Protein AF-A0A857JAD0-F1 (afdb_monomer_lite)

Foldseek 3Di:
DDDDDDDDDDDDDDDDDDDDDDDDPDDDDPPDDPPDDDPPPDDVVLLPPDDDDPDDDPPDPDPDPPDPALQVVAPDDDDQQRAQLNVVLVCQQVVNDDLVVSQVVLLVQLQVVALPLNSLSSSQNNQVSSWYQDPVVRDIDGHHHEQSSLLSSLNSCLRNLNLVSNSSSLVSLSRPQCVDPNRYHDAQSSLLSNLQSCLVSLNLVSSVVSLVVLVPCQCVDPNRHAHALSSLLSNLSSCVSVVVLVCLLVSLVVCVVSQQFDLCQQADPVQLEREQFQLSTGSDSPPRRLAGRRLSNLLSVLCNLQDPDCSSVYHHRDQFHKYKHWPPDDVSNVVSNCVSCVVVVWDWDWDDDDPPPVTITIIHTDPDDDPCPPPPPDDPDDPPPPDD

Sequence (388 aa):
MDQIHAHGNSSPAPAPWPAAQQPAPGGQEAAQEPDGLLPWPLPFELMQLPVLTQHACVLPSWPVVPACGFLHLLECRYLQGQEPNAGIIERFNRGKVDAEQVLKVTSACIRQYGADTDKAIACLEGLARCRRFDTLAGRWHSVSPDAICYYLAMASCDRARKPWKLLALFDHLQTCGAFFPTPVFPNTQHYNTALSACERSGRPAEALILFDRLLQHGPLLPEPALPDIGTYSTVFSALDRLERQERYPELLRQGIEAGVFRPSLGLDSERGQLDLHRHALLVDAGVDGQRAVHPAIARGLFLALASDTDALGARRIGEHTEFLLSELGTGAVKLAIVQCMQERGWHPVYRRNPPGHEGKGYLGIGSVARSELNPLAQAWEQPAPRDA

InterPro domains:
  IPR002885 Pentatricopeptide repeat [PS51375] (187-221)
  IPR011990 Tetratricopeptide-like helical domain superfamily [G3DSA:1.25.40.10] (86-251)

Radius of gyration: 28.83 Å; chains: 1; bounding box: 62×63×119 Å

Secondary structure (DSSP, 8-state):
----------PPPPPPPPPPPPPPS------PPPTTPPPSSPPGGGT-------S--------------SGGG-SSPPPTT-STTHHHHHHHHTTSS-HHHHHHHHHHHHHHTTT-HHHHHHHHHHHTT-EEEETTTTEEEE----HHHHHHHHHHHHHTT-HHHHHHHHHHHHHHGGGSSS-----HHHHHHHHHHHHHTT-HHHHHHHHHHHHHHGGGSSS-----HHHHHHHHHHHHHTT-GGGHHHHHHHHHHTTSB-TTTTEETTTTEEE-BHHHHBS---TTTTSBPPHHHHHHHHHHHHSSS-SSSSPPP-TTPEEEEESSS-HHHHHHHHHHHHHTTPEEEEEPPPTT-TTEEEEEEESS------TTS---PPPPP---

Structure (mmCIF, N/CA/C/O backbone):
data_AF-A0A857JAD0-F1
#
_entry.id   AF-A0A857JAD0-F1
#
loop_
_atom_site.group_PDB
_atom_site.id
_atom_site.type_symbol
_atom_site.label_atom_id
_atom_site.label_alt_id
_atom_site.label_comp_id
_atom_site.label_asym_id
_atom_site.label_entity_id
_atom_site.label_seq_id
_atom_site.pdbx_PDB_ins_code
_atom_site.Cartn_x
_atom_site.Cartn_y
_atom_site.Cartn_z
_atom_site.occupancy
_atom_site.B_iso_or_equiv
_atom_site.auth_seq_id
_atom_site.auth_comp_id
_atom_site.auth_asym_id
_atom_site.auth_atom_id
_atom_site.pdbx_PDB_model_num
ATOM 1 N N . MET A 1 1 ? -34.030 29.973 -78.540 1.00 35.72 1 MET A N 1
ATOM 2 C CA . MET A 1 1 ? -32.944 29.081 -78.974 1.00 35.72 1 MET A CA 1
ATOM 3 C C . MET A 1 1 ? -31.671 29.645 -78.393 1.00 35.72 1 MET A C 1
ATOM 5 O O . MET A 1 1 ? -31.353 30.775 -78.722 1.00 35.72 1 MET A O 1
ATOM 9 N N . ASP A 1 2 ? -30.917 29.034 -77.505 1.00 34.84 2 ASP A N 1
ATOM 10 C CA . ASP A 1 2 ? -30.997 27.828 -76.679 1.00 34.84 2 ASP A CA 1
ATOM 11 C C . ASP A 1 2 ? -29.852 28.029 -75.655 1.00 34.84 2 ASP A C 1
ATOM 13 O O . ASP A 1 2 ? -28.889 28.732 -75.957 1.00 34.84 2 ASP A O 1
ATOM 17 N N . GLN A 1 3 ? -30.059 27.727 -74.368 1.00 31.55 3 GLN A N 1
ATOM 18 C CA . GLN A 1 3 ? -29.361 26.657 -73.622 1.00 31.55 3 GLN A CA 1
ATOM 19 C C . GLN A 1 3 ? -27.830 26.564 -73.889 1.00 31.55 3 GLN A C 1
ATOM 21 O O . GLN A 1 3 ? -27.410 26.507 -75.030 1.00 31.55 3 GLN A O 1
ATOM 26 N N . ILE A 1 4 ? -26.897 26.436 -72.937 1.00 33.84 4 ILE A N 1
ATOM 27 C CA . ILE A 1 4 ? -26.936 25.972 -71.546 1.00 33.84 4 ILE A CA 1
ATOM 28 C C . ILE A 1 4 ? -25.514 26.135 -70.928 1.00 33.84 4 ILE A C 1
ATOM 30 O O . ILE A 1 4 ? -24.519 26.060 -71.640 1.00 33.84 4 ILE A O 1
ATOM 34 N N . HIS A 1 5 ? -25.473 26.314 -69.601 1.00 31.58 5 HIS A N 1
ATOM 35 C CA . HIS A 1 5 ? -24.433 26.040 -68.581 1.00 31.58 5 HIS A CA 1
ATOM 36 C C . HIS A 1 5 ? -22.928 26.343 -68.786 1.00 31.58 5 HIS A C 1
ATOM 38 O O . HIS A 1 5 ? -22.218 25.670 -69.523 1.00 31.58 5 HIS A O 1
ATOM 44 N N . ALA A 1 6 ? -22.402 27.186 -67.885 1.00 34.16 6 ALA A N 1
ATOM 45 C CA . ALA A 1 6 ? -21.056 27.050 -67.324 1.00 34.16 6 ALA A CA 1
ATOM 46 C C . ALA A 1 6 ? -21.141 27.102 -65.786 1.00 34.16 6 ALA A C 1
ATOM 48 O O . ALA A 1 6 ? -21.677 28.050 -65.211 1.00 34.16 6 ALA A O 1
ATOM 49 N N . HIS A 1 7 ? -20.652 26.049 -65.131 1.00 32.78 7 HIS A N 1
ATOM 50 C CA . HIS A 1 7 ? -20.546 25.922 -63.679 1.00 32.78 7 HIS A CA 1
ATOM 51 C C . HIS A 1 7 ? -19.441 26.834 -63.124 1.00 32.78 7 HIS A C 1
ATOM 53 O O . HIS A 1 7 ? -18.276 26.682 -63.481 1.00 32.78 7 HIS A O 1
ATOM 59 N N . GLY A 1 8 ? -19.803 27.733 -62.205 1.00 31.72 8 GLY A N 1
ATOM 60 C CA . GLY A 1 8 ? -18.883 28.494 -61.360 1.00 31.72 8 GLY A CA 1
ATOM 61 C C . GLY A 1 8 ? -19.166 28.176 -59.895 1.00 31.72 8 GLY A C 1
ATOM 62 O O . GLY A 1 8 ? -20.246 28.463 -59.392 1.00 31.72 8 GLY A O 1
ATOM 63 N N . ASN A 1 9 ? -18.207 27.517 -59.256 1.00 34.03 9 ASN A N 1
ATOM 64 C CA . ASN A 1 9 ? -18.255 27.002 -57.895 1.00 34.03 9 ASN A CA 1
ATOM 65 C C . ASN A 1 9 ? -17.809 28.107 -56.915 1.00 34.03 9 ASN A C 1
ATOM 67 O O . ASN A 1 9 ? -16.661 28.544 -56.984 1.00 34.03 9 ASN A O 1
ATOM 71 N N . SER A 1 10 ? -18.679 28.557 -56.008 1.00 33.16 10 SER A N 1
ATOM 72 C CA . SER A 1 10 ? -18.305 29.444 -54.895 1.00 33.16 10 SER A CA 1
ATOM 73 C C . SER A 1 10 ? -19.147 29.146 -53.649 1.00 33.16 10 SER A C 1
ATOM 75 O O . SER A 1 10 ? -20.264 29.630 -53.482 1.00 33.16 10 SER A O 1
ATOM 77 N N . SER A 1 11 ? -18.589 28.321 -52.761 1.00 36.81 11 SER A N 1
ATOM 78 C CA . SER A 1 11 ? -19.115 28.083 -51.413 1.00 36.81 11 SER A CA 1
ATOM 79 C C . SER A 1 11 ? -18.963 29.331 -50.524 1.00 36.81 11 SER A C 1
ATOM 81 O O . SER A 1 11 ? -17.937 30.010 -50.614 1.00 36.81 11 SER A O 1
ATOM 83 N N . PRO A 1 12 ? -19.931 29.632 -49.638 1.00 33.62 12 PRO A N 1
ATOM 84 C CA . PRO A 1 12 ? -19.850 30.754 -48.705 1.00 33.62 12 PRO A CA 1
ATOM 85 C C . PRO A 1 12 ? -18.957 30.438 -47.490 1.00 33.62 12 PRO A C 1
ATOM 87 O O . PRO A 1 12 ? -18.888 29.300 -47.027 1.00 33.62 12 PRO A O 1
ATOM 90 N N . ALA A 1 13 ? -18.272 31.462 -46.975 1.00 31.86 13 ALA A N 1
ATOM 91 C CA . ALA A 1 13 ? -17.392 31.385 -45.807 1.00 31.86 13 ALA A CA 1
ATOM 92 C C . ALA A 1 13 ? -18.164 31.082 -44.499 1.00 31.86 13 ALA A C 1
ATOM 94 O O . ALA A 1 13 ? -19.286 31.569 -44.338 1.00 31.86 13 ALA A O 1
ATOM 95 N N . PRO A 1 14 ? -17.583 30.325 -43.544 1.00 34.12 14 PRO A N 1
ATOM 96 C CA . PRO A 1 14 ? -18.230 30.036 -42.267 1.00 34.12 14 PRO A CA 1
ATOM 97 C C . PRO A 1 14 ? -18.162 31.231 -41.300 1.00 34.12 14 PRO A C 1
ATOM 99 O O . PRO A 1 14 ? -17.182 31.975 -41.262 1.00 34.12 14 PRO A O 1
ATOM 102 N N . ALA A 1 15 ? -19.230 31.400 -40.518 1.00 33.66 15 ALA A N 1
ATOM 103 C CA . ALA A 1 15 ? -19.420 32.466 -39.535 1.00 33.66 15 ALA A CA 1
ATOM 104 C C . ALA A 1 15 ? -18.434 32.382 -38.342 1.00 33.66 15 ALA A C 1
ATOM 106 O O . ALA A 1 15 ? -17.996 31.284 -37.988 1.00 33.66 15 ALA A O 1
ATOM 107 N N . PRO A 1 16 ? -18.100 33.516 -37.690 1.00 33.06 16 PRO A N 1
ATOM 108 C CA . PRO A 1 16 ? -17.160 33.544 -36.571 1.00 33.06 16 PRO A CA 1
ATOM 109 C C . PRO A 1 16 ? -17.753 32.931 -35.288 1.00 33.06 16 PRO A C 1
ATOM 111 O O . PRO A 1 16 ? -18.937 33.088 -34.993 1.00 33.06 16 PRO A O 1
ATOM 114 N N . TRP A 1 17 ? -16.906 32.230 -34.527 1.00 30.80 17 TRP A N 1
ATOM 115 C CA . TRP A 1 17 ? -17.234 31.591 -33.246 1.00 30.80 17 TRP A CA 1
ATOM 116 C C . TRP A 1 17 ? -17.618 32.606 -32.152 1.00 30.80 17 TRP A C 1
ATOM 118 O O . TRP A 1 17 ? -17.085 33.720 -32.146 1.00 30.80 17 TRP A O 1
ATOM 128 N N . PRO A 1 18 ? -18.499 32.244 -31.195 1.00 32.41 18 PRO A N 1
ATOM 129 C CA . PRO A 1 18 ? -18.847 33.128 -30.092 1.00 32.41 18 PRO A CA 1
ATOM 130 C C . PRO A 1 18 ? -17.674 33.268 -29.111 1.00 32.41 18 PRO A C 1
ATOM 132 O O . PRO A 1 18 ? -16.960 32.310 -28.817 1.00 32.41 18 PRO A O 1
ATOM 135 N N . ALA A 1 19 ? -17.484 34.490 -28.615 1.00 30.98 19 ALA A N 1
ATOM 136 C CA . ALA A 1 19 ? -16.436 34.850 -27.669 1.00 30.98 19 ALA A CA 1
ATOM 137 C C . ALA A 1 19 ? -16.550 34.053 -26.357 1.00 30.98 19 ALA A C 1
ATOM 139 O O . ALA A 1 19 ? -17.624 33.969 -25.759 1.00 30.98 19 ALA A O 1
ATOM 140 N N . ALA A 1 20 ? -15.422 33.503 -25.903 1.00 31.86 20 ALA A N 1
ATOM 141 C CA . ALA A 1 20 ? -15.300 32.813 -24.626 1.00 31.86 20 ALA A CA 1
ATOM 142 C C . ALA A 1 20 ? -15.602 33.773 -23.461 1.00 31.86 20 ALA A C 1
ATOM 144 O O . ALA A 1 20 ? -14.938 34.798 -23.297 1.00 31.86 20 ALA A O 1
ATOM 145 N N . GLN A 1 21 ? -16.602 33.435 -22.646 1.00 32.25 21 GLN A N 1
ATOM 146 C CA . GLN A 1 21 ? -16.836 34.083 -21.357 1.00 32.25 21 GLN A CA 1
ATOM 147 C C . GLN A 1 21 ? -15.767 33.611 -20.363 1.00 32.25 21 GLN A C 1
ATOM 149 O O . GLN A 1 21 ? -15.500 32.416 -20.251 1.00 32.25 21 GLN A O 1
ATOM 154 N N . GLN A 1 22 ? -15.137 34.552 -19.658 1.00 29.62 22 GLN A N 1
ATOM 155 C CA . GLN A 1 22 ? -14.174 34.251 -18.597 1.00 29.62 22 GLN A CA 1
ATOM 156 C C . GLN A 1 22 ? -14.888 33.625 -17.384 1.00 29.62 22 GLN A C 1
ATOM 158 O O . GLN A 1 22 ? -15.942 34.136 -16.994 1.00 29.62 22 GLN A O 1
ATOM 163 N N . PRO A 1 23 ? -14.341 32.569 -16.752 1.00 31.30 23 PRO A N 1
ATOM 164 C CA . PRO A 1 23 ? -14.922 32.021 -15.535 1.00 31.30 23 PRO A CA 1
ATOM 165 C C . PRO A 1 23 ? -14.576 32.889 -14.314 1.00 31.30 23 PRO A C 1
ATOM 167 O O . PRO A 1 23 ? -13.487 33.454 -14.207 1.00 31.30 23 PRO A O 1
ATOM 170 N N . ALA A 1 24 ? -15.536 32.995 -13.393 1.00 30.62 24 ALA A N 1
ATOM 171 C CA . ALA A 1 24 ? -15.413 33.695 -12.116 1.00 30.62 24 ALA A CA 1
ATOM 172 C C . ALA A 1 24 ? -14.441 32.975 -11.151 1.00 30.62 24 ALA A C 1
ATOM 174 O O . ALA A 1 24 ? -14.302 31.752 -11.228 1.00 30.62 24 ALA A O 1
ATOM 175 N N . PRO A 1 25 ? -13.785 33.688 -10.213 1.00 32.16 25 PRO A N 1
ATOM 176 C CA . PRO A 1 25 ? -12.803 33.087 -9.323 1.00 32.16 25 PRO A CA 1
ATOM 177 C C . PRO A 1 25 ? -13.502 32.445 -8.118 1.00 32.16 25 PRO A C 1
ATOM 179 O O . PRO A 1 25 ? -14.147 33.134 -7.331 1.00 32.16 25 PRO A O 1
ATOM 182 N N . GLY A 1 26 ? -13.362 31.128 -7.955 1.00 33.56 26 GLY A N 1
ATOM 183 C CA . GLY A 1 26 ? -13.827 30.427 -6.754 1.00 33.56 26 GLY A CA 1
ATOM 184 C C . GLY A 1 26 ? -14.376 29.033 -7.026 1.00 33.56 26 GLY A C 1
ATOM 185 O O . GLY A 1 26 ? -15.577 28.811 -6.936 1.00 33.56 26 GLY A O 1
ATOM 186 N N . GLY A 1 27 ? -13.497 28.082 -7.329 1.00 27.45 27 GLY A N 1
ATOM 187 C CA . GLY A 1 27 ? -13.835 26.664 -7.405 1.00 27.45 27 GLY A CA 1
ATOM 188 C C . GLY A 1 27 ? -12.557 25.844 -7.487 1.00 27.45 27 GLY A C 1
ATOM 189 O O . GLY A 1 27 ? -11.706 26.125 -8.324 1.00 27.45 27 GLY A O 1
ATOM 190 N N . GLN A 1 28 ? -12.384 24.878 -6.586 1.00 32.97 28 GLN A N 1
ATOM 191 C CA . GLN A 1 28 ? -11.306 23.897 -6.682 1.00 32.97 28 GLN A CA 1
ATOM 192 C C . GLN A 1 28 ? -11.468 23.146 -8.011 1.00 32.97 28 GLN A C 1
ATOM 194 O O . GLN A 1 28 ? -12.483 22.484 -8.218 1.00 32.97 28 GLN A O 1
ATOM 199 N N . GLU A 1 29 ? -10.497 23.279 -8.915 1.00 28.70 29 GLU A N 1
ATOM 200 C CA . GLU A 1 29 ? -10.437 22.508 -10.157 1.00 28.70 29 GLU A CA 1
ATOM 201 C C . GLU A 1 29 ? -10.328 21.016 -9.817 1.00 28.70 29 GLU A C 1
ATOM 203 O O . GLU A 1 29 ? -9.257 20.500 -9.490 1.00 28.70 29 GLU A O 1
ATOM 208 N N . ALA A 1 30 ? -11.453 20.306 -9.890 1.00 33.75 30 ALA A N 1
ATOM 209 C CA . ALA A 1 30 ? -11.437 18.869 -10.084 1.00 33.75 30 ALA A CA 1
ATOM 210 C C . ALA A 1 30 ? -10.811 18.622 -11.462 1.00 33.75 30 ALA A C 1
ATOM 212 O O . ALA A 1 30 ? -11.391 18.985 -12.484 1.00 33.75 30 ALA A O 1
ATOM 213 N N . ALA A 1 31 ? -9.598 18.069 -11.485 1.00 37.00 31 ALA A N 1
ATOM 214 C CA . ALA A 1 31 ? -8.935 17.671 -12.719 1.00 37.00 31 ALA A CA 1
ATOM 215 C C . ALA A 1 31 ? -9.864 16.727 -13.502 1.00 37.00 31 ALA A C 1
ATOM 217 O O . ALA A 1 31 ? -10.127 15.614 -13.050 1.00 37.00 31 ALA A O 1
ATOM 218 N N . GLN A 1 32 ? -10.390 17.192 -14.637 1.00 37.09 32 GLN A N 1
ATOM 219 C CA . GLN A 1 32 ? -11.231 16.388 -15.520 1.00 37.09 32 GLN A CA 1
ATOM 220 C C . GLN A 1 32 ? -10.406 15.216 -16.074 1.00 37.09 32 GLN A C 1
ATOM 222 O O . GLN A 1 32 ? -9.336 15.417 -16.653 1.00 37.09 32 GLN A O 1
ATOM 227 N N . GLU A 1 33 ? -10.888 13.991 -15.845 1.00 45.47 33 GLU A N 1
ATOM 228 C CA . GLU A 1 33 ? -10.364 12.775 -16.472 1.00 45.47 33 GLU A CA 1
ATOM 229 C C . GLU A 1 33 ? -10.556 12.852 -17.999 1.00 45.47 33 GLU A C 1
ATOM 231 O O . GLU A 1 33 ? -11.529 13.451 -18.461 1.00 45.47 33 GLU A O 1
ATOM 236 N N . PRO A 1 34 ? -9.658 12.271 -18.814 1.00 43.28 34 PRO A N 1
ATOM 237 C CA . PRO A 1 34 ? -9.903 12.163 -20.245 1.00 43.28 34 PRO A CA 1
ATOM 238 C C . PRO A 1 34 ? -11.105 11.236 -20.499 1.00 43.28 34 PRO A C 1
ATOM 240 O O . PRO A 1 34 ? -11.112 10.084 -20.060 1.00 43.28 34 PRO A O 1
ATOM 243 N N . ASP A 1 35 ? -12.111 11.745 -21.214 1.00 34.22 35 ASP A N 1
ATOM 244 C CA . ASP A 1 35 ? -13.320 11.006 -21.589 1.00 34.22 35 ASP A CA 1
ATOM 245 C C . ASP A 1 35 ? -12.966 9.680 -22.296 1.00 34.22 35 ASP A C 1
ATOM 247 O O . ASP A 1 35 ? -12.317 9.676 -23.344 1.00 34.22 35 ASP A O 1
ATOM 251 N N . GLY A 1 36 ? -13.408 8.544 -21.736 1.00 41.25 36 GLY A N 1
ATOM 252 C CA . GLY A 1 36 ? -13.310 7.220 -22.373 1.00 41.25 36 GLY A CA 1
ATOM 253 C C . GLY A 1 36 ? -12.464 6.154 -21.661 1.00 41.25 36 GLY A C 1
ATOM 254 O O . GLY A 1 36 ? -12.242 5.089 -22.238 1.00 41.25 36 GLY A O 1
ATOM 255 N N . LEU A 1 37 ? -11.998 6.390 -20.432 1.00 49.72 37 LEU A N 1
ATOM 256 C CA . LEU A 1 37 ? -11.330 5.357 -19.628 1.00 49.72 37 LEU A CA 1
ATOM 257 C C . LEU A 1 37 ? -12.341 4.332 -19.074 1.00 49.72 37 LEU A C 1
ATOM 259 O O . LEU A 1 37 ? -13.441 4.686 -18.650 1.00 49.72 37 LEU A O 1
ATOM 263 N N . LEU A 1 38 ? -11.968 3.045 -19.088 1.00 50.41 38 LEU A N 1
ATOM 264 C CA . LEU A 1 38 ? -12.719 1.963 -18.432 1.00 50.41 38 LEU A CA 1
ATOM 265 C C . LEU A 1 38 ? -12.965 2.305 -16.948 1.00 50.41 38 LEU A C 1
ATOM 267 O O . LEU A 1 38 ? -12.122 2.967 -16.340 1.00 50.41 38 LEU A O 1
ATOM 271 N N . PRO A 1 39 ? -14.070 1.837 -16.334 1.00 62.31 39 PRO A N 1
ATOM 272 C CA . PRO A 1 39 ? -14.329 2.105 -14.925 1.00 62.31 39 PRO A CA 1
ATOM 273 C C . PRO A 1 39 ? -13.179 1.562 -14.067 1.00 62.31 39 PRO A C 1
ATOM 275 O O . PRO A 1 39 ? -12.882 0.367 -14.079 1.00 62.31 39 PRO A O 1
ATOM 278 N N . TRP A 1 40 ? -12.518 2.462 -13.338 1.00 60.81 40 TRP A N 1
ATOM 279 C CA . TRP A 1 40 ? -11.465 2.122 -12.384 1.00 60.81 40 TRP A CA 1
ATOM 280 C C . TRP A 1 40 ? -12.089 1.685 -11.048 1.00 60.81 40 TRP A C 1
ATOM 282 O O . TRP A 1 40 ? -12.946 2.419 -10.553 1.00 60.81 40 TRP A O 1
ATOM 292 N N . PRO A 1 41 ? -11.657 0.573 -10.417 1.00 65.56 41 PRO A N 1
ATOM 293 C CA . PRO A 1 41 ? -10.537 -0.288 -10.801 1.00 65.56 41 PRO A CA 1
ATOM 294 C C . PRO A 1 41 ? -10.843 -1.275 -11.939 1.00 65.56 41 PRO A C 1
ATOM 296 O O . PRO A 1 41 ? -11.908 -1.887 -11.947 1.00 65.56 41 PRO A O 1
ATOM 299 N N . LEU A 1 42 ? -9.882 -1.482 -12.858 1.00 63.78 42 LEU A N 1
ATOM 300 C CA . LEU A 1 42 ? -10.045 -2.342 -14.046 1.00 63.78 42 LEU A CA 1
ATOM 301 C C . LEU A 1 42 ? -10.581 -3.740 -13.678 1.00 63.78 42 LEU A C 1
ATOM 303 O O . LEU A 1 42 ? -10.067 -4.331 -12.722 1.00 63.78 42 LEU A O 1
ATOM 307 N N . PRO A 1 43 ? -11.567 -4.298 -14.411 1.00 60.09 43 PRO A N 1
ATOM 308 C CA . PRO A 1 43 ? -12.108 -5.633 -14.151 1.00 60.09 43 PRO A CA 1
ATOM 309 C C . PRO A 1 43 ? -11.034 -6.727 -14.089 1.00 60.09 43 PRO A C 1
ATOM 311 O O . PRO A 1 43 ? -10.132 -6.776 -14.923 1.00 60.09 43 PRO A O 1
ATOM 314 N N . PHE A 1 44 ? -11.161 -7.649 -13.130 1.00 53.31 44 PHE A N 1
ATOM 315 C CA . PHE A 1 44 ? -10.193 -8.736 -12.928 1.00 53.31 44 PHE A CA 1
ATOM 316 C C . PHE A 1 44 ? -10.081 -9.699 -14.116 1.00 53.31 44 PHE A C 1
ATOM 318 O O . PHE A 1 44 ? -9.005 -10.214 -14.396 1.00 53.31 44 PHE A O 1
ATOM 325 N N . GLU A 1 45 ? -11.159 -9.873 -14.872 1.00 56.38 45 GLU A N 1
ATOM 326 C CA . GLU A 1 45 ? -11.196 -10.702 -16.082 1.00 56.38 45 GLU A CA 1
ATOM 327 C C . GLU A 1 45 ? -10.241 -10.193 -17.175 1.00 56.38 45 GLU A C 1
ATOM 329 O O . GLU A 1 45 ? -9.665 -10.994 -17.903 1.00 56.38 45 GLU A O 1
ATOM 334 N N . LEU A 1 46 ? -9.992 -8.878 -17.238 1.00 51.03 46 LEU A N 1
ATOM 335 C CA . LEU A 1 46 ? -9.006 -8.281 -18.148 1.00 51.03 46 LEU A CA 1
ATOM 336 C C . LEU A 1 46 ? -7.558 -8.472 -17.664 1.00 51.03 46 LEU A C 1
ATOM 338 O O . LEU A 1 46 ? -6.624 -8.274 -18.437 1.00 51.03 46 LEU A O 1
ATOM 342 N N . MET A 1 47 ? -7.368 -8.859 -16.397 1.00 50.97 47 MET A N 1
ATOM 343 C CA . MET A 1 47 ? -6.066 -9.151 -15.787 1.00 50.97 47 MET A CA 1
ATOM 344 C C . MET A 1 47 ? -5.712 -10.651 -15.838 1.00 50.97 47 MET A C 1
ATOM 346 O O . MET A 1 47 ? -4.555 -11.008 -15.624 1.00 50.97 47 MET A O 1
ATOM 350 N N . GLN A 1 48 ? -6.669 -11.538 -16.154 1.00 49.16 48 GLN A N 1
ATOM 351 C CA . GLN A 1 48 ? -6.424 -12.968 -16.377 1.00 49.16 48 GLN A CA 1
ATOM 352 C C . GLN A 1 48 ? -5.969 -13.248 -17.817 1.00 49.16 48 GLN A C 1
ATOM 354 O O . GLN A 1 48 ? -6.706 -13.791 -18.638 1.00 49.16 48 GLN A O 1
ATOM 359 N N . LEU A 1 49 ? -4.713 -12.930 -18.118 1.00 42.97 49 LEU A N 1
ATOM 360 C CA . LEU A 1 49 ? -3.983 -13.581 -19.207 1.00 42.97 49 LEU A CA 1
ATOM 361 C C . LEU A 1 49 ? -3.015 -14.597 -18.565 1.00 42.97 49 LEU A C 1
ATOM 363 O O . LEU A 1 49 ? -2.369 -14.283 -17.567 1.00 42.97 49 LEU A O 1
ATOM 367 N N . PRO A 1 50 ? -2.992 -15.856 -19.033 1.00 44.91 50 PRO A N 1
ATOM 368 C CA . PRO A 1 50 ? -2.894 -17.021 -18.159 1.00 44.91 50 PRO A CA 1
ATOM 369 C C . PRO A 1 50 ? -1.505 -17.209 -17.546 1.00 44.91 50 PRO A C 1
ATOM 371 O O . PRO A 1 50 ? -0.518 -17.413 -18.251 1.00 44.91 50 PRO A O 1
ATOM 374 N N . VAL A 1 51 ? -1.462 -17.289 -16.217 1.00 40.62 51 VAL A N 1
ATOM 375 C CA . VAL A 1 51 ? -0.451 -18.057 -15.489 1.00 40.62 51 VAL A CA 1
ATOM 376 C C . VAL A 1 51 ? -1.165 -19.310 -14.986 1.00 40.62 51 VAL A C 1
ATOM 378 O O . VAL A 1 51 ? -2.196 -19.194 -14.334 1.00 40.62 51 VAL A O 1
ATOM 381 N N . LEU A 1 52 ? -0.596 -20.482 -15.299 1.00 37.00 52 LEU A N 1
ATOM 382 C CA . LEU A 1 52 ? -1.027 -21.858 -14.973 1.00 37.00 52 LEU A CA 1
ATOM 383 C C . LEU A 1 52 ? -1.736 -22.641 -16.095 1.00 37.00 52 LEU A C 1
ATOM 385 O O . LEU A 1 52 ? -2.901 -22.987 -15.976 1.00 37.00 52 LEU A O 1
ATOM 389 N N . THR A 1 53 ? -0.966 -23.092 -17.091 1.00 31.33 53 THR A N 1
ATOM 390 C CA . THR A 1 53 ? -0.893 -24.535 -17.405 1.00 31.33 53 THR A CA 1
ATOM 391 C C . THR A 1 53 ? 0.463 -24.871 -18.026 1.00 31.33 53 THR A C 1
ATOM 393 O O . THR A 1 53 ? 0.794 -24.404 -19.111 1.00 31.33 53 THR A O 1
ATOM 396 N N . GLN A 1 54 ? 1.228 -25.745 -17.366 1.00 37.28 54 GLN A N 1
ATOM 397 C CA . GLN A 1 54 ? 2.469 -26.368 -17.859 1.00 37.28 54 GLN A CA 1
ATOM 398 C C . GLN A 1 54 ? 2.264 -27.363 -19.024 1.00 37.28 54 GLN A C 1
ATOM 400 O O . GLN A 1 54 ? 3.171 -28.122 -19.352 1.00 37.28 54 GLN A O 1
ATOM 405 N N . HIS A 1 55 ? 1.108 -27.372 -19.687 1.00 31.00 55 HIS A N 1
ATOM 406 C CA . HIS A 1 55 ? 0.870 -28.238 -20.838 1.00 31.00 55 HIS A CA 1
ATOM 407 C C . HIS A 1 55 ? 0.878 -27.413 -22.117 1.00 31.00 55 HIS A C 1
ATOM 409 O O . HIS A 1 55 ? -0.053 -26.661 -22.373 1.00 31.00 55 HIS A O 1
ATOM 415 N N . ALA A 1 56 ? 1.969 -27.564 -22.873 1.00 36.25 56 ALA A N 1
ATOM 416 C CA . ALA A 1 56 ? 2.100 -27.361 -24.315 1.00 36.25 56 ALA A CA 1
ATOM 417 C C . ALA A 1 56 ? 1.021 -26.484 -24.982 1.00 36.25 56 ALA A C 1
ATOM 419 O O . ALA A 1 56 ? 0.278 -26.945 -25.846 1.00 36.25 56 ALA A O 1
ATOM 420 N N . CYS A 1 57 ? 0.976 -25.198 -24.643 1.00 27.47 57 CYS A N 1
ATOM 421 C CA . CYS A 1 57 ? 0.345 -24.224 -25.517 1.00 27.47 57 CYS A CA 1
ATOM 422 C C . CYS A 1 57 ? 1.365 -23.881 -26.597 1.00 27.47 57 CYS A C 1
ATOM 424 O O . CYS A 1 57 ? 2.354 -23.192 -26.342 1.00 27.47 57 CYS A O 1
ATOM 426 N N . VAL A 1 58 ? 1.129 -24.383 -27.809 1.00 29.64 58 VAL A N 1
ATOM 427 C CA . VAL A 1 58 ? 1.656 -23.758 -29.021 1.00 29.64 58 VAL A CA 1
ATOM 428 C C . VAL A 1 58 ? 1.158 -22.318 -28.974 1.00 29.64 58 VAL A C 1
ATOM 430 O O . VAL A 1 58 ? -0.014 -22.054 -29.236 1.00 29.64 58 VAL A O 1
ATOM 433 N N . LEU A 1 59 ? 2.019 -21.404 -28.523 1.00 29.61 59 LEU A N 1
ATOM 434 C CA . LEU A 1 59 ? 1.721 -19.981 -28.539 1.00 29.61 59 LEU A CA 1
ATOM 435 C C . LEU A 1 59 ? 1.384 -19.631 -29.994 1.00 29.61 59 LEU A C 1
ATOM 437 O O . LEU A 1 59 ? 2.216 -19.904 -30.868 1.00 29.61 59 LEU A O 1
ATOM 441 N N . PRO A 1 60 ? 0.209 -19.050 -30.302 1.00 27.81 60 PRO A N 1
ATOM 442 C CA . PRO A 1 60 ? 0.082 -18.371 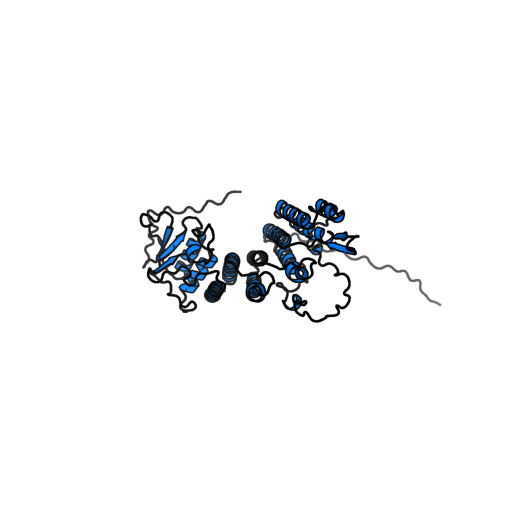-31.576 1.00 27.81 60 PRO A CA 1
ATOM 443 C C . PRO A 1 60 ? 1.197 -17.326 -31.587 1.00 27.81 60 PRO A C 1
ATOM 445 O O . PRO A 1 60 ? 1.400 -16.624 -30.596 1.00 27.81 60 PRO A O 1
ATOM 448 N N . SER A 1 61 ? 1.979 -17.290 -32.662 1.00 30.16 61 SER A N 1
ATOM 449 C CA . SER A 1 61 ? 3.014 -16.287 -32.885 1.00 30.16 61 SER A CA 1
ATOM 450 C C . SER A 1 61 ? 2.362 -14.903 -32.847 1.00 30.16 61 SER A C 1
ATOM 452 O O . SER A 1 61 ? 1.881 -14.412 -33.869 1.00 30.16 61 SER A O 1
ATOM 454 N N . TRP A 1 62 ? 2.253 -14.319 -31.654 1.00 30.81 62 TRP A N 1
ATOM 455 C CA . TRP A 1 62 ? 1.616 -13.028 -31.472 1.00 30.81 62 TRP A CA 1
ATOM 456 C C . TRP A 1 62 ? 2.589 -11.943 -31.938 1.00 30.81 62 TRP A C 1
ATOM 458 O O . TRP A 1 62 ? 3.792 -12.043 -31.662 1.00 30.81 62 TRP A O 1
ATOM 468 N N . PRO A 1 63 ? 2.111 -10.917 -32.663 1.00 30.00 63 PRO A N 1
ATOM 469 C CA . PRO A 1 63 ? 2.952 -9.811 -33.080 1.00 30.00 63 PRO A CA 1
ATOM 470 C C . PRO A 1 63 ? 3.520 -9.123 -31.838 1.00 30.00 63 PRO A C 1
ATOM 472 O O . PRO A 1 63 ? 2.837 -9.005 -30.825 1.00 30.00 63 PRO A O 1
ATOM 475 N N . VAL A 1 64 ? 4.766 -8.663 -31.935 1.00 34.66 64 VAL A N 1
ATOM 476 C CA . VAL A 1 64 ? 5.395 -7.656 -31.066 1.00 34.66 64 VAL A CA 1
ATOM 477 C C . VAL A 1 64 ? 4.334 -6.803 -30.356 1.00 34.66 64 VAL A C 1
ATOM 479 O O . VAL A 1 64 ? 3.619 -6.064 -31.028 1.00 34.66 64 VAL A O 1
ATOM 482 N N . VAL A 1 65 ? 4.211 -6.945 -29.029 1.00 33.59 65 VAL A N 1
ATOM 483 C CA . VAL A 1 65 ? 3.231 -6.224 -28.195 1.00 33.59 65 VAL A CA 1
ATOM 484 C C . VAL A 1 65 ? 3.273 -4.732 -28.558 1.00 33.59 65 VAL A C 1
ATOM 486 O O . VAL A 1 65 ? 4.292 -4.083 -28.293 1.00 33.59 65 VAL A O 1
ATOM 489 N N . PRO A 1 66 ? 2.235 -4.161 -29.198 1.00 34.06 66 PRO A N 1
ATOM 490 C CA . PRO A 1 66 ? 2.234 -2.748 -29.522 1.00 34.06 66 PRO A CA 1
ATOM 491 C C . PRO A 1 66 ? 1.961 -1.959 -28.237 1.00 34.06 66 PRO A C 1
ATOM 493 O O . PRO A 1 66 ? 0.884 -2.049 -27.665 1.00 34.06 66 PRO A O 1
ATOM 496 N N . ALA A 1 67 ? 2.951 -1.176 -27.808 1.00 39.72 67 ALA A N 1
ATOM 497 C CA . ALA A 1 67 ? 2.796 0.022 -26.982 1.00 39.72 67 ALA A CA 1
ATOM 498 C C . ALA A 1 67 ? 2.025 -0.103 -25.646 1.00 39.72 67 ALA A C 1
ATOM 500 O O . ALA A 1 67 ? 1.117 0.678 -25.382 1.00 39.72 67 ALA A O 1
ATOM 501 N N . CYS A 1 68 ? 2.486 -0.949 -24.722 1.00 47.12 68 CYS A N 1
ATOM 502 C CA . CYS A 1 68 ? 2.237 -0.732 -23.286 1.00 47.12 68 CYS A CA 1
ATOM 503 C C . CYS A 1 68 ? 3.293 0.238 -22.719 1.00 47.12 68 CYS A C 1
ATOM 505 O O . CYS A 1 68 ? 4.051 -0.115 -21.818 1.00 47.12 68 CYS A O 1
ATOM 507 N N . GLY A 1 69 ? 3.433 1.412 -23.336 1.00 59.94 69 GLY A N 1
ATOM 508 C CA . GLY A 1 69 ? 4.348 2.468 -22.895 1.00 59.94 69 GLY A CA 1
ATOM 509 C C . GLY A 1 69 ? 3.616 3.517 -22.064 1.00 59.94 69 GLY A C 1
ATOM 510 O O . GLY A 1 69 ? 2.392 3.647 -22.127 1.00 59.94 69 GLY A O 1
ATOM 511 N N . PHE A 1 70 ? 4.362 4.324 -21.325 1.00 69.12 70 PHE A N 1
ATOM 512 C CA . PHE A 1 70 ? 3.799 5.375 -20.478 1.00 69.12 70 PHE A CA 1
ATOM 513 C C . PHE A 1 70 ? 3.682 6.724 -21.199 1.00 69.12 70 PHE A C 1
ATOM 515 O O . PHE A 1 70 ? 3.378 7.740 -20.579 1.00 69.12 70 PHE A O 1
ATOM 522 N N . LEU A 1 71 ? 3.900 6.748 -22.519 1.00 69.44 71 LEU A N 1
ATOM 523 C CA . LEU A 1 71 ? 3.885 7.966 -23.337 1.00 69.44 71 LEU A CA 1
ATOM 524 C C . LEU A 1 71 ? 2.581 8.762 -23.225 1.00 69.44 71 LEU A C 1
ATOM 526 O O . LEU A 1 71 ? 2.618 9.986 -23.280 1.00 69.44 71 LEU A O 1
ATOM 530 N N . HIS A 1 72 ? 1.443 8.086 -23.050 1.00 68.62 72 HIS A N 1
ATOM 531 C CA . HIS A 1 72 ? 0.141 8.736 -22.883 1.00 68.62 72 HIS A CA 1
ATOM 532 C C . HIS A 1 72 ? -0.011 9.456 -21.528 1.00 68.62 72 HIS A C 1
ATOM 534 O O . HIS A 1 72 ? -0.887 10.302 -21.387 1.00 68.62 72 HIS A O 1
ATOM 540 N N . LEU A 1 73 ? 0.838 9.141 -20.543 1.00 73.69 73 LEU A N 1
ATOM 541 C CA . LEU A 1 73 ? 0.843 9.767 -19.216 1.00 73.69 73 LEU A CA 1
ATOM 542 C C . LEU A 1 73 ? 1.795 10.972 -19.122 1.00 73.69 73 LEU A C 1
ATOM 544 O O . LEU A 1 73 ? 1.781 11.681 -18.111 1.00 73.69 73 LEU A O 1
ATOM 548 N N . LEU A 1 74 ? 2.639 11.194 -20.135 1.00 75.50 74 LEU A N 1
ATOM 549 C CA . LEU A 1 74 ? 3.601 12.294 -20.170 1.00 75.50 74 LEU A CA 1
ATOM 550 C C . LEU A 1 74 ? 2.936 13.593 -20.635 1.00 75.50 74 LEU A C 1
ATOM 552 O O . LEU A 1 74 ? 2.368 13.646 -21.725 1.00 75.50 74 LEU A O 1
ATOM 556 N N . GLU A 1 75 ? 3.065 14.659 -19.839 1.00 73.38 75 GLU A N 1
ATOM 557 C CA . GLU A 1 75 ? 2.645 16.007 -20.251 1.00 73.38 75 GLU A CA 1
ATOM 558 C C . GLU A 1 75 ? 3.714 16.635 -21.173 1.00 73.38 75 GLU A C 1
ATOM 560 O O . GLU A 1 75 ? 3.388 17.266 -22.180 1.00 73.38 75 GLU A O 1
ATOM 565 N N . CYS A 1 76 ? 4.999 16.376 -20.902 1.00 69.88 76 CYS A N 1
ATOM 566 C CA . CYS A 1 76 ? 6.123 16.756 -21.760 1.00 69.88 76 CYS A CA 1
ATOM 567 C C . CYS A 1 76 ? 6.631 15.582 -22.616 1.00 69.88 76 CYS A C 1
ATOM 569 O O . CYS A 1 76 ? 6.973 14.516 -22.103 1.00 69.88 76 CYS A O 1
ATOM 571 N N . ARG A 1 77 ? 6.780 15.785 -23.934 1.00 67.44 77 ARG A N 1
ATOM 572 C CA . ARG A 1 77 ? 7.431 14.793 -24.808 1.00 67.44 77 ARG A CA 1
ATOM 573 C C . ARG A 1 77 ? 8.946 14.808 -24.603 1.00 67.44 77 ARG A C 1
ATOM 575 O O . ARG A 1 77 ? 9.598 15.799 -24.914 1.00 67.44 77 ARG A O 1
ATOM 582 N N . TYR A 1 78 ? 9.503 13.680 -24.172 1.00 66.69 78 TYR A N 1
ATOM 583 C CA . TYR A 1 78 ? 10.948 13.461 -24.129 1.00 66.69 78 TYR A CA 1
ATOM 584 C C . TYR A 1 78 ? 11.424 12.842 -25.442 1.00 66.69 78 TYR A C 1
ATOM 586 O O . TYR A 1 78 ? 10.916 11.801 -25.869 1.00 66.69 78 TYR A O 1
ATOM 594 N N . LEU A 1 79 ? 12.419 13.460 -26.084 1.00 68.69 79 LEU A N 1
ATOM 595 C CA . LEU A 1 79 ? 13.137 12.813 -27.182 1.00 68.69 79 LEU A CA 1
ATOM 596 C C . LEU A 1 79 ? 14.079 11.741 -26.623 1.00 68.69 79 LEU A C 1
ATOM 598 O O . LEU A 1 79 ? 14.482 11.780 -25.461 1.00 68.69 79 LEU A O 1
ATOM 602 N N . GLN A 1 80 ? 14.439 10.770 -27.461 1.00 71.25 80 GLN A N 1
ATOM 603 C CA . GLN A 1 80 ? 15.369 9.711 -27.078 1.00 71.25 80 GLN A CA 1
ATOM 604 C C . GLN A 1 80 ? 16.684 10.303 -26.552 1.00 71.25 80 GLN A C 1
ATOM 606 O O . GLN A 1 80 ? 17.330 11.093 -27.238 1.00 71.25 80 GLN A O 1
ATOM 611 N N . GLY A 1 81 ? 17.085 9.890 -25.349 1.00 77.00 81 GLY A N 1
ATOM 612 C CA . GLY A 1 81 ? 18.317 10.349 -24.716 1.00 77.00 81 GLY A CA 1
ATOM 613 C C . GLY A 1 81 ? 18.149 11.579 -23.820 1.00 77.00 81 GLY A C 1
ATOM 614 O O . GLY A 1 81 ? 19.131 12.027 -23.234 1.00 77.00 81 GLY A O 1
ATOM 615 N N . GLN A 1 82 ? 16.933 12.123 -23.700 1.00 85.12 82 GLN A N 1
ATOM 616 C CA . GLN A 1 82 ? 16.621 13.238 -22.798 1.00 85.12 82 GLN A CA 1
ATOM 617 C C . GLN A 1 82 ? 16.043 12.777 -21.457 1.00 85.12 82 GLN A C 1
ATOM 619 O O . GLN A 1 82 ? 15.925 13.579 -20.531 1.00 85.12 82 GLN A O 1
ATOM 624 N N . GLU A 1 83 ? 15.664 11.503 -21.341 1.00 89.25 83 GLU A N 1
ATOM 625 C CA . GLU A 1 83 ? 15.222 10.935 -20.075 1.00 89.25 83 GLU A CA 1
ATOM 626 C C . GLU A 1 83 ? 16.351 10.959 -19.027 1.00 89.25 83 GLU A C 1
ATOM 628 O O . GLU A 1 83 ? 17.527 10.794 -19.370 1.00 89.25 83 GLU A O 1
ATOM 633 N N . PRO A 1 84 ? 16.036 11.121 -17.731 1.00 92.38 84 PRO A N 1
ATOM 634 C CA . PRO A 1 84 ? 17.078 11.286 -16.719 1.00 92.38 84 PRO A CA 1
ATOM 635 C C . PRO A 1 84 ? 18.035 10.093 -16.578 1.00 92.38 84 PRO A C 1
ATOM 637 O O . PRO A 1 84 ? 19.188 10.264 -16.184 1.00 92.38 84 PRO A O 1
ATOM 640 N N . ASN A 1 85 ? 17.582 8.885 -16.919 1.00 94.19 85 ASN A N 1
ATOM 641 C CA . ASN A 1 85 ? 18.386 7.662 -16.921 1.00 94.19 85 ASN A CA 1
ATOM 642 C C . ASN A 1 85 ? 18.995 7.321 -18.302 1.00 94.19 85 ASN A C 1
ATOM 644 O O . ASN A 1 85 ? 19.578 6.248 -18.462 1.00 94.19 85 ASN A O 1
ATOM 648 N N . ALA A 1 86 ? 18.941 8.219 -19.291 1.00 94.31 86 ALA A N 1
ATOM 649 C CA . ALA A 1 86 ? 19.432 7.963 -20.650 1.00 94.31 86 ALA A CA 1
ATOM 650 C C . ALA A 1 86 ? 20.892 7.484 -20.682 1.00 94.31 86 ALA A C 1
ATOM 652 O O . ALA A 1 86 ? 21.239 6.535 -21.389 1.00 94.31 86 ALA A O 1
ATOM 653 N N . GLY A 1 87 ? 21.753 8.106 -19.871 1.00 94.88 87 GLY A N 1
ATOM 654 C CA . GLY A 1 87 ? 23.180 7.788 -19.842 1.00 94.88 87 GLY A CA 1
ATOM 655 C C . GLY A 1 87 ? 23.484 6.360 -19.375 1.00 94.88 87 GLY A C 1
ATOM 656 O O . GLY A 1 87 ? 24.389 5.718 -19.914 1.00 94.88 87 GLY A O 1
ATOM 657 N N . ILE A 1 88 ? 22.737 5.820 -18.399 1.00 96.06 88 ILE A N 1
ATOM 658 C CA . ILE A 1 88 ? 22.949 4.431 -17.956 1.00 96.06 88 ILE A CA 1
ATOM 659 C C . ILE A 1 88 ? 22.377 3.433 -18.968 1.00 96.06 88 ILE A C 1
ATOM 661 O O . ILE A 1 88 ? 23.004 2.402 -19.215 1.00 96.06 88 ILE A O 1
ATOM 665 N N . ILE A 1 89 ? 21.259 3.775 -19.619 1.00 94.75 89 ILE A N 1
ATOM 666 C CA . ILE A 1 89 ? 20.662 2.976 -20.697 1.00 94.75 89 ILE A CA 1
ATOM 667 C C . ILE A 1 89 ? 21.637 2.858 -21.877 1.00 94.75 89 ILE A C 1
ATOM 669 O O . ILE A 1 89 ? 21.902 1.758 -22.359 1.00 94.75 89 ILE A O 1
ATOM 673 N N . GLU A 1 90 ? 22.252 3.962 -22.308 1.00 95.06 90 GLU A N 1
ATOM 674 C CA . GLU A 1 90 ? 23.243 3.947 -23.391 1.00 95.06 90 GLU A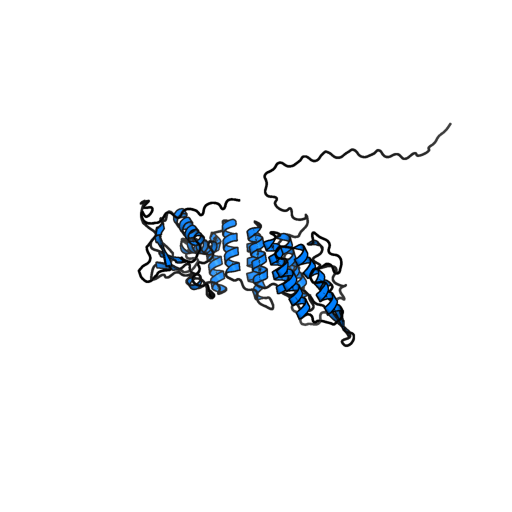 CA 1
ATOM 675 C C . GLU A 1 90 ? 24.457 3.069 -23.038 1.00 95.06 90 GLU A C 1
ATOM 677 O O . GLU A 1 90 ? 24.953 2.300 -23.868 1.00 95.06 90 GLU A O 1
ATOM 682 N N . ARG A 1 91 ? 24.929 3.137 -21.786 1.00 96.25 91 ARG A N 1
ATOM 683 C CA . ARG A 1 91 ? 26.013 2.272 -21.299 1.00 96.25 91 ARG A CA 1
ATOM 684 C C . ARG A 1 91 ? 25.614 0.796 -21.318 1.00 96.25 91 ARG A C 1
ATOM 686 O O . ARG A 1 91 ? 26.448 -0.026 -21.700 1.00 96.25 91 ARG A O 1
ATOM 693 N N . PHE A 1 92 ? 24.379 0.458 -20.948 1.00 95.81 92 PHE A N 1
ATOM 694 C CA . PHE A 1 92 ? 23.882 -0.919 -20.991 1.00 95.81 92 PHE A CA 1
ATOM 695 C C . PHE A 1 92 ? 23.813 -1.434 -22.425 1.00 95.81 92 PHE A C 1
ATOM 697 O O . PHE A 1 92 ? 24.354 -2.502 -22.719 1.00 95.81 92 PHE A O 1
ATOM 704 N N . ASN A 1 93 ? 23.237 -0.633 -23.326 1.00 94.31 93 ASN A N 1
ATOM 705 C CA . ASN A 1 93 ? 23.092 -0.954 -24.745 1.00 94.31 93 ASN A CA 1
ATOM 706 C C . ASN A 1 93 ? 24.455 -1.191 -25.424 1.00 94.31 93 ASN A C 1
ATOM 708 O O . ASN A 1 93 ? 24.560 -2.008 -26.333 1.00 94.31 93 ASN A O 1
ATOM 712 N N . ARG A 1 94 ? 25.519 -0.535 -24.937 1.00 94.12 94 ARG A N 1
ATOM 713 C CA . ARG A 1 94 ? 26.917 -0.740 -25.363 1.00 94.12 94 ARG A CA 1
ATOM 714 C C . ARG A 1 94 ? 27.646 -1.893 -24.660 1.00 94.12 94 ARG A C 1
ATOM 716 O O . ARG A 1 94 ? 28.848 -2.047 -24.855 1.00 94.12 94 ARG A O 1
ATOM 723 N N . GLY A 1 95 ? 26.977 -2.656 -23.800 1.00 92.44 95 GLY A N 1
ATOM 724 C CA . GLY A 1 95 ? 27.595 -3.767 -23.073 1.00 92.44 95 GLY A CA 1
ATOM 725 C C . GLY A 1 95 ? 28.476 -3.361 -21.884 1.00 92.44 95 GLY A C 1
ATOM 726 O O . GLY A 1 95 ? 29.190 -4.205 -21.358 1.00 92.44 95 GLY A O 1
ATOM 727 N N . LYS A 1 96 ? 28.460 -2.089 -21.452 1.00 94.31 96 LYS A N 1
ATOM 728 C CA . LYS A 1 96 ? 29.385 -1.562 -20.425 1.00 94.31 96 LYS A CA 1
ATOM 729 C C . LYS A 1 96 ? 28.908 -1.734 -18.981 1.00 94.31 96 LYS A C 1
ATOM 731 O O . LYS A 1 96 ? 29.697 -1.516 -18.067 1.00 94.31 96 LYS A O 1
ATOM 736 N N . VAL A 1 97 ? 27.624 -2.012 -18.776 1.00 96.31 97 VAL A N 1
ATOM 737 C CA . VAL A 1 97 ? 26.988 -2.204 -17.459 1.00 96.31 97 VAL A CA 1
ATOM 738 C C . VAL A 1 97 ? 25.968 -3.341 -17.543 1.00 96.31 97 VAL A C 1
ATOM 740 O O . VAL A 1 97 ? 25.565 -3.737 -18.643 1.00 96.31 97 VAL A O 1
ATOM 743 N N . ASP A 1 98 ? 25.574 -3.877 -16.395 1.00 94.44 98 ASP A N 1
ATOM 744 C CA . ASP A 1 98 ? 24.527 -4.888 -16.256 1.00 94.44 98 ASP A CA 1
ATOM 745 C C . ASP A 1 98 ? 23.146 -4.272 -15.957 1.00 94.44 98 ASP A C 1
ATOM 747 O O . ASP A 1 98 ? 22.989 -3.056 -15.821 1.00 94.44 98 ASP A O 1
ATOM 751 N N . ALA A 1 99 ? 22.122 -5.128 -15.915 1.00 93.31 99 ALA A N 1
ATOM 752 C CA . ALA A 1 99 ? 20.741 -4.720 -15.669 1.00 93.31 99 ALA A CA 1
ATOM 753 C C . ALA A 1 99 ? 20.527 -4.176 -14.245 1.00 93.31 99 ALA A C 1
ATOM 755 O O . ALA A 1 99 ? 19.749 -3.244 -14.049 1.00 93.31 99 ALA A O 1
ATOM 756 N N . GLU A 1 100 ? 21.241 -4.717 -13.257 1.00 95.12 100 GLU A N 1
ATOM 757 C CA . GLU A 1 100 ? 21.119 -4.313 -11.855 1.00 95.12 100 GLU A CA 1
ATOM 758 C C . GLU A 1 100 ? 21.576 -2.860 -11.661 1.00 95.12 100 GLU A C 1
ATOM 760 O O . GLU A 1 100 ? 20.908 -2.062 -11.000 1.00 95.12 100 GLU A O 1
ATOM 765 N N . GLN A 1 101 ? 22.683 -2.477 -12.299 1.00 96.56 101 GLN A N 1
ATOM 766 C CA . GLN A 1 101 ? 23.178 -1.101 -12.292 1.00 96.56 101 GLN A CA 1
ATOM 767 C C . GLN A 1 101 ? 22.200 -0.138 -12.972 1.00 96.56 101 GLN A C 1
ATOM 769 O O . GLN A 1 101 ? 22.000 0.974 -12.478 1.00 96.56 101 GLN A O 1
ATOM 774 N N . VAL A 1 102 ? 21.556 -0.558 -14.068 1.00 96.88 102 VAL A N 1
ATOM 775 C CA . VAL A 1 102 ? 20.518 0.241 -14.740 1.00 96.88 102 VAL A CA 1
ATOM 776 C C . VAL A 1 102 ? 19.342 0.511 -13.803 1.00 96.88 102 VAL A C 1
ATOM 778 O O . VAL A 1 102 ? 18.931 1.665 -13.676 1.00 96.88 102 VAL A O 1
ATOM 781 N N . LEU A 1 103 ? 18.823 -0.513 -13.122 1.00 96.62 103 LEU A N 1
ATOM 782 C CA . LEU A 1 103 ? 17.682 -0.381 -12.207 1.00 96.62 103 LEU A CA 1
ATOM 783 C C . LEU A 1 103 ? 18.021 0.464 -10.974 1.00 96.62 103 LEU A C 1
ATOM 785 O O . LEU A 1 103 ? 17.239 1.338 -10.590 1.00 96.62 103 LEU A O 1
ATOM 789 N N . LYS A 1 104 ? 19.223 0.291 -10.408 1.00 97.06 104 LYS A N 1
ATOM 790 C CA . LYS A 1 104 ? 19.727 1.109 -9.292 1.00 97.06 104 LYS A CA 1
ATOM 791 C C . LYS A 1 104 ? 19.808 2.590 -9.655 1.00 97.06 104 LYS A C 1
ATOM 793 O O . LYS A 1 104 ? 19.299 3.429 -8.910 1.00 97.06 104 LYS A O 1
ATOM 798 N N . VAL A 1 105 ? 20.418 2.918 -10.796 1.00 96.75 105 VAL A N 1
ATOM 799 C CA . VAL A 1 105 ? 20.523 4.309 -11.262 1.00 96.75 105 VAL A CA 1
ATOM 800 C C . VAL A 1 105 ? 19.146 4.862 -11.622 1.00 96.75 105 VAL A C 1
ATOM 802 O O . VAL A 1 105 ? 18.830 5.975 -11.223 1.00 96.75 105 VAL A O 1
ATOM 805 N N . THR A 1 106 ? 18.295 4.080 -12.289 1.00 96.50 106 THR A N 1
ATOM 806 C CA . THR A 1 106 ? 16.930 4.504 -12.642 1.00 96.50 106 THR A CA 1
ATOM 807 C C . THR A 1 106 ? 16.110 4.840 -11.397 1.00 96.50 106 THR A C 1
ATOM 809 O O . THR A 1 106 ? 15.535 5.924 -11.309 1.00 96.50 106 THR A O 1
ATOM 812 N N . SER A 1 107 ? 16.134 3.973 -10.384 1.00 96.62 107 SER A N 1
ATOM 813 C CA . SER A 1 107 ? 15.488 4.224 -9.092 1.00 96.62 107 SER A CA 1
ATOM 814 C C . SER A 1 107 ? 16.053 5.466 -8.393 1.00 96.62 107 SER A C 1
ATOM 816 O O . SER A 1 107 ? 15.304 6.256 -7.817 1.00 96.62 107 SER A O 1
ATOM 818 N N . ALA A 1 108 ? 17.371 5.680 -8.449 1.00 96.25 108 ALA A N 1
ATOM 819 C CA . ALA A 1 108 ? 18.000 6.877 -7.893 1.00 96.25 108 ALA A CA 1
ATOM 820 C C . ALA A 1 108 ? 17.557 8.157 -8.623 1.00 96.25 108 ALA A C 1
ATOM 822 O O . ALA A 1 108 ? 17.222 9.136 -7.957 1.00 96.25 108 ALA A O 1
ATOM 823 N N . CYS A 1 109 ? 17.477 8.129 -9.958 1.00 94.69 109 CYS A N 1
ATOM 824 C CA . CYS A 1 109 ? 16.956 9.230 -10.764 1.00 94.69 109 CYS A CA 1
ATOM 825 C C . CYS A 1 109 ? 15.516 9.568 -10.360 1.00 94.69 109 CYS A C 1
ATOM 827 O O . CYS A 1 109 ? 15.240 10.710 -10.006 1.00 94.69 109 CYS A O 1
ATOM 829 N N . ILE A 1 110 ? 14.607 8.587 -10.327 1.00 95.38 110 ILE A N 1
ATOM 830 C CA . ILE A 1 110 ? 13.203 8.825 -9.943 1.00 95.38 110 ILE A CA 1
ATOM 831 C C . ILE A 1 110 ? 13.120 9.420 -8.527 1.00 95.38 110 ILE A C 1
ATOM 833 O O . ILE A 1 110 ? 12.386 10.380 -8.290 1.00 95.38 110 ILE A O 1
ATOM 837 N N . ARG A 1 111 ? 13.910 8.892 -7.582 1.00 93.81 111 ARG A N 1
ATOM 838 C CA . ARG A 1 111 ? 13.951 9.395 -6.202 1.00 93.81 111 ARG A CA 1
ATOM 839 C C . ARG A 1 111 ? 14.420 10.850 -6.130 1.00 93.81 111 ARG A C 1
ATOM 841 O O . ARG A 1 111 ? 13.830 11.628 -5.382 1.00 93.81 111 ARG A O 1
ATOM 848 N N . GLN A 1 112 ? 15.448 11.211 -6.898 1.00 92.25 112 GLN A N 1
ATOM 849 C CA . GLN A 1 112 ? 16.036 12.552 -6.907 1.00 92.25 112 GLN A CA 1
ATOM 850 C C . GLN A 1 112 ? 15.028 13.631 -7.319 1.00 92.25 112 GLN A C 1
ATOM 852 O O . GLN A 1 112 ? 15.023 14.710 -6.732 1.00 92.25 112 GLN A O 1
ATOM 857 N N . TYR A 1 113 ? 14.169 13.352 -8.302 1.00 85.06 113 TYR A N 1
ATOM 858 C CA . TYR A 1 113 ? 13.248 14.358 -8.845 1.00 85.06 113 TYR A CA 1
ATOM 859 C C . TYR A 1 113 ? 11.944 14.521 -8.064 1.00 85.06 113 TYR A C 1
ATOM 861 O O . TYR A 1 113 ? 11.103 15.343 -8.422 1.00 85.06 113 TYR A O 1
ATOM 869 N N . GLY A 1 114 ? 11.777 13.810 -6.950 1.00 86.81 114 GLY A N 1
ATOM 870 C CA . GLY A 1 114 ? 10.715 14.133 -6.012 1.00 86.81 114 GLY A CA 1
ATOM 871 C C . GLY A 1 114 ? 9.312 13.912 -6.599 1.00 86.81 114 GLY A C 1
ATOM 872 O O . GLY A 1 114 ? 8.940 12.784 -6.929 1.00 86.81 114 GLY A O 1
ATOM 873 N N . ALA A 1 115 ? 8.542 15.000 -6.688 1.00 88.69 115 ALA A N 1
ATOM 874 C CA . ALA A 1 115 ? 7.176 15.057 -7.218 1.00 88.69 115 ALA A CA 1
ATOM 875 C C . ALA A 1 115 ? 7.106 15.363 -8.733 1.00 88.69 115 ALA A C 1
ATOM 877 O O . ALA A 1 115 ? 6.029 15.631 -9.254 1.00 88.69 115 ALA A O 1
ATOM 878 N N . ASP A 1 116 ? 8.233 15.360 -9.450 1.00 91.75 116 ASP A N 1
ATOM 879 C CA . ASP A 1 116 ? 8.238 15.540 -10.905 1.00 91.75 116 ASP A CA 1
ATOM 880 C C . ASP A 1 116 ? 7.811 14.242 -11.613 1.00 91.75 116 ASP A C 1
ATOM 882 O O . ASP A 1 116 ? 8.614 13.332 -11.852 1.00 91.75 116 ASP A O 1
ATOM 886 N N . THR A 1 117 ? 6.515 14.156 -11.922 1.00 90.19 117 THR A N 1
ATOM 887 C CA . THR A 1 117 ? 5.906 12.957 -12.514 1.00 90.19 117 THR A CA 1
ATOM 888 C C . THR A 1 117 ? 6.435 12.661 -13.901 1.00 90.19 117 THR A C 1
ATOM 890 O O . THR A 1 117 ? 6.582 11.500 -14.266 1.00 90.19 117 THR A O 1
ATOM 893 N N . ASP A 1 118 ? 6.720 13.702 -14.678 1.00 89.75 118 ASP A N 1
ATOM 894 C CA . ASP A 1 118 ? 7.120 13.557 -16.070 1.00 89.75 118 ASP A CA 1
ATOM 895 C C . ASP A 1 118 ? 8.520 12.952 -16.156 1.00 89.75 118 ASP A C 1
ATOM 897 O O . ASP A 1 118 ? 8.734 11.999 -16.902 1.00 89.75 118 ASP A O 1
ATOM 901 N N . LYS A 1 119 ? 9.450 13.394 -15.300 1.00 91.38 119 LYS A N 1
ATOM 902 C CA . LYS A 1 119 ? 10.770 12.758 -15.180 1.00 91.38 119 LYS A CA 1
ATOM 903 C C . LYS A 1 119 ? 10.684 11.325 -14.662 1.00 91.38 119 LYS A C 1
ATOM 905 O O . LYS A 1 119 ? 11.424 10.463 -15.137 1.00 91.38 119 LYS A O 1
ATOM 910 N N . ALA A 1 120 ? 9.804 11.059 -13.696 1.00 93.44 120 ALA A N 1
ATOM 911 C CA . ALA A 1 120 ? 9.611 9.715 -13.160 1.00 93.44 120 ALA A CA 1
ATOM 912 C C . ALA A 1 120 ? 9.098 8.742 -14.234 1.00 93.44 120 ALA A C 1
ATOM 914 O O . ALA A 1 120 ? 9.656 7.661 -14.413 1.00 93.44 120 ALA A O 1
ATOM 915 N N . ILE A 1 121 ? 8.081 9.155 -14.988 1.00 91.44 121 ILE A N 1
ATOM 916 C CA . ILE A 1 121 ? 7.486 8.366 -16.066 1.00 91.44 121 ILE A CA 1
ATOM 917 C C . ILE A 1 121 ? 8.457 8.230 -17.248 1.00 91.44 121 ILE A C 1
ATOM 919 O O . ILE A 1 121 ? 8.594 7.140 -17.801 1.00 91.44 121 ILE A O 1
ATOM 923 N N . ALA A 1 122 ? 9.203 9.284 -17.589 1.00 91.50 122 ALA A N 1
ATOM 924 C CA . ALA A 1 122 ? 10.224 9.234 -18.635 1.00 91.50 122 ALA A CA 1
ATOM 925 C C . ALA A 1 122 ? 11.338 8.227 -18.316 1.00 91.50 122 ALA A C 1
ATOM 927 O O . ALA A 1 122 ? 11.818 7.542 -19.217 1.00 91.50 122 ALA A O 1
ATOM 928 N N . CYS A 1 123 ? 11.723 8.086 -17.042 1.00 93.44 123 CYS A N 1
ATOM 929 C CA . CYS A 1 123 ? 12.653 7.044 -16.609 1.00 93.44 123 CYS A CA 1
ATOM 930 C C . CYS A 1 123 ? 12.117 5.629 -16.889 1.00 93.44 123 CYS A C 1
ATOM 932 O O . CYS A 1 123 ? 12.878 4.779 -17.355 1.00 93.44 123 CYS A O 1
ATOM 934 N N . LEU A 1 124 ? 10.827 5.375 -16.626 1.00 92.06 124 LEU A N 1
ATOM 935 C CA . LEU A 1 124 ? 10.195 4.080 -16.908 1.00 92.06 124 LEU A CA 1
ATOM 936 C C . LEU A 1 124 ? 10.095 3.816 -18.414 1.00 92.06 124 LEU A C 1
ATOM 938 O O . LEU A 1 124 ? 10.441 2.730 -18.874 1.00 92.06 124 LEU A O 1
ATOM 942 N N . GLU A 1 125 ? 9.695 4.822 -19.190 1.00 88.31 125 GLU A N 1
ATOM 943 C CA . GLU A 1 125 ? 9.641 4.737 -20.652 1.00 88.31 125 GLU A CA 1
ATOM 944 C C . GLU A 1 125 ? 11.034 4.502 -21.260 1.00 88.31 125 GLU A C 1
ATOM 946 O O . GLU A 1 125 ? 11.198 3.724 -22.201 1.00 88.31 125 GLU A O 1
ATOM 951 N N . GLY A 1 126 ? 12.073 5.111 -20.682 1.00 89.12 126 GLY A N 1
ATOM 952 C CA . GLY A 1 126 ? 13.463 4.871 -21.060 1.00 89.12 126 GLY A CA 1
ATOM 953 C C . GLY A 1 126 ? 13.845 3.389 -20.995 1.00 89.12 126 GLY A C 1
ATOM 954 O O . GLY A 1 126 ? 14.522 2.888 -21.899 1.00 89.12 126 GLY A O 1
ATOM 955 N N . LEU A 1 127 ? 13.357 2.660 -19.983 1.00 91.25 127 LEU A N 1
ATOM 956 C CA . LEU A 1 127 ? 13.632 1.230 -19.816 1.00 91.25 127 LEU A CA 1
ATOM 957 C C . LEU A 1 127 ? 13.036 0.369 -20.935 1.00 91.25 127 LEU A C 1
ATOM 959 O O . LEU A 1 127 ? 13.671 -0.608 -21.327 1.00 91.25 127 LEU A O 1
ATOM 963 N N . ALA A 1 128 ? 11.920 0.766 -21.556 1.00 84.50 128 ALA A N 1
ATOM 964 C CA . ALA A 1 128 ? 11.374 0.057 -22.723 1.00 84.50 128 ALA A CA 1
ATOM 965 C C . ALA A 1 128 ? 12.374 -0.016 -23.900 1.00 84.50 128 ALA A C 1
ATOM 967 O O . ALA A 1 128 ? 12.287 -0.893 -24.763 1.00 84.50 128 ALA A O 1
ATOM 968 N N . ARG A 1 129 ? 13.365 0.886 -23.924 1.00 84.00 129 ARG A N 1
ATOM 969 C CA . ARG A 1 129 ? 14.439 0.951 -24.930 1.00 84.00 129 ARG A CA 1
ATOM 970 C C . ARG A 1 129 ? 15.777 0.402 -24.425 1.00 84.00 129 ARG A C 1
ATOM 972 O O . ARG A 1 129 ? 16.762 0.410 -25.169 1.00 84.00 129 ARG A O 1
ATOM 979 N N . CYS A 1 130 ? 15.835 -0.070 -23.184 1.00 90.06 130 CYS A N 1
ATOM 980 C CA . CYS A 1 130 ? 17.030 -0.646 -22.586 1.00 90.06 130 CYS A CA 1
ATOM 981 C C . CYS A 1 130 ? 17.180 -2.099 -23.039 1.00 90.06 130 CYS A C 1
ATOM 983 O O . CYS A 1 130 ? 16.667 -3.025 -22.410 1.00 90.06 130 CYS A O 1
ATOM 985 N N . ARG A 1 131 ? 17.844 -2.297 -24.182 1.00 91.69 131 ARG A N 1
ATOM 986 C CA . ARG A 1 131 ? 18.060 -3.613 -24.783 1.00 91.69 131 ARG A CA 1
ATOM 987 C C . ARG A 1 131 ? 19.379 -3.687 -25.543 1.00 91.69 131 ARG A C 1
ATOM 989 O O . ARG A 1 131 ? 19.746 -2.766 -26.270 1.00 91.69 131 ARG A O 1
ATOM 996 N N . ARG A 1 132 ? 20.055 -4.829 -25.441 1.00 92.06 132 ARG A N 1
ATOM 997 C CA . ARG A 1 132 ? 21.264 -5.155 -26.206 1.00 92.06 132 ARG A CA 1
ATOM 998 C C . ARG A 1 132 ? 21.167 -6.553 -26.794 1.00 92.06 132 ARG A C 1
ATOM 1000 O O . ARG A 1 132 ? 20.603 -7.448 -26.167 1.00 92.06 132 ARG A O 1
ATOM 1007 N N . PHE A 1 133 ? 21.737 -6.743 -27.975 1.00 90.56 133 PHE A N 1
ATOM 1008 C CA . PHE A 1 133 ? 21.871 -8.068 -28.565 1.00 90.56 133 PHE A CA 1
ATOM 1009 C C . PHE A 1 133 ? 23.197 -8.686 -28.122 1.00 90.56 133 PHE A C 1
ATOM 1011 O O . PHE A 1 133 ? 24.256 -8.091 -28.314 1.00 90.56 133 PHE A O 1
ATOM 1018 N N . ASP A 1 134 ? 23.135 -9.859 -27.504 1.00 88.44 134 ASP A N 1
ATOM 1019 C CA . ASP A 1 134 ? 24.313 -10.640 -27.147 1.00 88.44 134 ASP A CA 1
ATOM 1020 C C . ASP A 1 134 ? 24.631 -11.592 -28.294 1.00 88.44 134 ASP A C 1
ATOM 1022 O O . ASP A 1 134 ? 23.931 -12.580 -28.522 1.00 88.44 134 ASP A O 1
ATOM 1026 N N . THR A 1 135 ? 25.685 -11.259 -29.036 1.00 89.69 135 THR A N 1
ATOM 1027 C CA . THR A 1 135 ? 26.120 -12.009 -30.215 1.00 89.69 135 THR A CA 1
ATOM 1028 C C . THR A 1 135 ? 26.613 -13.411 -29.879 1.00 89.69 135 THR A C 1
ATOM 1030 O O . THR A 1 135 ? 26.532 -14.283 -30.735 1.00 89.69 135 THR A O 1
ATOM 1033 N N . LEU A 1 136 ? 27.119 -13.644 -28.661 1.00 89.50 136 LEU A N 1
ATOM 1034 C CA . LEU A 1 136 ? 27.618 -14.956 -28.240 1.00 89.50 136 LEU A CA 1
ATOM 1035 C C . LEU A 1 136 ? 26.464 -15.881 -27.850 1.00 89.50 136 LEU A C 1
ATOM 1037 O O . LEU A 1 136 ? 26.457 -17.049 -28.222 1.00 89.50 136 LEU A O 1
ATOM 1041 N N . ALA A 1 137 ? 25.477 -15.353 -27.125 1.00 87.00 137 ALA A N 1
ATOM 1042 C CA . ALA A 1 137 ? 24.300 -16.112 -26.709 1.00 87.00 137 ALA A CA 1
ATOM 1043 C C . ALA A 1 137 ? 23.177 -16.142 -27.764 1.00 87.00 137 ALA A C 1
ATOM 1045 O O . ALA A 1 137 ? 22.190 -16.851 -27.578 1.00 87.00 137 ALA A O 1
ATOM 1046 N N . GLY A 1 138 ? 23.285 -15.349 -28.837 1.00 91.56 138 GLY A N 1
ATOM 1047 C CA . GLY A 1 138 ? 22.282 -15.263 -29.901 1.00 91.56 138 GLY A CA 1
ATOM 1048 C C . GLY A 1 138 ? 20.916 -14.754 -29.430 1.00 91.56 138 GLY A C 1
ATOM 1049 O O . GLY A 1 138 ? 19.896 -15.120 -30.011 1.00 91.56 138 GLY A O 1
ATOM 1050 N N . ARG A 1 139 ? 20.868 -13.942 -28.363 1.00 89.19 139 ARG A N 1
ATOM 1051 C CA . ARG A 1 139 ? 19.616 -13.484 -27.735 1.00 89.19 139 ARG A CA 1
ATOM 1052 C C . ARG A 1 139 ? 19.642 -12.005 -27.365 1.00 89.19 139 ARG A C 1
ATOM 1054 O O . ARG A 1 139 ? 20.698 -11.413 -27.143 1.00 89.19 139 ARG A O 1
ATOM 1061 N N . TRP A 1 140 ? 18.456 -11.418 -27.248 1.00 88.25 140 TRP A N 1
ATOM 1062 C CA . TRP A 1 140 ? 18.285 -10.076 -26.700 1.00 88.25 140 TRP A CA 1
ATOM 1063 C C . TRP A 1 140 ? 18.301 -10.111 -25.173 1.00 88.25 140 TRP A C 1
ATOM 1065 O O . TRP A 1 140 ? 17.649 -10.949 -24.557 1.00 88.25 140 TRP A O 1
ATOM 1075 N N . HIS A 1 141 ? 19.016 -9.165 -24.574 1.00 89.00 141 HIS A N 1
ATOM 1076 C CA . HIS A 1 141 ? 18.904 -8.832 -23.158 1.00 89.00 141 HIS A CA 1
ATOM 1077 C C . HIS A 1 141 ? 18.201 -7.492 -23.047 1.00 89.00 141 HIS A C 1
ATOM 1079 O O . HIS A 1 141 ? 18.670 -6.512 -23.626 1.00 89.00 141 HIS A O 1
ATOM 1085 N N . SER A 1 142 ? 17.107 -7.441 -22.302 1.00 90.38 142 SER A N 1
ATOM 1086 C CA . SER A 1 142 ? 16.338 -6.224 -22.048 1.00 90.38 142 SER A CA 1
ATOM 1087 C C . SER A 1 142 ? 16.147 -6.011 -20.554 1.00 90.38 142 SER A C 1
ATOM 1089 O O . SER A 1 142 ? 16.074 -6.978 -19.798 1.00 90.38 142 SER A O 1
ATOM 1091 N N . VAL A 1 143 ? 16.058 -4.750 -20.140 1.00 92.06 143 VAL A N 1
ATOM 1092 C CA . VAL A 1 143 ? 15.821 -4.366 -18.746 1.00 92.06 143 VAL A CA 1
ATOM 1093 C C . VAL A 1 143 ? 14.418 -3.791 -18.631 1.00 92.06 143 VAL A C 1
ATOM 1095 O O . VAL A 1 143 ? 14.133 -2.748 -19.211 1.00 92.06 143 VAL A O 1
ATOM 1098 N N . SER A 1 144 ? 13.556 -4.462 -17.874 1.00 90.94 144 SER A N 1
ATOM 1099 C CA . SER A 1 144 ? 12.209 -3.980 -17.553 1.00 90.94 144 SER A CA 1
ATOM 1100 C C . SER A 1 144 ? 12.186 -3.313 -16.178 1.00 90.94 144 SER A C 1
ATOM 1102 O O . SER A 1 144 ? 13.017 -3.669 -15.341 1.00 90.94 144 SER A O 1
ATOM 1104 N N . PRO A 1 145 ? 11.267 -2.363 -15.920 1.00 92.75 145 PRO A N 1
ATOM 1105 C CA . PRO A 1 145 ? 11.151 -1.743 -14.605 1.00 92.75 145 PRO A CA 1
ATOM 1106 C C . PRO A 1 145 ? 10.843 -2.777 -13.523 1.00 92.75 145 PRO A C 1
ATOM 1108 O O . PRO A 1 145 ? 9.985 -3.634 -13.721 1.00 92.75 145 PRO A O 1
ATOM 1111 N N . ASP A 1 146 ? 11.520 -2.667 -12.382 1.00 93.88 146 ASP A N 1
ATOM 1112 C CA . ASP A 1 146 ? 11.284 -3.510 -11.212 1.00 93.88 146 ASP A CA 1
ATOM 1113 C C . ASP A 1 146 ? 10.248 -2.895 -10.253 1.00 93.88 146 ASP A C 1
ATOM 1115 O O . ASP A 1 146 ? 9.784 -1.764 -10.426 1.00 93.88 146 ASP A O 1
ATOM 1119 N N . ALA A 1 147 ? 9.900 -3.648 -9.206 1.00 94.81 147 ALA A N 1
ATOM 1120 C CA . ALA A 1 147 ? 8.979 -3.214 -8.156 1.00 94.81 147 ALA A CA 1
ATOM 1121 C C . ALA A 1 147 ? 9.393 -1.873 -7.514 1.00 94.81 147 ALA A C 1
ATOM 1123 O O . ALA A 1 147 ? 8.546 -1.076 -7.122 1.00 94.81 147 ALA A O 1
ATOM 1124 N N . ILE A 1 148 ? 10.694 -1.581 -7.423 1.00 96.00 148 ILE A N 1
ATOM 1125 C CA . ILE A 1 148 ? 11.181 -0.325 -6.842 1.00 96.00 148 ILE A CA 1
ATOM 1126 C C . ILE A 1 148 ? 10.916 0.840 -7.800 1.00 96.00 148 ILE A C 1
ATOM 1128 O O . ILE A 1 148 ? 10.449 1.896 -7.368 1.00 96.00 148 ILE A O 1
ATOM 1132 N N . CYS A 1 149 ? 11.175 0.657 -9.095 1.00 95.38 149 CYS A N 1
ATOM 1133 C CA . CYS A 1 149 ? 10.914 1.662 -10.120 1.00 95.38 149 CYS A CA 1
ATOM 1134 C C . CYS A 1 149 ? 9.425 2.047 -10.160 1.00 95.38 149 CYS A C 1
ATOM 1136 O O . CYS A 1 149 ? 9.114 3.241 -10.139 1.00 95.38 149 CYS A O 1
ATOM 1138 N N . TYR A 1 150 ? 8.517 1.061 -10.148 1.00 96.06 150 TYR A N 1
ATOM 1139 C CA . TYR A 1 150 ? 7.069 1.312 -10.091 1.00 96.06 150 TYR A CA 1
ATOM 1140 C C . TYR A 1 150 ? 6.666 2.054 -8.823 1.00 96.06 150 TYR A C 1
ATOM 1142 O O . TYR A 1 150 ? 6.044 3.113 -8.915 1.00 96.06 150 TYR A O 1
ATOM 1150 N N . TYR A 1 151 ? 7.063 1.553 -7.650 1.00 96.69 151 TYR A N 1
ATOM 1151 C CA . TYR A 1 151 ? 6.748 2.198 -6.378 1.00 96.69 151 TYR A CA 1
ATOM 1152 C C . TYR A 1 151 ? 7.201 3.663 -6.348 1.00 96.69 151 TYR A C 1
ATOM 1154 O O . TYR A 1 151 ? 6.429 4.544 -5.973 1.00 96.69 151 TYR A O 1
ATOM 1162 N N . LEU A 1 152 ? 8.430 3.961 -6.783 1.00 97.06 152 LEU A N 1
ATOM 1163 C CA . LEU A 1 152 ? 8.953 5.328 -6.771 1.00 97.06 152 LEU A CA 1
ATOM 1164 C C . LEU A 1 152 ? 8.216 6.251 -7.749 1.00 97.06 152 LEU A C 1
ATOM 1166 O O . LEU A 1 152 ? 7.965 7.412 -7.409 1.00 97.06 152 LEU A O 1
ATOM 1170 N N . ALA A 1 153 ? 7.854 5.757 -8.934 1.00 96.31 153 ALA A N 1
ATOM 1171 C CA . ALA A 1 153 ? 7.090 6.527 -9.911 1.00 96.31 153 ALA A CA 1
ATOM 1172 C C . ALA A 1 153 ? 5.652 6.786 -9.432 1.00 96.31 153 ALA A C 1
ATOM 1174 O O . ALA A 1 153 ? 5.177 7.922 -9.493 1.00 96.31 153 ALA A O 1
ATOM 1175 N N . MET A 1 154 ? 4.998 5.774 -8.854 1.00 96.56 154 MET A N 1
ATOM 1176 C CA . MET A 1 154 ? 3.698 5.915 -8.198 1.00 96.56 154 MET A CA 1
ATOM 1177 C C . MET A 1 154 ? 3.773 6.917 -7.042 1.00 96.56 154 MET A C 1
ATOM 1179 O O . MET A 1 154 ? 2.984 7.854 -6.990 1.00 96.56 154 MET A O 1
ATOM 1183 N N . ALA A 1 155 ? 4.770 6.806 -6.162 1.00 94.88 155 ALA A N 1
ATOM 1184 C CA . ALA A 1 155 ? 4.974 7.742 -5.059 1.00 94.88 155 ALA A CA 1
ATOM 1185 C C . ALA A 1 155 ? 5.289 9.170 -5.541 1.00 94.88 155 ALA A C 1
ATOM 1187 O O . ALA A 1 155 ? 4.999 10.140 -4.841 1.00 94.88 155 ALA A O 1
ATOM 1188 N N . SER A 1 156 ? 5.923 9.334 -6.707 1.00 95.44 156 SER A N 1
ATOM 1189 C CA . SER A 1 156 ? 6.106 10.645 -7.344 1.00 95.44 156 SER A CA 1
ATOM 1190 C C . SER A 1 156 ? 4.763 11.243 -7.769 1.00 95.44 156 SER A C 1
ATOM 1192 O O . SER A 1 156 ? 4.450 12.365 -7.372 1.00 95.44 156 SER A O 1
ATOM 1194 N N . CYS A 1 157 ? 3.926 10.459 -8.459 1.00 94.00 157 CYS A N 1
ATOM 1195 C CA . CYS A 1 157 ? 2.562 10.850 -8.833 1.00 94.00 157 CYS A CA 1
ATOM 1196 C C . CYS A 1 157 ? 1.699 11.186 -7.612 1.00 94.00 157 CYS A C 1
ATOM 1198 O O . CYS A 1 157 ? 0.942 12.157 -7.628 1.00 94.00 157 CYS A O 1
ATOM 1200 N N . ASP A 1 158 ? 1.864 10.428 -6.531 1.00 92.00 158 ASP A N 1
ATOM 1201 C CA . ASP A 1 158 ? 1.148 10.638 -5.283 1.00 92.00 158 ASP A CA 1
ATOM 1202 C C . ASP A 1 158 ? 1.480 11.993 -4.639 1.00 92.00 158 ASP A C 1
ATOM 1204 O O . ASP A 1 158 ? 0.593 12.774 -4.284 1.00 92.00 158 ASP A O 1
ATOM 1208 N N . ARG A 1 159 ? 2.779 12.310 -4.552 1.00 92.81 159 ARG A N 1
ATOM 1209 C CA . ARG A 1 159 ? 3.278 13.594 -4.035 1.00 92.81 159 ARG A CA 1
ATOM 1210 C C . ARG A 1 159 ? 2.879 14.768 -4.923 1.00 92.81 159 ARG A C 1
ATOM 1212 O O . ARG A 1 159 ? 2.599 15.844 -4.404 1.00 92.81 159 ARG A O 1
ATOM 1219 N N . ALA A 1 160 ? 2.804 14.546 -6.232 1.00 91.56 160 ALA A N 1
ATOM 1220 C CA . ALA A 1 160 ? 2.350 15.527 -7.212 1.00 91.56 160 ALA A CA 1
ATOM 1221 C C . ALA A 1 160 ? 0.825 15.721 -7.246 1.00 91.56 160 ALA A C 1
ATOM 1223 O O . ALA A 1 160 ? 0.341 16.538 -8.026 1.00 91.56 160 ALA A O 1
ATOM 1224 N N . ARG A 1 161 ? 0.061 14.965 -6.441 1.00 90.88 161 ARG A N 1
ATOM 1225 C CA . ARG A 1 161 ? -1.412 14.966 -6.450 1.00 90.88 161 ARG A CA 1
ATOM 1226 C C . ARG A 1 161 ? -1.999 14.628 -7.829 1.00 90.88 161 ARG A C 1
ATOM 1228 O O . ARG A 1 161 ? -3.003 15.199 -8.241 1.00 90.88 161 ARG A O 1
ATOM 1235 N N . LYS A 1 162 ? -1.389 13.667 -8.533 1.00 90.19 162 LYS A N 1
ATOM 1236 C CA . LYS A 1 162 ? -1.839 13.148 -9.838 1.00 90.19 162 LYS A CA 1
ATOM 1237 C C . LYS A 1 162 ? -2.342 11.700 -9.691 1.00 90.19 162 LYS A C 1
ATOM 1239 O O . LYS A 1 162 ? -1.651 10.772 -10.119 1.00 90.19 162 LYS A O 1
ATOM 1244 N N . PRO A 1 163 ? -3.519 11.476 -9.070 1.00 87.50 163 PRO A N 1
ATOM 1245 C CA . PRO A 1 163 ? -4.019 10.132 -8.773 1.00 87.50 163 PRO A CA 1
ATOM 1246 C C . PRO A 1 163 ? -4.244 9.302 -10.041 1.00 87.50 163 PRO A C 1
ATOM 1248 O O . PRO A 1 163 ? -3.909 8.129 -10.058 1.00 87.50 163 PRO A O 1
ATOM 1251 N N . TRP A 1 164 ? -4.708 9.901 -11.137 1.00 86.62 164 TRP A N 1
ATOM 1252 C CA . TRP A 1 164 ? -4.930 9.182 -12.395 1.00 86.62 164 TRP A CA 1
ATOM 1253 C C . TRP A 1 164 ? -3.634 8.600 -12.993 1.00 86.62 164 TRP A C 1
ATOM 1255 O O . TRP A 1 164 ? -3.626 7.440 -13.393 1.00 86.62 164 TRP A O 1
ATOM 1265 N N . LYS A 1 165 ? -2.509 9.344 -12.980 1.00 88.81 165 LYS A N 1
ATOM 1266 C CA . LYS A 1 165 ? -1.197 8.829 -13.437 1.00 88.81 165 LYS A CA 1
ATOM 1267 C C . LYS A 1 165 ? -0.748 7.655 -12.576 1.00 88.81 165 LYS A C 1
ATOM 1269 O O . LYS A 1 165 ? -0.258 6.656 -13.087 1.00 88.81 165 LYS A O 1
ATOM 1274 N N . LEU A 1 166 ? -0.928 7.777 -11.263 1.00 93.88 166 LEU A N 1
ATOM 1275 C CA . LEU A 1 166 ? -0.581 6.736 -10.304 1.00 93.88 166 LEU A CA 1
ATOM 1276 C C . LEU A 1 166 ? -1.372 5.453 -10.553 1.00 93.88 166 LEU A C 1
ATOM 1278 O O . LEU A 1 166 ? -0.784 4.376 -10.591 1.00 93.88 166 LEU A O 1
ATOM 1282 N N . LEU A 1 167 ? -2.687 5.577 -10.717 1.00 90.31 167 LEU A N 1
ATOM 1283 C CA . LEU A 1 167 ? -3.572 4.440 -10.940 1.00 90.31 167 LEU A CA 1
ATOM 1284 C C . LEU A 1 167 ? -3.292 3.787 -12.298 1.00 90.31 167 LEU A C 1
ATOM 1286 O O . LEU A 1 167 ? -3.211 2.568 -12.354 1.00 90.31 167 LEU A O 1
ATOM 1290 N N . ALA A 1 168 ? -2.976 4.567 -13.336 1.00 87.62 168 ALA A N 1
ATOM 1291 C CA . ALA A 1 168 ? -2.526 4.035 -14.623 1.00 87.62 168 ALA A CA 1
ATOM 1292 C C . ALA A 1 168 ? -1.184 3.274 -14.534 1.00 87.62 168 ALA A C 1
ATOM 1294 O O . ALA A 1 168 ? -1.007 2.243 -15.181 1.00 87.62 168 ALA A O 1
ATOM 1295 N N . LEU A 1 169 ? -0.230 3.744 -13.717 1.00 92.00 169 LEU A N 1
ATOM 1296 C CA . LEU A 1 169 ? 1.016 3.009 -13.448 1.00 92.00 169 LEU A CA 1
ATOM 1297 C C . LEU A 1 169 ? 0.752 1.699 -12.697 1.00 92.00 169 LEU A C 1
ATOM 1299 O O . LEU A 1 169 ? 1.377 0.680 -12.992 1.00 92.00 169 LEU A O 1
ATOM 1303 N N . PHE A 1 170 ? -0.159 1.727 -11.725 1.00 93.31 170 PHE A N 1
ATOM 1304 C CA . PHE A 1 170 ? -0.561 0.539 -10.978 1.00 93.31 170 PHE A CA 1
ATOM 1305 C C . PHE A 1 170 ? -1.258 -0.481 -11.884 1.00 93.31 170 PHE A C 1
ATOM 1307 O O . PHE A 1 170 ? -0.928 -1.663 -11.842 1.00 93.31 170 PHE A O 1
ATOM 1314 N N . ASP A 1 171 ? -2.136 -0.014 -12.765 1.00 88.12 171 ASP A N 1
ATOM 1315 C CA . ASP A 1 171 ? -2.792 -0.818 -13.791 1.00 88.12 171 ASP A CA 1
ATOM 1316 C C . ASP A 1 171 ? -1.830 -1.499 -14.734 1.00 88.12 171 ASP A C 1
ATOM 1318 O O . ASP A 1 171 ? -1.942 -2.690 -15.035 1.00 88.12 171 ASP A O 1
ATOM 1322 N N . HIS A 1 172 ? -0.858 -0.730 -15.206 1.00 88.75 172 HIS A N 1
ATOM 1323 C CA . HIS A 1 172 ? 0.174 -1.249 -16.073 1.00 88.75 172 HIS A CA 1
ATOM 1324 C C . HIS A 1 172 ? 0.985 -2.336 -15.365 1.00 88.75 172 HIS A C 1
ATOM 1326 O O . HIS A 1 172 ? 1.202 -3.402 -15.936 1.00 88.75 172 HIS A O 1
ATOM 1332 N N . LEU A 1 173 ? 1.338 -2.142 -14.091 1.00 91.31 173 LEU A N 1
ATOM 1333 C CA . LEU A 1 173 ? 1.989 -3.184 -13.300 1.00 91.31 173 LEU A CA 1
ATOM 1334 C C . LEU A 1 173 ? 1.109 -4.440 -13.160 1.00 91.31 173 LEU A C 1
ATOM 1336 O O . LEU A 1 173 ? 1.618 -5.550 -13.301 1.00 91.31 173 LEU A O 1
ATOM 1340 N N . GLN A 1 174 ? -0.197 -4.283 -12.926 1.00 85.88 174 GLN A N 1
ATOM 1341 C CA . GLN A 1 174 ? -1.135 -5.405 -12.796 1.00 85.88 174 GLN A CA 1
ATOM 1342 C C . GLN A 1 174 ? -1.322 -6.189 -14.104 1.00 85.88 174 GLN A C 1
ATOM 1344 O O . GLN A 1 174 ? -1.418 -7.413 -14.074 1.00 85.88 174 GLN A O 1
ATOM 1349 N N . THR A 1 175 ? -1.366 -5.499 -15.243 1.00 82.94 175 THR A N 1
ATOM 1350 C CA . THR A 1 175 ? -1.714 -6.087 -16.549 1.00 82.94 175 THR A CA 1
ATOM 1351 C C . THR A 1 175 ? -0.499 -6.511 -17.369 1.00 82.94 175 THR A C 1
ATOM 1353 O O . THR A 1 175 ? -0.561 -7.495 -18.100 1.00 82.94 175 THR A O 1
ATOM 1356 N N . CYS A 1 176 ? 0.615 -5.786 -17.262 1.00 83.44 176 CYS A N 1
ATOM 1357 C CA . CYS A 1 176 ? 1.803 -5.980 -18.094 1.00 83.44 176 CYS A CA 1
ATOM 1358 C C . CYS A 1 176 ? 2.974 -6.609 -17.328 1.00 83.44 176 CYS A C 1
ATOM 1360 O O . CYS A 1 176 ? 3.828 -7.242 -17.949 1.00 83.44 176 CYS A O 1
ATOM 1362 N N . GLY A 1 177 ? 3.019 -6.466 -15.998 1.00 87.19 177 GLY A N 1
ATOM 1363 C CA . GLY A 1 177 ? 4.158 -6.876 -15.171 1.00 87.19 177 GLY A CA 1
ATOM 1364 C C . GLY A 1 177 ? 4.530 -8.357 -15.295 1.00 87.19 177 GLY A C 1
ATOM 1365 O O . GLY A 1 177 ? 5.714 -8.697 -15.350 1.00 87.19 177 GLY A O 1
ATOM 1366 N N . ALA A 1 178 ? 3.533 -9.234 -15.437 1.00 87.50 178 ALA A N 1
ATOM 1367 C CA . ALA A 1 178 ? 3.731 -10.674 -15.614 1.00 87.50 178 ALA A CA 1
ATOM 1368 C C . ALA A 1 178 ? 4.404 -11.051 -16.951 1.00 87.50 178 ALA A C 1
ATOM 1370 O O . ALA A 1 178 ? 4.992 -12.125 -17.059 1.00 87.50 178 ALA A O 1
ATOM 1371 N N . PHE A 1 179 ? 4.338 -10.174 -17.959 1.00 84.50 179 PHE A N 1
ATOM 1372 C CA . PHE A 1 179 ? 4.861 -10.413 -19.310 1.00 84.50 179 PHE A CA 1
ATOM 1373 C C . PHE A 1 179 ? 6.284 -9.889 -19.516 1.00 84.50 179 PHE A C 1
ATOM 1375 O O . PHE A 1 179 ? 6.844 -10.024 -20.607 1.00 84.50 179 PHE A O 1
ATOM 1382 N N . PHE A 1 180 ? 6.886 -9.274 -18.498 1.00 86.38 180 PHE A N 1
ATOM 1383 C CA . PHE A 1 180 ? 8.272 -8.838 -18.588 1.00 86.38 180 PHE A CA 1
ATOM 1384 C C . PHE A 1 180 ? 9.243 -10.029 -18.603 1.00 86.38 180 PHE A C 1
ATOM 1386 O O . PHE A 1 180 ? 8.958 -11.066 -18.005 1.00 86.38 180 PHE A O 1
ATOM 1393 N N . PRO A 1 181 ? 10.429 -9.880 -19.232 1.00 83.31 181 PRO A N 1
ATOM 1394 C CA . PRO A 1 181 ? 11.488 -10.891 -19.193 1.00 83.31 181 PRO A CA 1
ATOM 1395 C C . PRO A 1 181 ? 11.851 -11.316 -17.767 1.00 83.31 181 PRO A C 1
ATOM 1397 O O . PRO A 1 181 ? 12.131 -12.486 -17.523 1.00 83.31 181 PRO A O 1
ATOM 1400 N N . THR A 1 182 ? 11.811 -10.356 -16.840 1.00 86.06 182 THR A N 1
ATOM 1401 C CA . THR A 1 182 ? 11.792 -10.595 -15.398 1.00 86.06 182 THR A CA 1
ATOM 1402 C C . THR A 1 182 ? 10.413 -10.171 -14.895 1.00 86.06 182 THR A C 1
ATOM 1404 O O . THR A 1 182 ? 10.178 -8.963 -14.815 1.00 86.06 182 THR A O 1
ATOM 1407 N N . PRO A 1 183 ? 9.496 -11.113 -14.608 1.00 88.56 183 PRO A N 1
ATOM 1408 C CA . PRO A 1 183 ? 8.148 -10.786 -14.160 1.00 88.56 183 PRO A CA 1
ATOM 1409 C C . PRO A 1 183 ? 8.150 -9.942 -12.887 1.00 88.56 183 PRO A C 1
ATOM 1411 O O . PRO A 1 183 ? 8.930 -10.189 -11.966 1.00 88.56 183 PRO A O 1
ATOM 1414 N N . VAL A 1 184 ? 7.255 -8.959 -12.829 1.00 91.62 184 VAL A N 1
ATOM 1415 C CA . VAL A 1 184 ? 7.077 -8.080 -11.669 1.00 91.62 184 VAL A CA 1
ATOM 1416 C C . VAL A 1 184 ? 5.606 -8.050 -11.300 1.00 91.62 184 VAL A C 1
ATOM 1418 O O . VAL A 1 184 ? 4.749 -7.886 -12.164 1.00 91.62 184 VAL A O 1
ATOM 1421 N N . PHE A 1 185 ? 5.320 -8.187 -10.009 1.00 92.38 185 PHE A N 1
ATOM 1422 C CA . PHE A 1 185 ? 3.964 -8.196 -9.474 1.00 92.38 185 PHE A CA 1
ATOM 1423 C C . PHE A 1 185 ? 3.789 -7.070 -8.447 1.00 92.38 185 PHE A C 1
ATOM 1425 O O . PHE A 1 185 ? 4.758 -6.701 -7.772 1.00 92.38 185 PHE A O 1
ATOM 1432 N N . PRO A 1 186 ? 2.574 -6.511 -8.302 1.00 94.19 186 PRO A N 1
ATOM 1433 C CA . PRO A 1 186 ? 2.299 -5.538 -7.255 1.00 94.19 186 PRO A CA 1
ATOM 1434 C C . PRO A 1 186 ? 2.472 -6.156 -5.865 1.00 94.19 186 PRO A C 1
ATOM 1436 O O . PRO A 1 186 ? 1.883 -7.184 -5.559 1.00 94.19 186 PRO A O 1
ATOM 1439 N N . ASN A 1 187 ? 3.231 -5.490 -4.999 1.00 95.06 187 ASN A N 1
ATOM 1440 C CA . ASN A 1 187 ? 3.357 -5.854 -3.582 1.00 95.06 187 ASN A CA 1
ATOM 1441 C C . ASN A 1 187 ? 2.482 -4.948 -2.688 1.00 95.06 187 ASN A C 1
ATOM 1443 O O . ASN A 1 187 ? 1.875 -3.986 -3.172 1.00 95.06 187 ASN A O 1
ATOM 1447 N N . THR A 1 188 ? 2.465 -5.200 -1.374 1.00 95.44 188 THR A N 1
ATOM 1448 C CA . THR A 1 188 ? 1.701 -4.410 -0.387 1.00 95.44 188 THR A CA 1
ATOM 1449 C C . THR A 1 188 ? 1.935 -2.899 -0.497 1.00 95.44 188 THR A C 1
ATOM 1451 O O . THR A 1 188 ? 0.989 -2.124 -0.383 1.00 95.44 188 THR A O 1
ATOM 1454 N N . GLN A 1 189 ? 3.159 -2.442 -0.795 1.00 95.50 189 GLN A N 1
ATOM 1455 C CA . GLN A 1 189 ? 3.446 -1.008 -0.938 1.00 95.50 189 GLN A CA 1
ATOM 1456 C C . GLN A 1 189 ? 2.762 -0.388 -2.161 1.00 95.50 189 GLN A C 1
ATOM 1458 O O . GLN A 1 189 ? 2.259 0.733 -2.075 1.00 95.50 189 GLN A O 1
ATOM 1463 N N . HIS A 1 190 ? 2.700 -1.107 -3.285 1.00 96.31 190 HIS A N 1
ATOM 1464 C CA . HIS A 1 190 ? 1.988 -0.643 -4.479 1.00 96.31 190 HIS A CA 1
ATOM 1465 C C . HIS A 1 190 ? 0.492 -0.507 -4.191 1.00 96.31 190 HIS A C 1
ATOM 1467 O O . HIS A 1 190 ? -0.087 0.548 -4.451 1.00 96.31 190 HIS A O 1
ATOM 1473 N N . TYR A 1 191 ? -0.105 -1.535 -3.575 1.00 96.94 191 TYR A N 1
ATOM 1474 C CA . TYR A 1 191 ? -1.508 -1.506 -3.163 1.00 96.94 191 TYR A CA 1
ATOM 1475 C C . TYR A 1 191 ? -1.791 -0.365 -2.190 1.00 96.94 191 TYR A C 1
ATOM 1477 O O . TYR A 1 191 ? -2.718 0.402 -2.423 1.00 96.94 191 TYR A O 1
ATOM 1485 N N . ASN A 1 192 ? -0.973 -0.191 -1.149 1.00 96.75 192 ASN A N 1
ATOM 1486 C CA . ASN A 1 192 ? -1.139 0.895 -0.182 1.00 96.75 192 ASN A CA 1
ATOM 1487 C C . ASN A 1 192 ? -1.072 2.268 -0.846 1.00 96.75 192 ASN A C 1
ATOM 1489 O O . ASN A 1 192 ? -1.900 3.130 -0.566 1.00 96.75 192 ASN A O 1
ATOM 1493 N N . THR A 1 193 ? -0.134 2.463 -1.772 1.00 96.12 193 THR A N 1
ATOM 1494 C CA . THR A 1 193 ? -0.001 3.738 -2.483 1.00 96.12 193 THR A CA 1
ATOM 1495 C C . THR A 1 193 ? -1.237 4.012 -3.354 1.00 96.12 193 THR A C 1
ATOM 1497 O O . THR A 1 193 ? -1.759 5.126 -3.342 1.00 96.12 193 THR A O 1
ATOM 1500 N N . ALA A 1 194 ? -1.757 3.002 -4.060 1.00 96.19 194 ALA A N 1
ATOM 1501 C CA . ALA A 1 194 ? -2.976 3.120 -4.863 1.00 96.19 194 ALA A CA 1
ATOM 1502 C C . ALA A 1 194 ? -4.245 3.315 -4.008 1.00 96.19 194 ALA A C 1
ATOM 1504 O O . ALA A 1 194 ? -5.073 4.168 -4.330 1.00 96.19 194 ALA A O 1
ATOM 1505 N N . LEU A 1 195 ? -4.367 2.604 -2.883 1.00 95.88 195 LEU A N 1
ATOM 1506 C CA . LEU A 1 195 ? -5.445 2.767 -1.902 1.00 95.88 195 LEU A CA 1
ATOM 1507 C C . LEU A 1 195 ? -5.475 4.191 -1.346 1.00 95.88 195 LEU A C 1
ATOM 1509 O O . LEU A 1 195 ? -6.512 4.854 -1.388 1.00 95.88 195 LEU A O 1
ATOM 1513 N N . SER A 1 196 ? -4.334 4.686 -0.860 1.00 94.06 196 SER A N 1
ATOM 1514 C CA . SER A 1 196 ? -4.239 6.035 -0.300 1.00 94.06 196 SER A CA 1
ATOM 1515 C C . SER A 1 196 ? -4.472 7.113 -1.359 1.00 94.06 196 SER A C 1
ATOM 1517 O O . SER A 1 196 ? -5.018 8.168 -1.042 1.00 94.06 196 SER A O 1
ATOM 1519 N N . ALA A 1 197 ? -4.097 6.870 -2.618 1.00 93.44 197 ALA A N 1
ATOM 1520 C CA . ALA A 1 197 ? -4.408 7.774 -3.720 1.00 93.44 197 ALA A CA 1
ATOM 1521 C C . ALA A 1 197 ? -5.917 7.839 -4.008 1.00 93.44 197 ALA A C 1
ATOM 1523 O O . ALA A 1 197 ? -6.444 8.937 -4.197 1.00 93.44 197 ALA A O 1
ATOM 1524 N N . CYS A 1 198 ? -6.625 6.704 -3.987 1.00 92.38 198 CYS A N 1
ATOM 1525 C CA . CYS A 1 198 ? -8.086 6.665 -4.117 1.00 92.38 198 CYS A CA 1
ATOM 1526 C C . CYS A 1 198 ? -8.761 7.426 -2.961 1.00 92.38 198 CYS A C 1
ATOM 1528 O O . CYS A 1 198 ? -9.571 8.321 -3.192 1.00 92.38 198 CYS A O 1
ATOM 1530 N N . GLU A 1 199 ? -8.358 7.162 -1.715 1.00 90.94 199 GLU A N 1
ATOM 1531 C CA . GLU A 1 199 ? -8.909 7.838 -0.532 1.00 90.94 199 GLU A CA 1
ATOM 1532 C C . GLU A 1 199 ? -8.715 9.364 -0.592 1.00 90.94 199 GLU A C 1
ATOM 1534 O O . GLU A 1 199 ? -9.670 10.125 -0.412 1.00 90.94 199 GLU A O 1
ATOM 1539 N N . ARG A 1 200 ? -7.508 9.828 -0.944 1.00 88.56 200 ARG A N 1
ATOM 1540 C CA . ARG A 1 200 ? -7.181 11.263 -1.002 1.00 88.56 200 ARG A CA 1
ATOM 1541 C C . ARG A 1 200 ? -7.740 11.988 -2.221 1.00 88.56 200 ARG A C 1
ATOM 1543 O O . ARG A 1 200 ? -7.784 13.215 -2.202 1.00 88.56 200 ARG A O 1
ATOM 1550 N N . SER A 1 201 ? -8.142 11.264 -3.262 1.00 88.12 201 SER A N 1
ATOM 1551 C CA . SER A 1 201 ? -8.776 11.828 -4.463 1.00 88.12 201 SER A CA 1
ATOM 1552 C C . SER A 1 201 ? -10.303 11.856 -4.384 1.00 88.12 201 SER A C 1
ATOM 1554 O O . SER A 1 201 ? -10.953 12.169 -5.374 1.00 88.12 201 SER A O 1
ATOM 1556 N N . GLY A 1 202 ? -10.889 11.559 -3.216 1.00 87.69 202 GLY A N 1
ATOM 1557 C CA . GLY A 1 202 ? -12.344 11.547 -3.055 1.00 87.69 202 GLY A CA 1
ATOM 1558 C C . GLY A 1 202 ? -13.008 10.320 -3.679 1.00 87.69 202 GLY A C 1
ATOM 1559 O O . GLY A 1 202 ? -14.202 10.354 -3.957 1.00 87.69 202 GLY A O 1
ATOM 1560 N N . ARG A 1 203 ? -12.250 9.231 -3.858 1.00 90.12 203 ARG A N 1
ATOM 1561 C CA . ARG A 1 203 ? -12.689 7.951 -4.431 1.00 90.12 203 ARG A CA 1
ATOM 1562 C C . ARG A 1 203 ? -12.655 6.814 -3.394 1.00 90.12 203 ARG A C 1
ATOM 1564 O O . ARG A 1 203 ? -11.950 5.815 -3.570 1.00 90.12 203 ARG A O 1
ATOM 1571 N N . PRO A 1 204 ? -13.339 6.959 -2.238 1.00 92.75 204 PRO A N 1
ATOM 1572 C CA . PRO A 1 204 ? -13.263 5.972 -1.165 1.00 92.75 204 PRO A CA 1
ATOM 1573 C C . PRO A 1 204 ? -13.940 4.644 -1.528 1.00 92.75 204 PRO A C 1
ATOM 1575 O O . PRO A 1 204 ? -13.534 3.608 -1.013 1.00 92.75 204 PRO A O 1
ATOM 1578 N N . ALA A 1 205 ? -14.931 4.635 -2.427 1.00 91.00 205 ALA A N 1
ATOM 1579 C CA . ALA A 1 205 ? -15.574 3.398 -2.874 1.00 91.00 205 ALA A CA 1
ATOM 1580 C C . ALA A 1 205 ? -14.588 2.506 -3.642 1.00 91.00 205 ALA A C 1
ATOM 1582 O O . ALA A 1 205 ? -14.515 1.301 -3.410 1.00 91.00 205 ALA A O 1
ATOM 1583 N N . GLU A 1 206 ? -13.765 3.106 -4.494 1.00 90.06 206 GLU A N 1
ATOM 1584 C CA . GLU A 1 206 ? -12.735 2.418 -5.264 1.00 90.06 206 GLU A CA 1
ATOM 1585 C C . GLU A 1 206 ? -11.580 1.947 -4.388 1.00 90.06 206 GLU A C 1
ATOM 1587 O O . GLU A 1 206 ? -11.025 0.878 -4.641 1.00 90.06 206 GLU A O 1
ATOM 1592 N N . ALA A 1 207 ? -11.275 2.677 -3.309 1.00 93.81 207 ALA A N 1
ATOM 1593 C CA . ALA A 1 207 ? -10.361 2.191 -2.282 1.00 93.81 207 ALA A CA 1
ATOM 1594 C C . ALA A 1 207 ? -10.881 0.888 -1.640 1.00 93.81 207 ALA A C 1
ATOM 1596 O O . ALA A 1 207 ? -10.109 -0.050 -1.463 1.00 93.81 207 ALA A O 1
ATOM 1597 N N . LEU A 1 208 ? -12.183 0.779 -1.348 1.00 93.94 208 LEU A N 1
ATOM 1598 C CA . LEU A 1 208 ? -12.757 -0.465 -0.814 1.00 93.94 208 LEU A CA 1
ATOM 1599 C C . LEU A 1 208 ? -12.698 -1.616 -1.827 1.00 93.94 208 LEU A C 1
ATOM 1601 O O . LEU A 1 208 ? -12.316 -2.721 -1.457 1.00 93.94 208 LEU A O 1
ATOM 1605 N N . ILE A 1 209 ? -12.997 -1.360 -3.106 1.00 91.81 209 ILE A N 1
ATOM 1606 C CA . ILE A 1 209 ? -12.894 -2.389 -4.159 1.00 91.81 209 ILE A CA 1
ATOM 1607 C C . ILE A 1 209 ? -11.444 -2.876 -4.297 1.00 91.81 209 ILE A C 1
ATOM 1609 O O . ILE A 1 209 ? -11.188 -4.072 -4.449 1.00 91.81 209 ILE A O 1
ATOM 1613 N N . LEU A 1 210 ? -10.474 -1.959 -4.237 1.00 93.56 210 LEU A N 1
ATOM 1614 C CA . LEU A 1 210 ? -9.058 -2.307 -4.302 1.00 93.56 210 LEU A CA 1
ATOM 1615 C C . LEU A 1 210 ? -8.595 -3.085 -3.060 1.00 93.56 210 LEU A C 1
ATOM 1617 O O . LEU A 1 210 ? -7.742 -3.964 -3.175 1.00 93.56 210 LEU A O 1
ATOM 1621 N N . PHE A 1 211 ? -9.169 -2.801 -1.890 1.00 95.81 211 PHE A N 1
ATOM 1622 C CA . PHE A 1 211 ? -8.921 -3.569 -0.675 1.00 95.81 211 PHE A CA 1
ATOM 1623 C C . PHE A 1 211 ? -9.471 -4.994 -0.783 1.00 95.81 211 PHE A C 1
ATOM 1625 O O . PHE A 1 211 ? -8.730 -5.944 -0.538 1.00 95.81 211 PHE A O 1
ATOM 1632 N N . ASP A 1 212 ? -10.711 -5.162 -1.247 1.00 92.88 212 ASP A N 1
ATOM 1633 C CA . ASP A 1 212 ? -11.296 -6.488 -1.479 1.00 92.88 212 ASP A CA 1
ATOM 1634 C C . ASP A 1 212 ? -10.455 -7.289 -2.493 1.00 92.88 212 ASP A C 1
ATOM 1636 O O . ASP A 1 212 ? -10.192 -8.478 -2.300 1.00 92.88 212 ASP A O 1
ATOM 1640 N N . ARG A 1 213 ? -9.932 -6.622 -3.533 1.00 90.81 213 ARG A N 1
ATOM 1641 C CA . ARG A 1 213 ? -8.988 -7.218 -4.493 1.00 90.81 213 ARG A CA 1
ATOM 1642 C C . ARG A 1 213 ? -7.685 -7.662 -3.830 1.00 90.81 213 ARG A C 1
ATOM 1644 O O . ARG A 1 213 ? -7.202 -8.750 -4.136 1.00 90.81 213 ARG A O 1
ATOM 1651 N N . LEU A 1 214 ? -7.109 -6.845 -2.946 1.00 94.38 214 LEU A N 1
ATOM 1652 C CA . LEU A 1 214 ? -5.907 -7.208 -2.192 1.00 94.38 214 LEU A CA 1
ATOM 1653 C C . LEU A 1 214 ? -6.161 -8.445 -1.321 1.00 94.38 214 LEU A C 1
ATOM 1655 O O . LEU A 1 214 ? -5.336 -9.351 -1.329 1.00 94.38 214 LEU A O 1
ATOM 1659 N N . LEU A 1 215 ? -7.304 -8.525 -0.634 1.00 93.50 215 LEU A N 1
ATOM 1660 C CA . LEU A 1 215 ? -7.654 -9.687 0.190 1.00 93.50 215 LEU A CA 1
ATOM 1661 C C . LEU A 1 215 ? -7.816 -10.970 -0.635 1.00 93.50 215 LEU A C 1
ATOM 1663 O O . LEU A 1 215 ? -7.354 -12.029 -0.220 1.00 93.50 215 LEU A O 1
ATOM 1667 N N . GLN A 1 216 ? -8.459 -10.882 -1.801 1.00 89.88 216 GLN A N 1
ATOM 1668 C CA . GLN A 1 216 ? -8.762 -12.050 -2.634 1.00 89.88 216 GLN A CA 1
ATOM 1669 C C . GLN A 1 216 ? -7.563 -12.527 -3.459 1.00 89.88 216 GLN A C 1
ATOM 1671 O O . GLN A 1 216 ? -7.354 -13.730 -3.610 1.00 89.88 216 GLN A O 1
ATOM 1676 N N . HIS A 1 217 ? -6.779 -11.599 -4.011 1.00 87.56 217 HIS A N 1
ATOM 1677 C CA . HIS A 1 217 ? -5.741 -11.918 -4.995 1.00 87.56 217 HIS A CA 1
ATOM 1678 C C . HIS A 1 217 ? -4.323 -11.679 -4.499 1.00 87.56 217 HIS A C 1
ATOM 1680 O O . HIS A 1 217 ? -3.404 -12.320 -4.999 1.00 87.56 217 HIS A O 1
ATOM 1686 N N . GLY A 1 218 ? -4.124 -10.793 -3.523 1.00 91.38 218 GLY A N 1
ATOM 1687 C CA . GLY A 1 218 ? -2.809 -10.527 -2.944 1.00 91.38 218 GLY A CA 1
ATOM 1688 C C . GLY A 1 218 ? -2.093 -11.791 -2.452 1.00 91.38 218 GLY A C 1
ATOM 1689 O O . GLY A 1 218 ? -0.939 -11.993 -2.837 1.00 91.38 218 GLY A O 1
ATOM 1690 N N . PRO A 1 219 ? -2.768 -12.698 -1.715 1.00 92.94 219 PRO A N 1
ATOM 1691 C CA . PRO A 1 219 ? -2.192 -13.979 -1.301 1.00 92.94 219 PRO A CA 1
ATOM 1692 C C . PRO A 1 219 ? -1.860 -14.949 -2.446 1.00 92.94 219 PRO A C 1
ATOM 1694 O O . PRO A 1 219 ? -1.103 -15.890 -2.234 1.00 92.94 219 PRO A O 1
ATOM 1697 N N . LEU A 1 220 ? -2.436 -14.753 -3.638 1.00 90.12 220 LEU A N 1
ATOM 1698 C CA . LEU A 1 220 ? -2.248 -15.627 -4.805 1.00 90.12 220 LEU A CA 1
ATOM 1699 C C . LEU A 1 220 ? -1.065 -15.200 -5.691 1.00 90.12 220 LEU A C 1
ATOM 1701 O O . LEU A 1 220 ? -0.740 -15.894 -6.655 1.00 90.12 220 LEU A O 1
ATOM 1705 N N . LEU A 1 221 ? -0.443 -14.053 -5.408 1.00 89.12 221 LEU A N 1
ATOM 1706 C CA . LEU A 1 221 ? 0.720 -13.570 -6.150 1.00 89.12 221 LEU A CA 1
ATOM 1707 C C . LEU A 1 221 ? 1.972 -14.404 -5.824 1.00 89.12 221 LEU A C 1
ATOM 1709 O O . LEU A 1 221 ? 2.081 -14.914 -4.709 1.00 89.12 221 LEU A O 1
ATOM 1713 N N . PRO A 1 222 ? 2.949 -14.513 -6.752 1.00 87.94 222 PRO A N 1
ATOM 1714 C CA . PRO A 1 222 ? 4.188 -15.260 -6.503 1.00 87.94 222 PRO A CA 1
ATOM 1715 C C . PRO A 1 222 ? 4.944 -14.787 -5.259 1.00 87.94 222 PRO A C 1
ATOM 1717 O O . PRO A 1 222 ? 5.463 -15.604 -4.507 1.00 87.94 222 PRO A O 1
ATOM 1720 N N . GLU A 1 223 ? 4.955 -13.471 -5.042 1.00 88.69 223 GLU A N 1
ATOM 1721 C CA . GLU A 1 223 ? 5.326 -12.841 -3.778 1.00 88.69 223 GLU A CA 1
ATOM 1722 C C . GLU A 1 223 ? 4.037 -12.297 -3.145 1.00 88.69 223 GLU A C 1
ATOM 1724 O O . GLU A 1 223 ? 3.471 -11.335 -3.683 1.00 88.69 223 GLU A O 1
ATOM 1729 N N . PRO A 1 224 ? 3.529 -12.907 -2.056 1.00 91.38 224 PRO A N 1
ATOM 1730 C CA . PRO A 1 224 ? 2.244 -12.533 -1.481 1.00 91.38 224 PRO A CA 1
ATOM 1731 C C . PRO A 1 224 ? 2.188 -11.061 -1.063 1.00 91.38 224 PRO A C 1
ATOM 1733 O O . PRO A 1 224 ? 2.991 -10.586 -0.258 1.00 91.38 224 PRO A O 1
ATOM 1736 N N . ALA A 1 225 ? 1.190 -10.343 -1.573 1.00 94.62 225 ALA A N 1
ATOM 1737 C CA . ALA A 1 225 ? 0.835 -9.020 -1.079 1.00 94.62 225 ALA A CA 1
ATOM 1738 C C . ALA A 1 225 ? -0.235 -9.180 0.003 1.00 94.62 225 ALA A C 1
ATOM 1740 O O . ALA A 1 225 ? -1.357 -9.590 -0.285 1.00 94.62 225 ALA A O 1
ATOM 1741 N N . LEU A 1 226 ? 0.110 -8.865 1.248 1.00 94.81 226 LEU A N 1
ATOM 1742 C CA . LEU A 1 226 ? -0.805 -8.962 2.386 1.00 94.81 226 LEU A CA 1
ATOM 1743 C C . LEU A 1 226 ? -1.167 -7.566 2.898 1.00 94.81 226 LEU A C 1
ATOM 1745 O O . LEU A 1 226 ? -0.313 -6.675 2.851 1.00 94.81 226 LEU A O 1
ATOM 1749 N N . PRO A 1 227 ? -2.405 -7.352 3.374 1.00 95.00 227 PRO A N 1
ATOM 1750 C CA . PRO A 1 227 ? -2.783 -6.091 3.991 1.00 95.00 227 PRO A CA 1
ATOM 1751 C C . PRO A 1 227 ? -1.952 -5.854 5.256 1.00 95.00 227 PRO A C 1
ATOM 1753 O O . PRO A 1 227 ? -1.729 -6.768 6.047 1.00 95.00 227 PRO A O 1
ATOM 1756 N N . ASP A 1 228 ? -1.522 -4.616 5.464 1.00 93.94 228 ASP A N 1
ATOM 1757 C CA . ASP A 1 228 ? -0.794 -4.189 6.656 1.00 93.94 228 ASP A CA 1
ATOM 1758 C C . ASP A 1 228 ? -1.548 -3.069 7.392 1.00 93.94 228 ASP A C 1
ATOM 1760 O O . ASP A 1 228 ? -2.660 -2.670 7.034 1.00 93.94 228 ASP A O 1
ATOM 1764 N N . ILE A 1 229 ? -0.940 -2.526 8.447 1.00 92.31 229 ILE A N 1
ATOM 1765 C CA . ILE A 1 229 ? -1.541 -1.428 9.208 1.00 92.31 229 ILE A CA 1
ATOM 1766 C C . ILE A 1 229 ? -1.810 -0.177 8.356 1.00 92.31 229 ILE A C 1
ATOM 1768 O O . ILE A 1 229 ? -2.764 0.553 8.629 1.00 92.31 229 ILE A O 1
ATOM 1772 N N . GLY A 1 230 ? -1.003 0.080 7.323 1.00 92.62 230 GLY A N 1
ATOM 1773 C CA . GLY A 1 230 ? -1.215 1.177 6.381 1.00 92.62 230 GLY A CA 1
ATOM 1774 C C . GLY A 1 230 ? -2.439 0.934 5.498 1.00 92.62 230 GLY A C 1
ATOM 1775 O O . GLY A 1 230 ? -3.244 1.852 5.302 1.00 92.62 230 GLY A O 1
ATOM 1776 N N . THR A 1 231 ? -2.628 -0.313 5.055 1.00 95.94 231 THR A N 1
ATOM 1777 C CA . THR A 1 231 ? -3.830 -0.760 4.344 1.00 95.94 231 THR A CA 1
ATOM 1778 C C . THR A 1 231 ? -5.071 -0.494 5.191 1.00 95.94 231 THR A C 1
ATOM 1780 O O . THR A 1 231 ? -5.940 0.276 4.784 1.00 95.94 231 THR A O 1
ATOM 1783 N N . TYR A 1 232 ? -5.125 -1.051 6.406 1.00 96.25 232 TYR A N 1
ATOM 1784 C CA . TYR A 1 232 ? -6.284 -0.900 7.287 1.00 96.25 232 TYR A CA 1
ATOM 1785 C C . TYR A 1 232 ? -6.533 0.565 7.651 1.00 96.25 232 TYR A C 1
ATOM 1787 O O . TYR A 1 232 ? -7.670 1.016 7.564 1.00 96.25 232 TYR A O 1
ATOM 1795 N N . SER A 1 233 ? -5.493 1.348 7.966 1.00 94.62 233 SER A N 1
ATOM 1796 C CA . SER A 1 233 ? -5.641 2.786 8.254 1.00 94.62 233 SER A CA 1
ATOM 1797 C C . SER A 1 233 ? -6.348 3.532 7.121 1.00 94.62 233 SER A C 1
ATOM 1799 O O . SER A 1 233 ? -7.221 4.359 7.381 1.00 94.62 233 SER A O 1
ATOM 1801 N N . THR A 1 234 ? -5.999 3.218 5.871 1.00 96.00 234 THR A N 1
ATOM 1802 C CA . THR A 1 234 ? -6.615 3.829 4.687 1.00 96.00 234 THR A CA 1
ATOM 1803 C C . THR A 1 234 ? -8.066 3.383 4.516 1.00 96.00 234 THR A C 1
ATOM 1805 O O . THR A 1 234 ? -8.931 4.207 4.235 1.00 96.00 234 THR A O 1
ATOM 1808 N N . VAL A 1 235 ? -8.353 2.096 4.726 1.00 97.31 235 VAL A N 1
ATOM 1809 C CA . VAL A 1 235 ? -9.705 1.533 4.592 1.00 97.31 235 VAL A CA 1
ATOM 1810 C C . VAL A 1 235 ? -10.647 2.067 5.674 1.00 97.31 235 VAL A C 1
ATOM 1812 O O . VAL A 1 235 ? -11.777 2.426 5.358 1.00 97.31 235 VAL A O 1
ATOM 1815 N N . PHE A 1 236 ? -10.185 2.215 6.922 1.00 96.38 236 PHE A N 1
ATOM 1816 C CA . PHE A 1 236 ? -10.957 2.881 7.978 1.00 96.38 236 PHE A CA 1
ATOM 1817 C C . PHE A 1 236 ? -11.310 4.324 7.592 1.00 96.38 236 PHE A C 1
ATOM 1819 O O . PHE A 1 236 ? -12.475 4.703 7.682 1.00 96.38 236 PHE A O 1
ATOM 1826 N N . SER A 1 237 ? -10.346 5.100 7.084 1.00 95.19 237 SER A N 1
ATOM 1827 C CA . SER A 1 237 ? -10.605 6.468 6.604 1.00 95.19 237 SER A CA 1
ATOM 1828 C C . SER A 1 237 ? -11.577 6.498 5.416 1.00 95.19 237 SER A C 1
ATOM 1830 O O . SER A 1 237 ? -12.427 7.382 5.326 1.00 95.19 237 SER A O 1
ATOM 1832 N N . ALA A 1 238 ? -11.493 5.528 4.502 1.00 95.44 238 ALA A N 1
ATOM 1833 C CA . ALA A 1 238 ? -12.430 5.413 3.387 1.00 95.44 238 ALA A CA 1
ATOM 1834 C C . ALA A 1 238 ? -13.859 5.103 3.869 1.00 95.44 238 ALA A C 1
ATOM 1836 O O . ALA A 1 238 ? -14.813 5.692 3.363 1.00 95.44 238 ALA A O 1
ATOM 1837 N N . LEU A 1 239 ? -14.012 4.229 4.871 1.00 95.44 239 LEU A N 1
ATOM 1838 C CA . LEU A 1 239 ? -15.302 3.951 5.509 1.00 95.44 239 LEU A CA 1
ATOM 1839 C C . LEU A 1 239 ? -15.859 5.174 6.248 1.00 95.44 239 LEU A C 1
ATOM 1841 O O . LEU A 1 239 ? -17.053 5.436 6.124 1.00 95.44 239 LEU A O 1
ATOM 1845 N N . ASP A 1 240 ? -15.010 5.941 6.947 1.00 92.75 240 ASP A N 1
ATOM 1846 C CA . ASP A 1 240 ? -15.402 7.208 7.584 1.00 92.75 240 ASP A CA 1
ATOM 1847 C C . ASP A 1 240 ? -16.016 8.167 6.550 1.00 92.75 240 ASP A C 1
ATOM 1849 O O . ASP A 1 240 ? -17.100 8.701 6.770 1.00 92.75 240 ASP A O 1
ATOM 1853 N N . ARG A 1 241 ? -15.363 8.339 5.390 1.00 92.19 241 ARG A N 1
ATOM 1854 C CA . ARG A 1 241 ? -15.839 9.220 4.303 1.00 92.19 241 ARG A CA 1
ATOM 1855 C C . ARG A 1 241 ? -17.106 8.732 3.608 1.00 92.19 241 ARG A C 1
ATOM 1857 O O . ARG A 1 241 ? -17.815 9.539 3.020 1.00 92.19 241 ARG A O 1
ATOM 1864 N N . LEU A 1 242 ? -17.350 7.425 3.617 1.00 93.75 242 LEU A N 1
ATOM 1865 C CA . LEU A 1 242 ? -18.562 6.816 3.067 1.00 93.75 242 LEU A CA 1
ATOM 1866 C C . LEU A 1 242 ? -19.695 6.723 4.094 1.00 93.75 242 LEU A C 1
ATOM 1868 O O . LEU A 1 242 ? -20.758 6.213 3.751 1.00 93.75 242 LEU A O 1
ATOM 1872 N N . GLU A 1 243 ? -19.455 7.152 5.337 1.00 91.50 243 GLU A N 1
ATOM 1873 C CA . GLU A 1 243 ? -20.375 7.015 6.470 1.00 91.50 243 GLU A CA 1
ATOM 1874 C C . GLU A 1 243 ? -20.802 5.554 6.738 1.00 91.50 243 GLU A C 1
ATOM 1876 O O . GLU A 1 243 ? -21.860 5.296 7.303 1.00 91.50 243 GLU A O 1
ATOM 1881 N N . ARG A 1 244 ? -19.950 4.580 6.378 1.00 92.19 244 ARG A N 1
ATOM 1882 C CA . ARG A 1 244 ? -20.218 3.130 6.484 1.00 92.19 244 ARG A CA 1
ATOM 1883 C C . ARG A 1 244 ? -19.630 2.503 7.746 1.00 92.19 244 ARG A C 1
ATOM 1885 O O . ARG A 1 244 ? -18.792 1.596 7.698 1.00 92.19 244 ARG A O 1
ATOM 1892 N N . GLN A 1 245 ? -20.034 3.033 8.892 1.00 89.06 245 GLN A N 1
ATOM 1893 C CA . GLN A 1 245 ? -19.492 2.662 10.204 1.00 89.06 245 GLN A CA 1
ATOM 1894 C C . GLN A 1 245 ? -19.875 1.238 10.632 1.00 89.06 245 GLN A C 1
ATOM 1896 O O . GLN A 1 245 ? -19.161 0.596 11.402 1.00 89.06 245 GLN A O 1
ATOM 1901 N N . GLU A 1 246 ? -20.969 0.707 10.091 1.00 89.12 246 GLU A N 1
ATOM 1902 C CA . GLU A 1 246 ? -21.446 -0.656 10.323 1.00 89.12 246 GLU A CA 1
ATOM 1903 C C . GLU A 1 246 ? -20.435 -1.730 9.894 1.00 89.12 246 GLU A C 1
ATOM 1905 O O . GLU A 1 246 ? -20.496 -2.861 10.371 1.00 89.12 246 GLU A O 1
ATOM 1910 N N . ARG A 1 247 ? -19.480 -1.386 9.017 1.00 91.56 247 ARG A N 1
ATOM 1911 C CA . ARG A 1 247 ? -18.454 -2.314 8.524 1.00 91.56 247 ARG A CA 1
ATOM 1912 C C . ARG A 1 247 ? -17.210 -2.410 9.409 1.00 91.56 247 ARG A C 1
ATOM 1914 O O . ARG A 1 247 ? -16.386 -3.288 9.154 1.00 91.56 247 ARG A O 1
ATOM 1921 N N . TYR A 1 248 ? -17.041 -1.569 10.436 1.00 93.56 248 TYR A N 1
ATOM 1922 C CA . TYR A 1 248 ? -15.837 -1.624 11.281 1.00 93.56 248 TYR A CA 1
ATOM 1923 C C . TYR A 1 248 ? -15.614 -2.967 11.987 1.00 93.56 248 TYR A C 1
ATOM 1925 O O . TYR A 1 248 ? -14.470 -3.421 11.975 1.00 93.56 248 TYR A O 1
ATOM 1933 N N . PRO A 1 249 ? -16.631 -3.637 12.570 1.00 92.06 249 PRO A N 1
ATOM 1934 C CA . PRO A 1 249 ? -16.412 -4.925 13.224 1.00 92.06 249 PRO A CA 1
ATOM 1935 C C . PRO A 1 249 ? -15.897 -5.991 12.255 1.00 92.06 249 PRO A C 1
ATOM 1937 O O . PRO A 1 249 ? -14.951 -6.708 12.571 1.00 92.06 249 PRO A O 1
ATOM 1940 N N . GLU A 1 250 ? -16.459 -6.042 11.045 1.00 91.94 250 GLU A N 1
ATOM 1941 C CA . GLU A 1 250 ? -16.002 -6.964 10.004 1.00 91.94 250 GLU A CA 1
ATOM 1942 C C . GLU A 1 250 ? -14.562 -6.658 9.583 1.00 91.94 250 GLU A C 1
ATOM 1944 O O . GLU A 1 250 ? -13.742 -7.566 9.481 1.00 91.94 250 GLU A O 1
ATOM 1949 N N . LEU A 1 251 ? -14.217 -5.379 9.414 1.00 94.44 251 LEU A N 1
ATOM 1950 C CA . LEU A 1 251 ? -12.857 -4.976 9.062 1.00 94.44 251 LEU A CA 1
ATOM 1951 C C . LEU A 1 251 ? -11.839 -5.328 10.164 1.00 94.44 251 LEU A C 1
ATOM 1953 O O . LEU A 1 251 ? -10.722 -5.750 9.868 1.00 94.44 251 LEU A O 1
ATOM 1957 N N . LEU A 1 252 ? -12.215 -5.189 11.439 1.00 93.94 252 LEU A N 1
ATOM 1958 C CA . LEU A 1 252 ? -11.382 -5.597 12.574 1.00 93.94 252 LEU A CA 1
ATOM 1959 C C . LEU A 1 252 ? -11.195 -7.116 12.613 1.00 93.94 252 LEU A C 1
ATOM 1961 O O . LEU A 1 252 ? -10.068 -7.572 12.795 1.00 93.94 252 LEU A O 1
ATOM 1965 N N . ARG A 1 253 ? -12.261 -7.894 12.385 1.00 92.31 253 ARG A N 1
ATOM 1966 C CA . ARG A 1 253 ? -12.195 -9.360 12.289 1.00 92.31 253 ARG A CA 1
ATOM 1967 C C . ARG A 1 253 ? -11.249 -9.797 11.171 1.00 92.31 253 ARG A C 1
ATOM 1969 O O . ARG A 1 253 ? -10.352 -10.597 11.418 1.00 92.31 253 ARG A O 1
ATOM 1976 N N . GLN A 1 254 ? -11.381 -9.202 9.985 1.00 93.12 254 GLN A N 1
ATOM 1977 C CA . GLN A 1 254 ? -10.472 -9.440 8.859 1.00 93.12 254 GLN A CA 1
ATOM 1978 C C . GLN A 1 254 ? -9.018 -9.112 9.218 1.00 93.12 254 GLN A C 1
ATOM 1980 O O . GLN A 1 254 ? -8.112 -9.870 8.880 1.00 93.12 254 GLN A O 1
ATOM 1985 N N . GLY A 1 255 ? -8.773 -8.019 9.947 1.00 94.44 255 GLY A N 1
ATOM 1986 C CA . GLY A 1 255 ? -7.424 -7.655 10.379 1.00 94.44 255 GLY A CA 1
ATOM 1987 C C . GLY A 1 255 ? -6.842 -8.561 11.464 1.00 94.44 255 GLY A C 1
ATOM 1988 O O . GLY A 1 255 ? -5.624 -8.741 11.497 1.00 94.44 255 GLY A O 1
ATOM 1989 N N . ILE A 1 256 ? -7.677 -9.172 12.309 1.00 93.75 256 ILE A N 1
ATOM 1990 C CA . ILE A 1 256 ? -7.257 -10.228 13.243 1.00 93.75 256 ILE A CA 1
ATOM 1991 C C . ILE A 1 256 ? -6.887 -11.497 12.466 1.00 93.75 256 ILE A C 1
ATOM 1993 O O . ILE A 1 256 ? -5.826 -12.071 12.698 1.00 93.75 256 ILE A O 1
ATOM 1997 N N . GLU A 1 257 ? -7.719 -11.910 11.508 1.00 91.88 257 GLU A N 1
ATOM 1998 C CA . GLU A 1 257 ? -7.487 -13.103 10.678 1.00 91.88 257 GLU A CA 1
ATOM 1999 C C . GLU A 1 257 ? -6.254 -12.965 9.784 1.00 91.88 257 GLU A C 1
ATOM 2001 O O . GLU A 1 257 ? -5.495 -13.917 9.619 1.00 91.88 257 GLU A O 1
ATOM 2006 N N . ALA A 1 258 ? -6.006 -11.761 9.271 1.00 90.56 258 ALA A N 1
ATOM 2007 C CA . ALA A 1 258 ? -4.796 -11.428 8.528 1.00 90.56 258 ALA A CA 1
ATOM 2008 C C . ALA A 1 258 ? -3.544 -11.304 9.420 1.00 90.56 258 ALA A C 1
ATOM 2010 O O . ALA A 1 258 ? -2.452 -11.078 8.902 1.00 90.56 258 ALA A O 1
ATOM 2011 N N . GLY A 1 259 ? -3.677 -11.410 10.748 1.00 92.81 259 GLY A N 1
ATOM 2012 C CA . GLY A 1 259 ? -2.563 -11.297 11.691 1.00 92.81 259 GLY A CA 1
ATOM 2013 C C . GLY A 1 259 ? -1.999 -9.881 11.838 1.00 92.81 259 GLY A C 1
ATOM 2014 O O . GLY A 1 259 ? -0.882 -9.719 12.322 1.00 92.81 259 GLY A O 1
ATOM 2015 N N . VAL A 1 260 ? -2.743 -8.847 11.433 1.00 94.06 260 VAL A N 1
ATOM 2016 C CA . VAL A 1 260 ? -2.347 -7.440 11.614 1.00 94.06 260 VAL A CA 1
ATOM 2017 C C . VAL A 1 260 ? -2.693 -6.973 13.024 1.00 94.06 260 VAL A C 1
ATOM 2019 O O . VAL A 1 260 ? -1.864 -6.359 13.703 1.00 94.06 260 VAL A O 1
ATOM 2022 N N . PHE A 1 261 ? -3.908 -7.287 13.475 1.00 94.50 261 PHE A N 1
ATOM 2023 C CA . PHE A 1 261 ? -4.402 -6.925 14.797 1.00 94.50 261 PHE A CA 1
ATOM 2024 C C . PHE A 1 261 ? -4.331 -8.095 15.776 1.00 94.50 261 PHE A C 1
ATOM 2026 O O . PHE A 1 261 ? -4.527 -9.257 15.426 1.00 94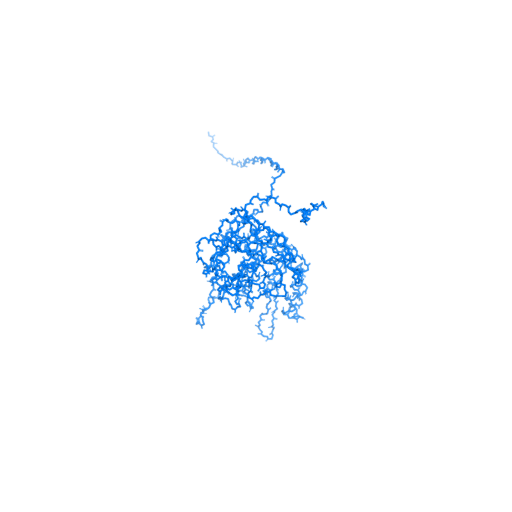.50 261 PHE A O 1
ATOM 2033 N N . ARG A 1 262 ? -4.089 -7.773 17.045 1.00 92.38 262 ARG A N 1
ATOM 2034 C CA . ARG A 1 262 ? -4.206 -8.715 18.154 1.00 92.38 262 ARG A CA 1
ATOM 2035 C C . ARG A 1 262 ? -5.683 -9.022 18.413 1.00 92.38 262 ARG A C 1
ATOM 2037 O O . ARG A 1 262 ? -6.482 -8.089 18.391 1.00 92.38 262 ARG A O 1
ATOM 2044 N N . PRO A 1 263 ? -6.048 -10.264 18.777 1.00 90.50 263 PRO A N 1
ATOM 2045 C CA . PRO A 1 263 ? -7.435 -10.611 19.099 1.00 90.50 263 PRO A CA 1
ATOM 2046 C C . PRO A 1 263 ? -8.045 -9.769 20.227 1.00 90.50 263 PRO A C 1
ATOM 2048 O O . PRO A 1 263 ? -9.240 -9.504 20.219 1.00 90.50 263 PRO A O 1
ATOM 2051 N N . SER A 1 264 ? -7.229 -9.320 21.187 1.00 88.50 264 SER A N 1
ATOM 2052 C CA . SER A 1 264 ? -7.691 -8.448 22.271 1.00 88.50 264 SER A CA 1
ATOM 2053 C C . SER A 1 264 ? -7.993 -7.021 21.816 1.00 88.50 264 SER A C 1
ATOM 2055 O O . SER A 1 264 ? -8.677 -6.305 22.534 1.00 88.50 264 SER A O 1
ATOM 2057 N N . LEU A 1 265 ? -7.463 -6.579 20.667 1.00 90.88 265 LEU A N 1
ATOM 2058 C CA . LEU A 1 265 ? -7.576 -5.204 20.166 1.00 90.88 265 LEU A CA 1
ATOM 2059 C C . LEU A 1 265 ? -7.200 -4.133 21.211 1.00 90.88 265 LEU A C 1
ATOM 2061 O O . LEU A 1 265 ? -7.779 -3.051 21.245 1.00 90.88 265 LEU A O 1
ATOM 2065 N N . GLY A 1 266 ? -6.241 -4.448 22.087 1.00 87.94 266 GLY A N 1
ATOM 2066 C CA . GLY A 1 266 ? -5.831 -3.572 23.189 1.00 87.94 266 GLY A CA 1
ATOM 2067 C C . GLY A 1 266 ? -6.804 -3.522 24.374 1.00 87.94 266 GLY A C 1
ATOM 2068 O O . GLY A 1 266 ? -6.550 -2.794 25.328 1.00 87.94 266 GLY A O 1
ATOM 2069 N N . LEU A 1 267 ? -7.895 -4.289 24.356 1.00 88.62 267 LEU A N 1
ATOM 2070 C CA . LEU A 1 267 ? -8.853 -4.355 25.452 1.00 88.62 267 LEU A CA 1
ATOM 2071 C C . LEU A 1 267 ? -8.375 -5.305 26.560 1.00 88.62 267 LEU A C 1
ATOM 2073 O O . LEU A 1 267 ? -8.251 -6.515 26.365 1.00 88.62 267 LEU A O 1
ATOM 2077 N N . ASP A 1 268 ? -8.195 -4.757 27.756 1.00 86.56 268 ASP A N 1
ATOM 2078 C CA . ASP A 1 268 ? -8.065 -5.487 29.010 1.00 86.56 268 ASP A CA 1
ATOM 2079 C C . ASP A 1 268 ? -9.432 -5.532 29.703 1.00 86.56 268 ASP A C 1
ATOM 2081 O O . ASP A 1 268 ? -9.901 -4.562 30.310 1.00 86.56 268 ASP A O 1
ATOM 2085 N N . SER A 1 269 ? -10.088 -6.687 29.596 1.00 80.00 269 SER A N 1
ATOM 2086 C CA . SER A 1 269 ? -11.411 -6.906 30.179 1.00 80.00 269 SER A CA 1
ATOM 2087 C C . SER A 1 269 ? -11.398 -6.944 31.703 1.00 80.00 269 SER A C 1
ATOM 2089 O O . SER A 1 269 ? -12.426 -6.641 32.302 1.00 80.00 269 SER A O 1
ATOM 2091 N N . GLU A 1 270 ? -10.293 -7.329 32.340 1.00 81.56 270 GLU A N 1
ATOM 2092 C CA . GLU A 1 270 ? -10.211 -7.439 33.800 1.00 81.56 270 GLU A CA 1
ATOM 2093 C C . GLU A 1 270 ? -10.077 -6.059 34.436 1.00 81.56 270 GLU A C 1
ATOM 2095 O O . GLU A 1 270 ? -10.746 -5.757 35.425 1.00 81.56 270 GLU A O 1
ATOM 2100 N N . ARG A 1 271 ? -9.256 -5.199 33.828 1.00 80.94 271 ARG A N 1
ATOM 2101 C CA . ARG A 1 271 ? -9.027 -3.826 34.293 1.00 80.94 271 ARG A CA 1
ATOM 2102 C C . ARG A 1 271 ? -10.030 -2.821 33.740 1.00 80.94 271 ARG A C 1
ATOM 2104 O O . ARG A 1 271 ? -10.078 -1.696 34.226 1.00 80.94 271 ARG A O 1
ATOM 2111 N N . GLY A 1 272 ? -10.812 -3.208 32.732 1.00 83.00 272 GLY A N 1
ATOM 2112 C CA . GLY A 1 272 ? -11.698 -2.292 32.018 1.00 83.00 272 GLY A CA 1
ATOM 2113 C C . GLY A 1 272 ? -10.910 -1.218 31.271 1.00 83.00 272 GLY A C 1
ATOM 2114 O O . GLY A 1 272 ? -11.315 -0.062 31.266 1.00 83.00 272 GLY A O 1
ATOM 2115 N N . GLN A 1 273 ? -9.770 -1.575 30.676 1.00 87.25 273 GLN A N 1
ATOM 2116 C CA . GLN A 1 273 ? -8.889 -0.627 29.992 1.00 87.25 273 GLN A CA 1
ATOM 2117 C C . GLN A 1 273 ? -8.848 -0.914 28.492 1.00 87.25 273 GLN A C 1
ATOM 2119 O O . GLN A 1 273 ? -8.776 -2.069 28.088 1.00 87.25 273 GLN A O 1
ATOM 2124 N N . LEU A 1 274 ? -8.874 0.126 27.663 1.00 88.69 274 LEU A N 1
ATOM 2125 C CA . LEU A 1 274 ? -8.620 0.043 26.230 1.00 88.69 274 LEU A CA 1
ATOM 2126 C C . LEU A 1 274 ? -7.313 0.765 25.908 1.00 88.69 274 LEU A C 1
ATOM 2128 O O . LEU A 1 274 ? -7.235 1.993 25.946 1.00 88.69 274 LEU A O 1
ATOM 2132 N N . ASP A 1 275 ? -6.286 -0.006 25.587 1.00 88.25 275 ASP A N 1
ATOM 2133 C CA . ASP A 1 275 ? -4.976 0.498 25.217 1.00 88.25 275 ASP A CA 1
ATOM 2134 C C . ASP A 1 275 ? -4.901 0.771 23.709 1.00 88.25 275 ASP A C 1
ATOM 2136 O O . ASP A 1 275 ? -4.981 -0.150 22.900 1.00 88.25 275 ASP A O 1
ATOM 2140 N N . LEU A 1 276 ? -4.747 2.048 23.335 1.00 87.81 276 LEU A N 1
ATOM 2141 C CA . LEU A 1 276 ? -4.706 2.513 21.945 1.00 87.81 276 LEU A CA 1
ATOM 2142 C C . LEU A 1 276 ? -3.284 2.659 21.372 1.00 87.81 276 LEU A C 1
ATOM 2144 O O . LEU A 1 276 ? -3.090 3.247 20.298 1.00 87.81 276 LEU A O 1
ATOM 2148 N N . HIS A 1 277 ? -2.271 2.131 22.061 1.00 86.31 277 HIS A N 1
ATOM 2149 C CA . HIS A 1 277 ? -0.908 2.083 21.548 1.00 86.31 277 HIS A CA 1
ATOM 2150 C C . HIS A 1 277 ? -0.738 0.981 20.498 1.00 86.31 277 HIS A C 1
ATOM 2152 O O . HIS A 1 277 ? -1.333 -0.097 20.568 1.00 86.31 277 HIS A O 1
ATOM 2158 N N . ARG A 1 278 ? 0.167 1.204 19.540 1.00 87.69 278 ARG A N 1
ATOM 2159 C CA . ARG A 1 278 ? 0.461 0.227 18.481 1.00 87.69 278 ARG A CA 1
ATOM 2160 C C . ARG A 1 278 ? 0.868 -1.141 19.034 1.00 87.69 278 ARG A C 1
ATOM 2162 O O . ARG A 1 278 ? 0.428 -2.142 18.495 1.00 87.69 278 ARG A O 1
ATOM 2169 N N . HIS A 1 279 ? 1.645 -1.209 20.115 1.00 86.81 279 HIS A N 1
ATOM 2170 C CA . HIS A 1 279 ? 2.046 -2.486 20.729 1.00 86.81 279 HIS A CA 1
ATOM 2171 C C . HIS A 1 279 ? 0.896 -3.265 21.388 1.00 86.81 279 HIS A C 1
ATOM 2173 O O . HIS A 1 279 ? 0.988 -4.483 21.545 1.00 86.81 279 HIS A O 1
ATOM 2179 N N . ALA A 1 280 ? -0.178 -2.583 21.787 1.00 86.75 280 ALA A N 1
ATOM 2180 C CA . ALA A 1 280 ? -1.349 -3.227 22.363 1.00 86.75 280 ALA A CA 1
ATOM 2181 C C . ALA A 1 280 ? -2.292 -3.766 21.278 1.00 86.75 280 ALA A C 1
ATOM 2183 O O . ALA A 1 280 ? -2.871 -4.839 21.451 1.00 86.75 280 ALA A O 1
ATOM 2184 N N . LEU A 1 281 ? -2.385 -3.062 20.144 1.00 89.19 281 LEU A N 1
ATOM 2185 C CA . LEU A 1 281 ? -3.266 -3.413 19.030 1.00 89.19 281 LEU A CA 1
ATOM 2186 C C . LEU A 1 281 ? -2.648 -4.297 17.954 1.00 89.19 281 LEU A C 1
ATOM 2188 O O . LEU A 1 281 ? -3.366 -5.103 17.374 1.00 89.19 281 LEU A O 1
ATOM 2192 N N . LEU A 1 282 ? -1.369 -4.125 17.631 1.00 91.62 282 LEU A N 1
ATOM 2193 C CA . LEU A 1 282 ? -0.733 -4.760 16.474 1.00 91.62 282 LEU A CA 1
ATOM 2194 C C . LEU A 1 282 ? 0.048 -6.003 16.891 1.00 91.62 282 LEU A C 1
ATOM 2196 O O . LEU A 1 282 ? 0.642 -6.038 17.970 1.00 91.62 282 LEU A O 1
ATOM 2200 N N . VAL A 1 283 ? 0.065 -7.018 16.026 1.00 91.38 283 VAL A N 1
ATOM 2201 C CA . VAL A 1 283 ? 0.912 -8.207 16.225 1.00 91.38 283 VAL A CA 1
ATOM 2202 C C . VAL A 1 283 ? 2.390 -7.839 16.065 1.00 91.38 283 VAL A C 1
ATOM 2204 O O . VAL A 1 283 ? 3.200 -8.212 16.912 1.00 91.38 283 VAL A O 1
ATOM 2207 N N . ASP A 1 284 ? 2.717 -7.039 15.046 1.00 85.44 284 ASP A N 1
ATOM 2208 C CA . ASP A 1 284 ? 4.028 -6.411 14.863 1.00 85.44 284 ASP A CA 1
ATOM 2209 C C . ASP A 1 284 ? 3.895 -4.882 14.916 1.00 85.44 284 ASP A C 1
ATOM 2211 O O . ASP A 1 284 ? 3.367 -4.232 14.010 1.00 85.44 284 ASP A O 1
ATOM 2215 N N . ALA A 1 285 ? 4.347 -4.295 16.023 1.00 76.06 285 ALA A N 1
ATOM 2216 C CA . ALA A 1 285 ? 4.252 -2.859 16.265 1.00 76.06 285 ALA A CA 1
ATOM 2217 C C . ALA A 1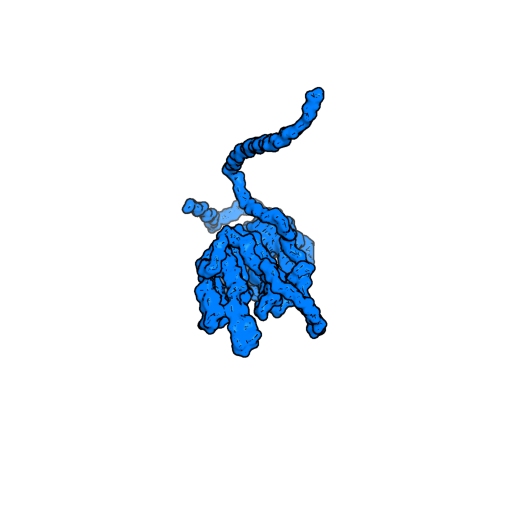 285 ? 5.504 -2.074 15.833 1.00 76.06 285 ALA A C 1
ATOM 2219 O O . ALA A 1 285 ? 5.488 -0.839 15.875 1.00 76.06 285 ALA A O 1
ATOM 2220 N N . GLY A 1 286 ? 6.570 -2.765 15.408 1.00 77.38 286 GLY A N 1
ATOM 2221 C CA . GLY A 1 286 ? 7.862 -2.166 15.080 1.00 77.38 286 GLY A CA 1
ATOM 2222 C C . GLY A 1 286 ? 8.522 -1.396 16.236 1.00 77.38 286 GLY A C 1
ATOM 2223 O O . GLY A 1 286 ? 8.119 -1.468 17.398 1.00 77.38 286 GLY A O 1
ATOM 2224 N N . VAL A 1 287 ? 9.557 -0.617 15.902 1.00 71.38 287 VAL A N 1
ATOM 2225 C CA . VAL A 1 287 ? 10.379 0.153 16.865 1.00 71.38 287 VAL A CA 1
ATOM 2226 C C . VAL A 1 287 ? 9.584 1.284 17.544 1.00 71.38 287 VAL A C 1
ATOM 2228 O O . VAL A 1 287 ? 9.877 1.671 18.671 1.00 71.38 287 VAL A O 1
ATOM 2231 N N . ASP A 1 288 ? 8.526 1.770 16.891 1.00 66.94 288 ASP A N 1
ATOM 2232 C CA . ASP A 1 288 ? 7.654 2.861 17.348 1.00 66.94 288 ASP A CA 1
ATOM 2233 C C . ASP A 1 288 ? 6.378 2.358 18.064 1.00 66.94 288 ASP A C 1
ATOM 2235 O O . ASP A 1 288 ? 5.333 3.014 18.036 1.00 66.94 288 ASP A O 1
ATOM 2239 N N . GLY A 1 289 ? 6.428 1.192 18.717 1.00 64.12 289 GLY A N 1
ATOM 2240 C CA . GLY A 1 289 ? 5.253 0.561 19.337 1.00 64.12 289 GLY A CA 1
ATOM 2241 C C . GLY A 1 289 ? 4.538 1.404 20.407 1.00 64.12 289 GLY A C 1
ATOM 2242 O O . GLY A 1 289 ? 3.359 1.176 20.676 1.00 64.12 289 GLY A O 1
ATOM 2243 N N . GLN A 1 290 ? 5.214 2.399 20.993 1.00 68.19 290 GLN A N 1
ATOM 2244 C CA . GLN A 1 290 ? 4.643 3.355 21.960 1.00 68.19 290 GLN A CA 1
ATOM 2245 C C . GLN A 1 290 ? 3.860 4.509 21.311 1.00 68.19 290 GLN A C 1
ATOM 2247 O O . GLN A 1 290 ? 3.280 5.336 22.015 1.00 68.19 290 GLN A O 1
ATOM 2252 N N . ARG A 1 291 ? 3.821 4.604 19.977 1.00 77.25 291 ARG A N 1
ATOM 2253 C CA . ARG A 1 291 ? 2.963 5.577 19.289 1.00 77.25 291 ARG A CA 1
ATOM 2254 C C . ARG A 1 291 ? 1.516 5.104 19.277 1.00 77.25 291 ARG A C 1
ATOM 2256 O O . ARG A 1 291 ? 1.242 3.903 19.300 1.00 77.25 291 ARG A O 1
ATOM 2263 N N . ALA A 1 292 ? 0.592 6.055 19.202 1.00 77.12 292 ALA A N 1
ATOM 2264 C CA . ALA A 1 292 ? -0.817 5.748 18.999 1.00 77.12 292 ALA A CA 1
ATOM 2265 C C . ALA A 1 292 ? -1.078 5.198 17.582 1.00 77.12 292 ALA A C 1
ATOM 2267 O O . ALA A 1 292 ? -0.317 5.459 16.643 1.00 77.12 292 ALA A O 1
ATOM 2268 N N . VAL A 1 293 ? -2.158 4.428 17.432 1.00 87.31 293 VAL A N 1
ATOM 2269 C CA . VAL A 1 293 ? -2.666 3.994 16.118 1.00 87.31 293 VAL A CA 1
ATOM 2270 C C . VAL A 1 293 ? -3.243 5.167 15.312 1.00 87.31 293 VAL A C 1
ATOM 2272 O O . VAL A 1 293 ? -3.380 6.282 15.809 1.00 87.31 293 VAL A O 1
ATOM 2275 N N . HIS A 1 294 ? -3.588 4.932 14.045 1.00 89.94 294 HIS A N 1
ATOM 2276 C CA . HIS A 1 294 ? -4.239 5.945 13.212 1.00 89.94 294 HIS A CA 1
ATOM 2277 C C . HIS A 1 294 ? -5.610 6.363 13.803 1.00 89.94 294 HIS A C 1
ATOM 2279 O O . HIS A 1 294 ? -6.352 5.481 14.244 1.00 89.94 294 HIS A O 1
ATOM 2285 N N . PRO A 1 295 ? -6.005 7.657 13.784 1.00 91.12 295 PRO A N 1
ATOM 2286 C CA . PRO A 1 295 ? -7.273 8.123 14.365 1.00 91.12 295 PRO A CA 1
ATOM 2287 C C . PRO A 1 295 ? -8.515 7.402 13.831 1.00 91.12 295 PRO A C 1
ATOM 2289 O O . PRO A 1 295 ? -9.404 7.078 14.612 1.00 91.12 295 PRO A O 1
ATOM 2292 N N . ALA A 1 296 ? -8.545 7.085 12.532 1.00 92.56 296 ALA A N 1
ATOM 2293 C CA . ALA A 1 296 ? -9.643 6.331 11.920 1.00 92.56 296 ALA A CA 1
ATOM 2294 C C . ALA A 1 296 ? -9.773 4.906 12.499 1.00 92.56 296 ALA A C 1
ATOM 2296 O O . ALA A 1 296 ? -10.878 4.427 12.731 1.00 92.56 296 ALA A O 1
ATOM 2297 N N . ILE A 1 297 ? -8.645 4.251 12.817 1.00 93.88 297 ILE A N 1
ATOM 2298 C CA . ILE A 1 297 ? -8.648 2.939 13.484 1.00 93.88 297 ILE A CA 1
ATOM 2299 C C . ILE A 1 297 ? -9.164 3.084 14.914 1.00 93.88 297 ILE A C 1
ATOM 2301 O O . ILE A 1 297 ? -10.008 2.305 15.336 1.00 93.88 297 ILE A O 1
ATOM 2305 N N . ALA A 1 298 ? -8.687 4.087 15.659 1.00 92.12 298 ALA A N 1
ATOM 2306 C CA . ALA A 1 298 ? -9.134 4.320 17.032 1.00 92.12 298 ALA A CA 1
ATOM 2307 C C . ALA A 1 298 ? -10.643 4.606 17.106 1.00 92.12 298 ALA A C 1
ATOM 2309 O O . ALA A 1 298 ? -11.340 4.044 17.950 1.00 92.12 298 ALA A O 1
ATOM 2310 N N . ARG A 1 299 ? -11.154 5.432 16.185 1.00 92.56 299 ARG A N 1
ATOM 2311 C CA . ARG A 1 299 ? -12.585 5.698 16.008 1.00 92.56 299 ARG A CA 1
ATOM 2312 C C . ARG A 1 299 ? -13.357 4.424 15.677 1.00 92.56 299 ARG A C 1
ATOM 2314 O O . ARG A 1 299 ? -14.332 4.110 16.356 1.00 92.56 299 ARG A O 1
ATOM 2321 N N . GLY A 1 300 ? -12.910 3.679 14.668 1.00 92.38 300 GLY A N 1
ATOM 2322 C CA . GLY A 1 300 ? -13.566 2.445 14.249 1.00 92.38 300 GLY A CA 1
ATOM 2323 C C . GLY A 1 300 ? -13.598 1.388 15.353 1.00 92.38 300 GLY A C 1
ATOM 2324 O O . GLY A 1 300 ? -14.625 0.747 15.562 1.00 92.38 300 GLY A O 1
ATOM 2325 N N . LEU A 1 301 ? -12.515 1.271 16.124 1.00 92.12 301 LEU A N 1
ATOM 2326 C CA . LEU A 1 301 ? -12.435 0.398 17.290 1.00 92.12 301 LEU A CA 1
ATOM 2327 C C . LEU A 1 301 ? -13.410 0.812 18.389 1.00 92.12 301 LEU A C 1
ATOM 2329 O O . LEU A 1 301 ? -14.133 -0.035 18.908 1.00 92.12 301 LEU A O 1
ATOM 2333 N N . PHE A 1 302 ? -13.446 2.102 18.731 1.00 91.38 302 PHE A N 1
ATOM 2334 C CA . PHE A 1 302 ? -14.388 2.622 19.715 1.00 91.38 302 PHE A CA 1
ATOM 2335 C C . PHE A 1 302 ? -15.824 2.288 19.304 1.00 91.38 302 PHE A C 1
ATOM 2337 O O . PHE A 1 302 ? -16.570 1.703 20.083 1.00 91.38 302 PHE A O 1
ATOM 2344 N N . LEU A 1 303 ? -16.208 2.602 18.066 1.00 91.12 303 LEU A N 1
ATOM 2345 C CA . LEU A 1 303 ? -17.572 2.380 17.591 1.00 91.12 303 LEU A CA 1
ATOM 2346 C C . LEU A 1 303 ? -17.929 0.891 17.535 1.00 91.12 303 LEU A C 1
ATOM 2348 O O . LEU A 1 303 ? -19.035 0.525 17.930 1.00 91.12 303 LEU A O 1
ATOM 2352 N N . ALA A 1 304 ? -16.992 0.033 17.123 1.00 90.38 304 ALA A N 1
ATOM 2353 C CA . ALA A 1 304 ? -17.196 -1.410 17.094 1.00 90.38 304 ALA A CA 1
ATOM 2354 C C . ALA A 1 304 ? -17.373 -2.000 18.504 1.00 90.38 304 ALA A C 1
ATOM 2356 O O . ALA A 1 304 ? -18.347 -2.711 18.749 1.00 90.38 304 ALA A O 1
ATOM 2357 N N . LEU A 1 305 ? -16.483 -1.671 19.448 1.00 88.69 305 LEU A N 1
ATOM 2358 C CA . LEU A 1 305 ? -16.521 -2.201 20.818 1.00 88.69 305 LEU A CA 1
ATOM 2359 C C . LEU A 1 305 ? -17.649 -1.614 21.671 1.00 88.69 305 LEU A C 1
ATOM 2361 O O . LEU A 1 305 ? -18.046 -2.215 22.670 1.00 88.69 305 LEU A O 1
ATOM 2365 N N . ALA A 1 306 ? -18.133 -0.426 21.318 1.00 87.00 306 ALA A N 1
ATOM 2366 C CA . ALA A 1 306 ? -19.236 0.218 22.013 1.00 87.00 306 ALA A CA 1
ATOM 2367 C C . ALA A 1 306 ? -20.603 -0.177 21.423 1.00 87.00 306 ALA A C 1
ATOM 2369 O O . ALA A 1 306 ? -21.638 0.185 21.989 1.00 87.00 306 ALA A O 1
ATOM 2370 N N . SER A 1 307 ? -20.634 -0.853 20.268 1.00 82.19 307 SER A N 1
ATOM 2371 C CA . SER A 1 307 ? -21.874 -1.286 19.618 1.00 82.19 307 SER A CA 1
ATOM 2372 C C . SER A 1 307 ? -22.628 -2.333 20.448 1.00 82.19 307 SER A C 1
ATOM 2374 O O . SER A 1 307 ? -22.036 -3.125 21.184 1.00 82.19 307 SER A O 1
ATOM 2376 N N . ASP A 1 308 ? -23.958 -2.351 20.314 1.00 66.50 308 ASP A N 1
ATOM 2377 C CA . ASP A 1 308 ? -24.816 -3.303 21.031 1.00 66.50 308 ASP A CA 1
ATOM 2378 C C . ASP A 1 308 ? -24.806 -4.716 20.434 1.00 66.50 308 ASP A C 1
ATOM 2380 O O . ASP A 1 308 ? -25.407 -5.644 20.984 1.00 66.50 308 ASP A O 1
ATOM 2384 N N . THR A 1 309 ? -24.106 -4.899 19.321 1.00 67.44 309 THR A N 1
ATOM 2385 C CA . THR A 1 309 ? -23.905 -6.183 18.659 1.00 67.44 309 THR A CA 1
ATOM 2386 C C . THR A 1 309 ? -22.609 -6.813 19.148 1.00 67.44 309 THR A C 1
ATOM 2388 O O . THR A 1 309 ? -21.561 -6.175 19.102 1.00 67.44 309 THR A O 1
ATOM 2391 N N . ASP A 1 310 ? -22.646 -8.076 19.582 1.00 68.31 310 ASP A N 1
ATOM 2392 C CA . ASP A 1 310 ? -21.434 -8.835 19.933 1.00 68.31 310 ASP A CA 1
ATOM 2393 C C . ASP A 1 310 ? -20.689 -9.319 18.674 1.00 68.31 310 ASP A C 1
ATOM 2395 O O . ASP A 1 310 ? -20.506 -10.507 18.433 1.00 68.31 310 ASP A O 1
ATOM 2399 N N . ALA A 1 311 ? -20.328 -8.377 17.803 1.00 63.66 311 ALA A N 1
ATOM 2400 C CA . ALA A 1 311 ? -19.752 -8.673 16.496 1.00 63.66 311 ALA A CA 1
ATOM 2401 C C . ALA A 1 311 ? -18.280 -9.121 16.572 1.00 63.66 311 ALA A C 1
ATOM 2403 O O . ALA A 1 311 ? -17.769 -9.699 15.618 1.00 63.66 311 ALA A O 1
ATOM 2404 N N . LEU A 1 312 ? -17.600 -8.860 17.695 1.00 71.38 312 LEU A N 1
ATOM 2405 C CA . LEU A 1 312 ? -16.184 -9.185 17.907 1.00 71.38 312 LEU A CA 1
ATOM 2406 C C . LEU A 1 312 ? -15.957 -10.276 18.966 1.00 71.38 312 LEU A C 1
ATOM 2408 O O . LEU A 1 312 ? -14.808 -10.641 19.204 1.00 71.38 312 LEU A O 1
ATOM 2412 N N . GLY A 1 313 ? -17.012 -10.784 19.620 1.00 65.50 313 GLY A N 1
ATOM 2413 C CA . GLY A 1 313 ? -16.889 -11.758 20.714 1.00 65.50 313 GLY A CA 1
ATOM 2414 C C . GLY A 1 313 ? -16.103 -11.228 21.922 1.00 65.50 313 GLY A C 1
ATOM 2415 O O . GLY A 1 313 ? -15.582 -12.011 22.718 1.00 65.50 313 GLY A O 1
ATOM 2416 N N . ALA A 1 314 ? -15.956 -9.904 22.029 1.00 65.12 314 ALA A N 1
ATOM 2417 C CA . ALA A 1 314 ? -15.137 -9.216 23.019 1.00 65.12 314 ALA A CA 1
ATOM 2418 C C . ALA A 1 314 ? -16.021 -8.459 24.016 1.00 65.12 314 ALA A C 1
ATOM 2420 O O . ALA A 1 314 ? -17.105 -7.977 23.680 1.00 65.12 314 ALA A O 1
ATOM 2421 N N . ARG A 1 315 ? -15.543 -8.316 25.261 1.00 67.19 315 ARG A N 1
ATOM 2422 C CA . ARG A 1 315 ? -16.237 -7.515 26.278 1.00 67.19 315 ARG A CA 1
ATOM 2423 C C . ARG A 1 315 ? -16.410 -6.082 25.759 1.00 67.19 315 ARG A C 1
ATOM 2425 O O . ARG A 1 315 ? -15.486 -5.491 25.214 1.00 67.19 315 ARG A O 1
ATOM 2432 N N . ARG A 1 316 ? -17.603 -5.518 25.922 1.00 76.50 316 ARG A N 1
ATOM 2433 C CA . ARG A 1 316 ? -17.909 -4.173 25.419 1.00 76.50 316 ARG A CA 1
ATOM 2434 C C . ARG A 1 316 ? -17.193 -3.104 26.227 1.00 76.50 316 ARG A C 1
ATOM 2436 O O . ARG A 1 316 ? -17.006 -3.259 27.438 1.00 76.50 316 ARG A O 1
ATOM 2443 N N . ILE A 1 317 ? -16.865 -2.001 25.564 1.00 85.06 317 ILE A N 1
ATOM 2444 C CA . ILE A 1 317 ? -16.507 -0.777 26.280 1.00 85.06 317 ILE A CA 1
ATOM 2445 C C . ILE A 1 317 ? -17.777 -0.103 26.803 1.00 85.06 317 ILE A C 1
ATOM 2447 O O . ILE A 1 317 ? -18.830 -0.149 26.168 1.00 85.06 317 ILE A O 1
ATOM 2451 N N . GLY A 1 318 ? -17.685 0.508 27.978 1.00 77.88 318 GLY A N 1
ATOM 2452 C CA . GLY A 1 318 ? -18.809 1.159 28.650 1.00 77.88 318 GLY A CA 1
ATOM 2453 C C . GLY A 1 318 ? -18.356 2.333 29.509 1.00 77.88 318 GLY A C 1
ATOM 2454 O O . GLY A 1 318 ? -17.198 2.735 29.455 1.00 77.88 318 GLY A O 1
ATOM 2455 N N . GLU A 1 319 ? -19.254 2.855 30.347 1.00 72.19 319 GLU A N 1
ATOM 2456 C CA . GLU A 1 319 ? -19.045 4.067 31.169 1.00 72.19 319 GLU A CA 1
ATOM 2457 C C . GLU A 1 319 ? -17.881 3.987 32.172 1.00 72.19 319 GLU A C 1
ATOM 2459 O O . GLU A 1 319 ? -17.507 4.982 32.788 1.00 72.19 319 GLU A O 1
ATOM 2464 N N . HIS A 1 320 ? -17.300 2.807 32.368 1.00 74.50 320 HIS A N 1
ATOM 2465 C CA . HIS A 1 320 ? -16.173 2.595 33.276 1.00 74.50 320 HIS A CA 1
ATOM 2466 C C . HIS A 1 320 ? -14.884 2.224 32.543 1.00 74.50 320 HIS A C 1
ATOM 2468 O O . HIS A 1 320 ? -13.889 1.917 33.193 1.00 74.50 320 HIS A O 1
ATOM 2474 N N . THR A 1 321 ? -14.890 2.247 31.207 1.00 84.81 321 THR A N 1
ATOM 2475 C CA . THR A 1 321 ? -13.699 1.941 30.422 1.00 84.81 321 THR A CA 1
ATOM 2476 C C . THR A 1 321 ? -12.706 3.097 30.477 1.00 84.81 321 THR A C 1
ATOM 2478 O O . THR A 1 321 ? -13.043 4.238 30.156 1.00 84.81 321 THR A O 1
ATOM 2481 N N . GLU A 1 322 ? -11.465 2.800 30.855 1.00 84.50 322 GLU A N 1
ATOM 2482 C CA . GLU A 1 322 ? -10.351 3.745 30.778 1.00 84.50 322 GLU A CA 1
ATOM 2483 C C . GLU A 1 322 ? -9.593 3.565 29.462 1.00 84.50 322 GLU A C 1
ATOM 2485 O O . GLU A 1 322 ? -9.231 2.455 29.092 1.00 84.50 322 GLU A O 1
ATOM 2490 N N . PHE A 1 323 ? -9.300 4.653 28.762 1.00 85.00 323 PHE A N 1
ATOM 2491 C CA . PHE A 1 323 ? -8.570 4.639 27.500 1.00 85.00 323 PHE A CA 1
ATOM 2492 C C . PHE A 1 323 ? -7.126 5.076 27.744 1.00 85.00 323 PHE A C 1
ATOM 2494 O O . PHE A 1 323 ? -6.885 6.175 28.258 1.00 85.00 323 PHE A O 1
ATOM 2501 N N . LEU A 1 324 ? -6.169 4.227 27.363 1.00 84.12 324 LEU A N 1
ATOM 2502 C CA . LEU A 1 324 ? -4.740 4.532 27.428 1.00 84.12 324 LEU A CA 1
ATOM 2503 C C . LEU A 1 324 ? -4.300 5.133 26.092 1.00 84.12 324 LEU A C 1
ATOM 2505 O O . LEU A 1 324 ? -4.382 4.491 25.045 1.00 84.12 324 LEU A O 1
ATOM 2509 N N . LEU A 1 325 ? -3.845 6.382 26.139 1.00 75.00 325 LEU A N 1
ATOM 2510 C CA . LEU A 1 325 ? -3.450 7.187 24.988 1.00 75.00 325 LEU A CA 1
ATOM 2511 C C . LEU A 1 325 ? -1.962 7.557 25.096 1.00 75.00 325 LEU A C 1
ATOM 2513 O O . LEU A 1 325 ? -1.460 7.838 26.183 1.00 75.00 325 LEU A O 1
ATOM 2517 N N . SER A 1 326 ? -1.257 7.607 23.964 1.00 65.19 326 SER A N 1
ATOM 2518 C CA . SER A 1 326 ? 0.161 8.000 23.931 1.00 65.19 326 SER A CA 1
ATOM 2519 C C . SER A 1 326 ? 0.344 9.495 24.216 1.00 65.19 326 SER A C 1
ATOM 2521 O O . SER A 1 326 ? -0.387 10.322 23.665 1.00 65.19 326 SER A O 1
ATOM 2523 N N . GLU A 1 327 ? 1.350 9.860 25.021 1.00 56.06 327 GLU A N 1
ATOM 2524 C CA . GLU A 1 327 ? 1.816 11.254 25.146 1.00 56.06 327 GLU A CA 1
ATOM 2525 C C . GLU A 1 327 ? 2.694 11.687 23.957 1.00 56.06 327 GLU A C 1
ATOM 2527 O O . GLU A 1 327 ? 2.764 12.872 23.627 1.00 56.06 327 GLU A O 1
ATOM 2532 N N . LEU A 1 328 ? 3.318 10.732 23.257 1.00 48.44 328 LEU A N 1
ATOM 2533 C CA . LEU A 1 328 ? 4.214 10.958 22.118 1.00 48.44 328 LEU A CA 1
ATOM 2534 C C . LEU A 1 328 ? 3.435 11.054 20.794 1.00 48.44 328 LEU A C 1
ATOM 2536 O O . LEU A 1 328 ? 3.652 10.270 19.873 1.00 48.44 328 LEU A O 1
ATOM 2540 N N . GLY A 1 329 ? 2.531 12.035 20.691 1.00 48.19 329 GLY A N 1
ATOM 2541 C CA . GLY A 1 329 ? 1.743 12.324 19.482 1.00 48.19 329 GLY A CA 1
ATOM 2542 C C . GLY A 1 329 ? 0.706 11.230 19.154 1.00 48.19 329 GLY A C 1
ATOM 2543 O O . GLY A 1 329 ? 0.969 10.037 19.159 1.00 48.19 329 GLY A O 1
ATOM 2544 N N . THR A 1 330 ? -0.544 11.537 18.835 1.00 56.72 330 THR A N 1
ATOM 2545 C CA . THR A 1 330 ? -1.099 12.707 18.162 1.00 56.72 330 THR A CA 1
ATOM 2546 C C . THR A 1 330 ? -2.403 13.082 18.865 1.00 56.72 330 THR A C 1
ATOM 2548 O O . THR A 1 330 ? -3.249 12.221 19.112 1.00 56.72 330 THR A O 1
ATOM 2551 N N . GLY A 1 331 ? -2.615 14.372 19.156 1.00 68.88 331 GLY A N 1
ATOM 2552 C CA . GLY A 1 331 ? -3.895 14.860 19.692 1.00 68.88 331 GLY A CA 1
ATOM 2553 C C . GLY A 1 331 ? -5.108 14.409 18.865 1.00 68.88 331 GLY A C 1
ATOM 2554 O O . GLY A 1 331 ? -6.200 14.306 19.402 1.00 68.88 331 GLY A O 1
ATOM 2555 N N . ALA A 1 332 ? -4.903 14.042 17.597 1.00 82.38 332 ALA A N 1
ATOM 2556 C CA . ALA A 1 332 ? -5.908 13.483 16.703 1.00 82.38 332 ALA A CA 1
ATOM 2557 C C . ALA A 1 332 ? -6.583 12.197 17.220 1.00 82.38 332 ALA A C 1
ATOM 2559 O O . ALA A 1 332 ? -7.799 12.092 17.112 1.00 82.38 332 ALA A O 1
ATOM 2560 N N . VAL A 1 333 ? -5.852 11.241 17.812 1.00 84.94 333 VAL A N 1
ATOM 2561 C CA . VAL A 1 333 ? -6.475 10.013 18.359 1.00 84.94 333 VAL A CA 1
ATOM 2562 C C . VAL A 1 333 ? -7.339 10.352 19.567 1.00 84.94 333 VAL A C 1
ATOM 2564 O O . VAL A 1 333 ? -8.485 9.922 19.659 1.00 84.94 333 VAL A O 1
ATOM 2567 N N . LYS A 1 334 ? -6.812 11.188 20.464 1.00 83.44 334 LYS A N 1
ATOM 2568 C CA . LYS A 1 334 ? -7.554 11.699 21.618 1.00 83.44 334 LYS A CA 1
ATOM 2569 C C . LYS A 1 334 ? -8.823 12.436 21.182 1.00 83.44 334 LYS A C 1
ATOM 2571 O O . LYS A 1 334 ? -9.884 12.174 21.734 1.00 83.44 334 LYS A O 1
ATOM 2576 N N . LEU A 1 335 ? -8.721 13.325 20.193 1.00 85.12 335 LEU A N 1
ATOM 2577 C CA . LEU A 1 335 ? -9.857 14.058 19.633 1.00 85.12 335 LEU A CA 1
ATOM 2578 C C . LEU A 1 335 ? -10.885 13.112 19.009 1.00 85.12 335 LEU A C 1
ATOM 2580 O O . LEU A 1 335 ? -12.067 13.272 19.282 1.00 85.12 335 LEU A O 1
ATOM 2584 N N . ALA A 1 336 ? -10.446 12.102 18.252 1.00 88.94 336 ALA A N 1
ATOM 2585 C CA . ALA A 1 336 ? -11.338 11.110 17.658 1.00 88.94 336 ALA A CA 1
ATOM 2586 C C . ALA A 1 336 ? -12.135 10.348 18.730 1.00 88.94 336 ALA A C 1
ATOM 2588 O O . ALA A 1 336 ? -13.353 10.229 18.618 1.00 88.94 336 ALA A O 1
ATOM 2589 N N . ILE A 1 337 ? -11.478 9.893 19.803 1.00 88.56 337 ILE A N 1
ATOM 2590 C CA . ILE A 1 337 ? -12.155 9.209 20.916 1.00 88.56 337 ILE A CA 1
ATOM 2591 C C . ILE A 1 337 ? -13.101 10.157 21.660 1.00 88.56 337 ILE A C 1
ATOM 2593 O O . ILE A 1 337 ? -14.243 9.792 21.921 1.00 88.56 337 ILE A O 1
ATOM 2597 N N . VAL A 1 338 ? -12.661 11.382 21.966 1.00 87.12 338 VAL A N 1
ATOM 2598 C CA . VAL A 1 338 ? -13.500 12.396 22.626 1.00 87.12 338 VAL A CA 1
ATOM 2599 C C . VAL A 1 338 ? -14.743 12.713 21.797 1.00 87.12 338 VAL A C 1
ATOM 2601 O O . VAL A 1 338 ? -15.833 12.795 22.357 1.00 87.12 338 VAL A O 1
ATOM 2604 N N . GLN A 1 339 ? -14.604 12.845 20.479 1.00 89.31 339 GLN A N 1
ATOM 2605 C CA . GLN A 1 339 ? -15.732 13.071 19.583 1.00 89.31 339 GLN A CA 1
ATOM 2606 C C . GLN A 1 339 ? -16.720 11.897 19.639 1.00 89.31 339 GLN A C 1
ATOM 2608 O O . GLN A 1 339 ? -17.913 12.114 19.837 1.00 89.31 339 GLN A O 1
ATOM 2613 N N . CYS A 1 340 ? -16.232 10.655 19.572 1.00 89.94 340 CYS A N 1
ATOM 2614 C CA . CYS A 1 340 ? -17.103 9.480 19.660 1.00 89.94 340 CYS A CA 1
ATOM 2615 C C . CYS A 1 340 ? -17.810 9.366 21.023 1.00 89.94 340 CYS A C 1
ATOM 2617 O O . CYS A 1 340 ? -18.962 8.943 21.093 1.00 89.94 340 CYS A O 1
ATOM 2619 N N . MET A 1 341 ? -17.138 9.756 22.115 1.00 88.62 341 MET A N 1
ATOM 2620 C CA . MET A 1 341 ? -17.750 9.843 23.444 1.00 88.62 341 MET A CA 1
ATOM 2621 C C . MET A 1 341 ? -18.894 10.859 23.453 1.00 88.62 341 MET A C 1
ATOM 2623 O O . MET A 1 341 ? -19.999 10.535 23.880 1.00 88.62 341 MET A O 1
ATOM 2627 N N . GLN A 1 342 ? -18.651 12.066 22.940 1.00 87.19 342 GLN A N 1
ATOM 2628 C CA . GLN A 1 342 ? -19.642 13.143 22.905 1.00 87.19 342 GLN A CA 1
ATOM 2629 C C . GLN A 1 342 ? -20.867 12.781 22.059 1.00 87.19 342 GLN A C 1
ATOM 2631 O O . GLN A 1 342 ? -21.989 13.009 22.503 1.00 87.19 342 GLN A O 1
ATOM 2636 N N . GLU A 1 343 ? -20.667 12.166 20.890 1.00 88.25 343 GLU A N 1
ATOM 2637 C CA . GLU A 1 343 ? -21.745 11.683 20.009 1.00 88.25 343 GLU A CA 1
ATOM 2638 C C . GLU A 1 343 ? -22.655 10.654 20.704 1.00 88.25 343 GLU A C 1
ATOM 2640 O O . GLU A 1 343 ? -23.838 10.552 20.388 1.00 88.25 343 GLU A O 1
ATOM 2645 N N . ARG A 1 344 ? -22.129 9.932 21.701 1.00 85.06 344 ARG A N 1
ATOM 2646 C CA . ARG A 1 344 ? -22.876 8.985 22.542 1.00 85.06 344 ARG A CA 1
ATOM 2647 C C . ARG A 1 344 ? -23.413 9.572 23.848 1.00 85.06 344 ARG A C 1
ATOM 2649 O O . ARG A 1 344 ? -24.038 8.851 24.622 1.00 85.06 344 ARG A O 1
ATOM 2656 N N . GLY A 1 345 ? -23.149 10.846 24.131 1.00 84.25 345 GLY A N 1
ATOM 2657 C CA . GLY A 1 345 ? -23.497 11.479 25.406 1.00 84.25 345 GLY A CA 1
ATOM 2658 C C . GLY A 1 345 ? -22.577 11.105 26.575 1.00 84.25 345 GLY A C 1
ATOM 2659 O O . GLY A 1 345 ? -22.924 11.353 27.726 1.00 84.25 345 GLY A O 1
ATOM 2660 N N . TRP A 1 346 ? -21.406 10.519 26.313 1.00 85.38 346 TRP A N 1
A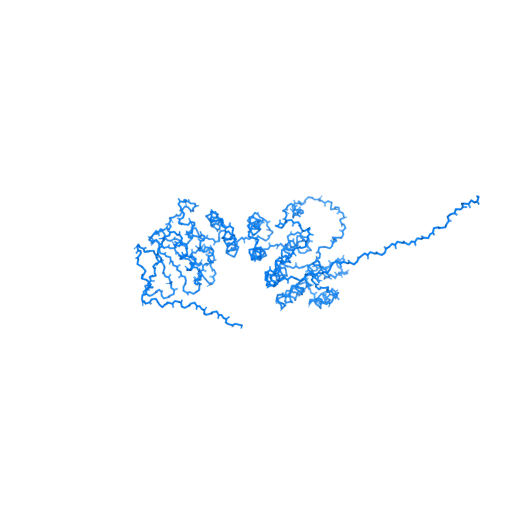TOM 2661 C CA . TRP A 1 346 ? -20.390 10.247 27.331 1.00 85.38 346 TRP A CA 1
ATOM 2662 C C . TRP A 1 346 ? -19.532 11.491 27.580 1.00 85.38 346 TRP A C 1
ATOM 2664 O O . TRP A 1 346 ? -19.128 12.191 26.648 1.00 85.38 346 TRP A O 1
ATOM 2674 N N . HIS A 1 347 ? -19.208 11.758 28.847 1.00 79.81 347 HIS A N 1
ATOM 2675 C CA . HIS A 1 347 ? -18.402 12.916 29.228 1.00 79.81 347 HIS A CA 1
ATOM 2676 C C . HIS A 1 347 ? -16.953 12.510 29.532 1.00 79.81 347 HIS A C 1
ATOM 2678 O O . HIS A 1 347 ? -16.730 11.768 30.492 1.00 79.81 347 HIS A O 1
ATOM 2684 N N . PRO A 1 348 ? -15.961 12.989 28.758 1.00 76.62 348 PRO A N 1
ATOM 2685 C CA . PRO A 1 348 ? -14.561 12.647 28.974 1.00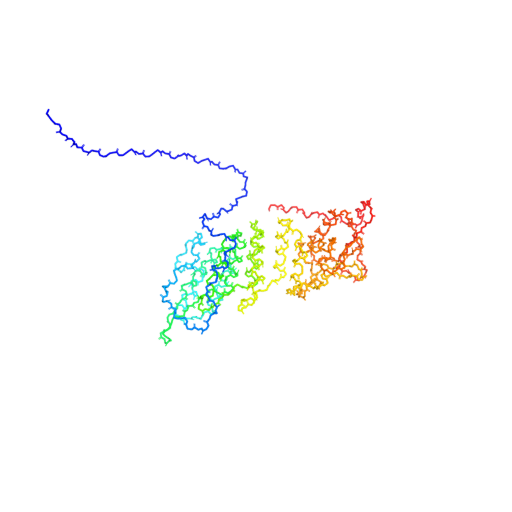 76.62 348 PRO A CA 1
ATOM 2686 C C . PRO A 1 348 ? -14.014 13.268 30.265 1.00 76.62 348 PRO A C 1
ATOM 2688 O O . PRO A 1 348 ? -14.159 14.466 30.504 1.00 76.62 348 PRO A O 1
ATOM 2691 N N . VAL A 1 349 ? -13.308 12.465 31.060 1.00 73.19 349 VAL A N 1
ATOM 2692 C CA . VAL A 1 349 ? -12.604 12.885 32.277 1.00 73.19 349 VAL A CA 1
ATOM 2693 C C . VAL A 1 349 ? -11.121 12.568 32.137 1.00 73.19 349 VAL A C 1
ATOM 2695 O O . VAL A 1 349 ? -10.730 11.428 31.894 1.00 73.19 349 VAL A O 1
ATOM 2698 N N . TYR A 1 350 ? -10.278 13.576 32.332 1.00 68.50 350 TYR A N 1
ATOM 2699 C CA . TYR A 1 350 ? -8.827 13.416 32.294 1.00 68.50 350 TYR A CA 1
ATOM 2700 C C . TYR A 1 350 ? -8.303 13.019 33.672 1.00 68.50 350 TYR A C 1
ATOM 2702 O O . TYR A 1 350 ? -8.436 13.787 34.626 1.00 68.50 350 TYR A O 1
ATOM 2710 N N . ARG A 1 351 ? -7.684 11.839 33.784 1.00 62.56 351 ARG A N 1
ATOM 2711 C CA . ARG A 1 351 ? -6.986 11.434 35.013 1.00 62.56 351 ARG A CA 1
ATOM 2712 C C . ARG A 1 351 ? -5.509 11.807 34.917 1.00 62.56 351 ARG A C 1
ATOM 2714 O O . ARG A 1 351 ? -4.889 11.633 33.872 1.00 62.56 351 ARG A O 1
ATOM 2721 N N . ARG A 1 352 ? -4.949 12.327 36.015 1.00 52.81 352 ARG A N 1
ATOM 2722 C CA . ARG A 1 352 ? -3.496 12.509 36.156 1.00 52.81 352 ARG A CA 1
ATOM 2723 C C . ARG A 1 352 ? -2.808 11.147 36.157 1.00 52.81 352 ARG A C 1
ATOM 2725 O O . ARG A 1 352 ? -3.328 10.206 36.757 1.00 52.81 352 ARG A O 1
ATOM 2732 N N . ASN A 1 353 ? -1.626 11.076 35.550 1.00 51.78 353 ASN A N 1
ATOM 2733 C CA . ASN A 1 353 ? -0.829 9.856 35.536 1.00 51.78 353 ASN A CA 1
ATOM 2734 C C . ASN A 1 353 ? -0.491 9.433 36.972 1.00 51.78 353 ASN A C 1
ATOM 2736 O O . ASN A 1 353 ? -0.077 10.280 37.773 1.00 51.78 353 ASN A O 1
ATOM 2740 N N . PRO A 1 354 ? -0.625 8.141 37.311 1.00 48.03 354 PRO A N 1
ATOM 2741 C CA . PRO A 1 354 ? -0.068 7.631 38.550 1.00 48.03 354 PRO A CA 1
ATOM 2742 C C . PRO A 1 354 ? 1.465 7.803 38.543 1.00 48.03 354 PRO A C 1
ATOM 2744 O O . PRO A 1 354 ? 2.094 7.674 37.484 1.00 48.03 354 PRO A O 1
ATOM 2747 N N . PRO A 1 355 ? 2.091 8.088 39.700 1.00 40.78 355 PRO A N 1
ATOM 2748 C CA . PRO A 1 355 ? 3.541 8.249 39.784 1.00 40.78 355 PRO A CA 1
ATOM 2749 C C . PRO A 1 355 ? 4.262 6.995 39.257 1.00 40.78 355 PRO A C 1
ATOM 2751 O O . PRO A 1 355 ? 3.880 5.870 39.581 1.00 40.78 355 PRO A O 1
ATOM 2754 N N . GLY A 1 356 ? 5.269 7.186 38.395 1.00 45.28 356 GLY A N 1
ATOM 2755 C CA . GLY A 1 356 ? 5.991 6.110 37.693 1.00 45.28 356 GLY A CA 1
ATOM 2756 C C . GLY A 1 356 ? 5.460 5.755 36.293 1.00 45.28 356 GLY A C 1
ATOM 2757 O O . GLY A 1 356 ? 6.046 4.907 35.627 1.00 45.28 356 GLY A O 1
ATOM 2758 N N . HIS A 1 357 ? 4.385 6.405 35.829 1.00 46.62 357 HIS A N 1
ATOM 2759 C CA . HIS A 1 357 ? 3.846 6.293 34.463 1.00 46.62 357 HIS A CA 1
ATOM 2760 C C . HIS A 1 357 ? 3.973 7.625 33.701 1.00 46.62 357 HIS A C 1
ATOM 2762 O O . HIS A 1 357 ? 3.042 8.065 33.025 1.00 46.62 357 HIS A O 1
ATOM 2768 N N . GLU A 1 358 ? 5.109 8.306 33.854 1.00 45.34 358 GLU A N 1
ATOM 2769 C CA . GLU A 1 358 ? 5.452 9.497 33.068 1.00 45.34 358 GLU A CA 1
ATOM 2770 C C . GLU A 1 358 ? 5.554 9.069 31.589 1.00 45.34 358 GLU A C 1
ATOM 2772 O O . GLU A 1 358 ? 6.403 8.244 31.253 1.00 45.34 358 GLU A O 1
ATOM 2777 N N . GLY A 1 359 ? 4.625 9.510 30.727 1.00 46.12 359 GLY A N 1
ATOM 2778 C CA . GLY A 1 359 ? 4.541 9.073 29.323 1.00 46.12 359 GLY A CA 1
ATOM 2779 C C . GLY A 1 359 ? 3.202 8.477 28.854 1.00 46.12 359 GLY A C 1
ATOM 2780 O O . GLY A 1 359 ? 3.046 8.251 27.652 1.00 46.12 359 GLY A O 1
ATOM 2781 N N . LYS A 1 360 ? 2.231 8.202 29.743 1.00 49.88 360 LYS A N 1
ATOM 2782 C CA . LYS A 1 360 ? 0.925 7.602 29.383 1.00 49.88 360 LYS A CA 1
ATOM 2783 C C . LYS A 1 360 ? -0.236 8.541 29.709 1.00 49.88 360 LYS A C 1
ATOM 2785 O O . LYS A 1 360 ? -0.509 8.753 30.879 1.00 49.88 360 LYS A O 1
ATOM 2790 N N . GLY A 1 361 ? -0.973 9.025 28.712 1.00 54.09 361 GLY A N 1
ATOM 2791 C CA . GLY A 1 361 ? -2.183 9.823 28.923 1.00 54.09 361 GLY A CA 1
ATOM 2792 C C . GLY A 1 361 ? -3.409 8.946 29.200 1.00 54.09 361 GLY A C 1
ATOM 2793 O O . GLY A 1 361 ? -3.639 7.963 28.499 1.00 54.09 361 GLY A O 1
ATOM 2794 N N . TYR A 1 362 ? -4.226 9.316 30.189 1.00 56.94 362 TYR A N 1
ATOM 2795 C CA . TYR A 1 362 ? -5.436 8.574 30.570 1.00 56.94 362 TYR A CA 1
ATOM 2796 C C . TYR A 1 362 ? -6.707 9.378 30.265 1.00 56.94 362 TYR A C 1
ATOM 2798 O O . TYR A 1 362 ? -6.812 10.559 30.616 1.00 56.94 362 TYR A O 1
ATOM 2806 N N . LEU A 1 363 ? -7.696 8.723 29.654 1.00 59.84 363 LEU A N 1
ATOM 2807 C CA . LEU A 1 363 ? -9.034 9.271 29.419 1.00 59.84 363 LEU A CA 1
ATOM 2808 C C . LEU A 1 363 ? -10.091 8.319 29.999 1.00 59.84 363 LEU A C 1
ATOM 2810 O O . LEU A 1 363 ? -10.127 7.153 29.634 1.00 59.84 363 LEU A O 1
ATOM 2814 N N . GLY A 1 364 ? -10.939 8.799 30.906 1.00 57.75 364 GLY A N 1
ATOM 2815 C CA . GLY A 1 364 ? -12.077 8.055 31.466 1.00 57.75 364 GLY A CA 1
ATOM 2816 C C . GLY A 1 364 ? -13.419 8.710 31.129 1.00 57.75 364 GLY A C 1
ATOM 2817 O O . GLY A 1 364 ? -13.453 9.738 30.456 1.00 57.75 364 GLY A O 1
ATOM 2818 N N . ILE A 1 365 ? -14.520 8.137 31.622 1.00 50.97 365 ILE A N 1
ATOM 2819 C CA . ILE A 1 365 ? -15.891 8.648 31.445 1.00 50.97 365 ILE A CA 1
ATOM 2820 C C . ILE A 1 365 ? -16.457 9.060 32.817 1.00 50.97 365 ILE A C 1
ATOM 2822 O O . ILE A 1 365 ? -16.216 8.383 33.817 1.00 50.97 365 ILE A O 1
ATOM 2826 N N . GLY A 1 366 ? -17.157 10.197 32.890 1.00 44.28 366 GLY A N 1
ATOM 2827 C CA . GLY A 1 366 ? -17.758 10.732 34.120 1.00 44.28 366 GLY A CA 1
ATOM 2828 C C . GLY A 1 366 ? -19.285 10.825 34.057 1.00 44.28 366 GLY A C 1
ATOM 2829 O O . GLY A 1 366 ? -19.849 11.125 33.006 1.00 44.28 366 GLY A O 1
ATOM 2830 N N . SER A 1 367 ? -19.960 10.613 35.193 1.00 34.25 367 SER A N 1
ATOM 2831 C CA . SER A 1 367 ? -21.414 10.768 35.323 1.00 34.25 367 SER A CA 1
ATOM 2832 C C . SER A 1 367 ? -21.797 12.222 35.647 1.00 34.25 367 SER A C 1
ATOM 2834 O O . SER A 1 367 ? -21.433 12.729 36.706 1.00 34.25 367 SER A O 1
ATOM 2836 N N . VAL A 1 368 ? -22.614 12.834 34.781 1.00 33.41 368 VAL A N 1
ATOM 2837 C CA . VAL A 1 368 ? -23.364 14.097 34.971 1.00 33.41 368 VAL A CA 1
ATOM 2838 C C . VAL A 1 368 ? -22.564 15.411 34.909 1.00 33.41 368 VAL A C 1
ATOM 2840 O O . VAL A 1 368 ? -21.755 15.718 35.777 1.00 33.41 368 VAL A O 1
ATOM 2843 N N . ALA A 1 369 ? -22.900 16.217 33.889 1.00 31.47 369 ALA A N 1
ATOM 2844 C CA . ALA A 1 369 ? -22.942 17.688 33.796 1.00 31.47 369 ALA A CA 1
ATOM 2845 C C . ALA A 1 369 ? -22.229 18.534 34.875 1.00 31.47 369 ALA A C 1
ATOM 2847 O O . ALA A 1 369 ? -22.797 19.477 35.426 1.00 31.47 369 ALA A O 1
ATOM 2848 N N . ARG A 1 370 ? -20.948 18.279 35.123 1.00 30.09 370 ARG A N 1
ATOM 2849 C CA . ARG A 1 370 ? -20.034 19.307 35.607 1.00 30.09 370 ARG A CA 1
ATOM 2850 C C . ARG A 1 370 ? -19.054 19.595 34.496 1.00 30.09 370 ARG A C 1
ATOM 2852 O O . ARG A 1 370 ? -18.130 18.827 34.245 1.00 30.09 370 ARG A O 1
ATOM 2859 N N . SER A 1 371 ? -19.276 20.725 33.832 1.00 33.31 371 SER A N 1
ATOM 2860 C CA . SER A 1 371 ? -18.241 21.441 33.100 1.00 33.31 371 SER A CA 1
ATOM 2861 C C . SER A 1 371 ? -17.159 21.892 34.085 1.00 33.31 371 SER A C 1
ATOM 2863 O O . SER A 1 371 ? -16.969 23.077 34.333 1.00 33.31 371 SER A O 1
ATOM 2865 N N . GLU A 1 372 ? -16.443 20.958 34.687 1.00 32.66 372 GLU A N 1
ATOM 2866 C CA . GLU A 1 372 ? -15.148 21.260 35.260 1.00 32.66 372 GLU A CA 1
ATOM 2867 C C . GLU A 1 372 ? -14.154 21.021 34.128 1.00 32.66 372 GLU A C 1
ATOM 2869 O O . GLU A 1 372 ? -13.457 20.010 34.050 1.00 32.66 372 GLU A O 1
ATOM 2874 N N . LEU A 1 373 ? -14.137 21.995 33.202 1.00 35.94 373 LEU A N 1
ATOM 2875 C CA . LEU A 1 373 ? -12.886 22.464 32.617 1.00 35.94 373 LEU A CA 1
ATOM 2876 C C . LEU A 1 373 ? -11.898 22.499 33.777 1.00 35.94 373 LEU A C 1
ATOM 2878 O O . LEU A 1 373 ? -12.004 23.350 34.656 1.00 35.94 373 LEU A O 1
ATOM 2882 N N . ASN A 1 374 ? -11.057 21.472 33.840 1.00 39.91 374 ASN A N 1
ATOM 2883 C CA . ASN A 1 374 ? -10.096 21.264 34.903 1.00 39.91 374 ASN A CA 1
ATOM 2884 C C . ASN A 1 374 ? -9.377 22.604 35.155 1.00 39.91 374 ASN A C 1
ATOM 2886 O O . ASN A 1 374 ? -8.680 23.070 34.254 1.00 39.91 374 ASN A O 1
ATOM 2890 N N . PRO A 1 375 ? -9.531 23.239 36.333 1.00 34.09 375 PRO A N 1
ATOM 2891 C CA . PRO A 1 375 ? -8.939 24.551 36.601 1.00 34.09 375 PRO A CA 1
ATOM 2892 C C . PRO A 1 375 ? -7.398 24.514 36.652 1.00 34.09 375 PRO A C 1
ATOM 2894 O O . PRO A 1 375 ? -6.759 25.549 36.812 1.00 34.09 375 PRO A O 1
ATOM 2897 N N . LEU A 1 376 ? -6.796 23.326 36.489 1.00 38.00 376 LEU A N 1
ATOM 2898 C CA . LEU A 1 376 ? -5.363 23.090 36.304 1.00 38.00 376 LEU A CA 1
ATOM 2899 C C . LEU A 1 376 ? -5.021 22.352 34.994 1.00 38.00 376 LEU A C 1
ATOM 2901 O O . LEU A 1 376 ? -3.854 22.019 34.781 1.00 38.00 376 LEU A O 1
ATOM 2905 N N . ALA A 1 377 ? -5.984 22.079 34.105 1.00 37.34 377 ALA A N 1
ATOM 2906 C CA . ALA A 1 377 ? -5.644 21.756 32.725 1.00 37.34 377 ALA A CA 1
ATOM 2907 C C . ALA A 1 377 ? -5.285 23.081 32.074 1.00 37.34 377 ALA A C 1
ATOM 2909 O O . ALA A 1 377 ? -6.155 23.926 31.878 1.00 37.34 377 ALA A O 1
ATOM 2910 N N . GLN A 1 378 ? -4.009 23.274 31.745 1.00 30.91 378 GLN A N 1
ATOM 2911 C CA . GLN A 1 378 ? -3.666 24.310 30.783 1.00 30.91 378 GLN A CA 1
ATOM 2912 C C . GLN A 1 378 ? -4.571 24.116 29.568 1.00 30.91 378 GLN A C 1
ATOM 2914 O O . GLN A 1 378 ? -4.581 23.039 28.962 1.00 30.91 378 GLN A O 1
ATOM 2919 N N . ALA A 1 379 ? -5.373 25.139 29.268 1.00 27.28 379 ALA A N 1
ATOM 2920 C CA . ALA A 1 379 ? -6.082 25.222 28.010 1.00 27.28 379 ALA A CA 1
ATOM 2921 C C . ALA A 1 379 ? -5.039 24.984 26.917 1.00 27.28 379 ALA A C 1
ATOM 2923 O O . ALA A 1 379 ? -4.041 25.697 26.840 1.00 27.28 379 ALA A O 1
ATOM 2924 N N . TRP A 1 380 ? -5.218 23.926 26.134 1.00 40.19 380 TRP A N 1
ATOM 2925 C CA . TRP A 1 380 ? -4.435 23.772 24.922 1.00 40.19 380 TRP A CA 1
ATOM 2926 C C . TRP A 1 380 ? -4.872 24.894 23.991 1.00 40.19 380 TRP A C 1
ATOM 2928 O O . TRP A 1 380 ? -5.944 24.832 23.390 1.00 40.19 380 TRP A O 1
ATOM 2938 N N . GLU A 1 381 ? -4.061 25.946 23.930 1.00 30.45 381 GLU A N 1
ATOM 2939 C CA . GLU A 1 381 ? -4.133 26.924 22.860 1.00 30.45 381 GLU A CA 1
ATOM 2940 C C . GLU A 1 381 ? -4.032 26.151 21.544 1.00 30.45 381 GLU A C 1
ATOM 2942 O O . GLU A 1 381 ? -3.130 25.328 21.349 1.00 30.45 381 GLU A O 1
ATOM 2947 N N . GLN A 1 382 ? -5.008 26.359 20.658 1.00 27.97 382 GLN A N 1
ATOM 2948 C CA . GLN A 1 382 ? -4.874 25.908 19.279 1.00 27.97 382 GLN A CA 1
ATOM 2949 C C . GLN A 1 382 ? -3.526 26.429 18.763 1.00 27.97 382 GLN A C 1
ATOM 2951 O O . GLN A 1 382 ? -3.224 27.600 19.007 1.00 27.97 382 GLN A O 1
ATOM 2956 N N . PRO A 1 383 ? -2.699 25.617 18.077 1.00 30.09 383 PRO A N 1
ATOM 2957 C CA . PRO A 1 383 ? -1.533 26.176 17.419 1.00 30.09 383 PRO A CA 1
ATOM 2958 C C . PRO A 1 383 ? -2.046 27.264 16.477 1.00 30.09 383 PRO A C 1
ATOM 2960 O O . PRO A 1 383 ? -2.901 26.989 15.631 1.00 30.09 383 PRO A O 1
ATOM 2963 N N . ALA A 1 384 ? -1.581 28.497 16.695 1.00 29.67 384 ALA A N 1
ATOM 2964 C CA . ALA A 1 384 ? -1.948 29.639 15.875 1.00 29.67 384 ALA A CA 1
ATOM 2965 C C . ALA A 1 384 ? -1.827 29.257 14.388 1.00 29.67 384 ALA A C 1
ATOM 2967 O O . ALA A 1 384 ? -0.897 28.515 14.032 1.00 29.67 384 ALA A O 1
ATOM 2968 N N . PRO A 1 385 ? -2.754 29.710 13.523 1.00 32.00 385 PRO A N 1
ATOM 2969 C CA . PRO A 1 385 ? -2.604 29.510 12.092 1.00 32.00 385 PRO A CA 1
ATOM 2970 C C . PRO A 1 385 ? -1.214 30.009 11.700 1.00 32.00 385 PRO A C 1
ATOM 2972 O O . PRO A 1 385 ? -0.809 31.106 12.076 1.00 32.00 385 PRO A O 1
ATOM 2975 N N . ARG A 1 386 ? -0.440 29.155 11.024 1.00 34.53 386 ARG A N 1
ATOM 2976 C CA . ARG A 1 386 ? 0.840 29.575 10.459 1.00 34.53 386 ARG A CA 1
ATOM 2977 C C . ARG A 1 386 ? 0.521 30.631 9.409 1.00 34.53 386 ARG A C 1
ATOM 2979 O O . ARG A 1 386 ? -0.026 30.292 8.363 1.00 34.53 386 ARG A O 1
ATOM 2986 N N . ASP A 1 387 ? 0.806 31.883 9.738 1.00 34.22 387 ASP A N 1
ATOM 2987 C CA . ASP A 1 387 ? 0.749 32.989 8.796 1.00 34.22 387 ASP A CA 1
ATOM 2988 C C . ASP A 1 387 ? 1.706 32.726 7.620 1.00 34.22 387 ASP A C 1
ATOM 2990 O O . ASP A 1 387 ? 2.862 32.367 7.846 1.00 34.22 387 ASP A O 1
ATOM 2994 N N . ALA A 1 388 ? 1.157 32.920 6.412 1.00 36.50 388 ALA A N 1
ATOM 2995 C CA . ALA A 1 388 ? 1.767 33.149 5.089 1.00 36.50 388 ALA A CA 1
ATOM 2996 C C . ALA A 1 388 ? 2.925 32.247 4.613 1.00 36.50 388 ALA A C 1
ATOM 2998 O O . ALA A 1 388 ? 4.071 32.393 5.093 1.00 36.50 388 ALA A O 1
#

pLDDT: mean 74.37, std 23.63, range [27.28, 97.31]

Organism: NCBI:txid2697032